Protein AF-A0A8H4JCI8-F1 (afdb_monomer_lite)

pLDDT: mean 81.94, std 11.66, range [44.56, 95.88]

Radius of gyration: 27.07 Å; chains: 1; bounding box: 72×49×78 Å

Structure (mmCIF, N/CA/C/O backbone):
data_AF-A0A8H4JCI8-F1
#
_entry.id   AF-A0A8H4JCI8-F1
#
loop_
_atom_site.group_PDB
_atom_site.id
_atom_site.type_symbol
_atom_site.label_atom_id
_atom_site.label_alt_id
_atom_site.label_comp_id
_atom_site.label_asym_id
_atom_site.label_entity_id
_atom_site.label_seq_id
_atom_site.pdbx_PDB_ins_code
_atom_site.Cartn_x
_atom_site.Cartn_y
_atom_site.Cartn_z
_atom_site.occupancy
_atom_site.B_iso_or_equiv
_atom_site.auth_seq_id
_atom_site.auth_comp_id
_atom_site.auth_asym_id
_atom_site.auth_atom_id
_atom_site.pdbx_PDB_model_num
ATOM 1 N N . MET A 1 1 ? -20.263 -4.439 -3.316 1.00 53.38 1 MET A N 1
ATOM 2 C CA . MET A 1 1 ? -20.753 -5.253 -2.184 1.00 53.38 1 MET A CA 1
ATOM 3 C C . MET A 1 1 ? -21.911 -4.580 -1.456 1.00 53.38 1 MET A C 1
ATOM 5 O O . MET A 1 1 ? -23.008 -5.099 -1.548 1.00 53.38 1 MET A O 1
ATOM 9 N N . GLU A 1 2 ? -21.735 -3.428 -0.790 1.00 64.06 2 GLU A N 1
ATOM 10 C CA . GLU A 1 2 ? -22.849 -2.786 -0.051 1.00 64.06 2 GLU A CA 1
ATOM 11 C C . GLU A 1 2 ? -23.988 -2.316 -0.974 1.00 64.06 2 GLU A C 1
ATOM 13 O O . GLU A 1 2 ? -25.150 -2.564 -0.684 1.00 64.06 2 GLU A O 1
ATOM 18 N N . LYS A 1 3 ? -23.663 -1.767 -2.154 1.00 67.06 3 LYS A N 1
ATOM 19 C CA . LYS A 1 3 ? -24.662 -1.447 -3.192 1.00 67.06 3 LYS A CA 1
ATOM 20 C C . LYS A 1 3 ? -25.411 -2.674 -3.722 1.00 67.06 3 LYS A C 1
ATOM 22 O O . LYS A 1 3 ? -26.571 -2.553 -4.085 1.00 67.06 3 LYS A O 1
ATOM 27 N N . ASP A 1 4 ? -24.766 -3.839 -3.746 1.00 62.66 4 ASP A N 1
ATOM 28 C CA . ASP A 1 4 ? -25.353 -5.070 -4.299 1.00 62.66 4 ASP A CA 1
ATOM 29 C C . ASP A 1 4 ? -26.365 -5.703 -3.331 1.00 62.66 4 ASP A C 1
ATOM 31 O O . ASP A 1 4 ? -27.235 -6.462 -3.746 1.00 62.66 4 ASP A O 1
ATOM 35 N N . ILE A 1 5 ? -26.254 -5.383 -2.036 1.00 68.38 5 ILE A N 1
ATOM 36 C CA . ILE A 1 5 ? -27.181 -5.813 -0.981 1.00 68.38 5 ILE A CA 1
ATOM 37 C C . ILE A 1 5 ? -28.058 -4.667 -0.466 1.00 68.38 5 ILE A C 1
ATOM 39 O O . ILE A 1 5 ? -28.861 -4.895 0.437 1.00 68.38 5 ILE A O 1
ATOM 43 N N . ALA A 1 6 ? -27.938 -3.461 -1.032 1.00 70.81 6 ALA A N 1
ATOM 44 C CA . ALA A 1 6 ? -28.656 -2.267 -0.585 1.00 70.81 6 ALA A CA 1
ATOM 45 C C . ALA A 1 6 ? -30.171 -2.496 -0.587 1.00 70.81 6 ALA A C 1
ATOM 47 O O . ALA A 1 6 ? -30.814 -2.296 0.433 1.00 70.81 6 ALA A O 1
ATOM 48 N N . ASP A 1 7 ? -30.717 -3.084 -1.655 1.00 75.81 7 ASP A N 1
ATOM 49 C CA . ASP A 1 7 ? -32.147 -3.413 -1.752 1.00 75.81 7 ASP A CA 1
ATOM 50 C C . ASP A 1 7 ? -32.636 -4.375 -0.656 1.00 75.81 7 ASP A C 1
ATOM 52 O O . ASP A 1 7 ? -33.824 -4.410 -0.325 1.00 75.81 7 ASP A O 1
ATOM 56 N N . VAL A 1 8 ? -31.747 -5.220 -0.124 1.00 71.31 8 VAL A N 1
ATOM 57 C CA . VAL A 1 8 ? -32.061 -6.115 0.995 1.00 71.31 8 VAL A CA 1
ATOM 58 C C . VAL A 1 8 ? -31.969 -5.346 2.305 1.00 71.31 8 VAL A C 1
ATOM 60 O O . VAL A 1 8 ? -32.887 -5.439 3.110 1.00 71.31 8 VAL A O 1
ATOM 63 N N . MET A 1 9 ? -30.909 -4.564 2.498 1.00 73.25 9 MET A N 1
ATOM 64 C CA . MET A 1 9 ? -30.676 -3.780 3.713 1.00 73.25 9 MET A CA 1
ATOM 65 C C . MET A 1 9 ? -31.739 -2.696 3.914 1.00 73.25 9 MET A C 1
ATOM 67 O O . MET A 1 9 ? -32.263 -2.537 5.015 1.00 73.25 9 MET A O 1
ATOM 71 N N . ASP A 1 10 ? -32.143 -2.011 2.848 1.00 76.12 10 ASP A N 1
ATOM 72 C CA . ASP A 1 10 ? -33.145 -0.945 2.876 1.00 76.12 10 ASP A CA 1
ATOM 73 C C . ASP A 1 10 ? -34.527 -1.463 3.297 1.00 76.12 10 ASP A C 1
ATOM 75 O O . ASP A 1 10 ? -35.270 -0.761 3.984 1.00 76.12 10 ASP A O 1
ATOM 79 N N . LYS A 1 11 ? -34.853 -2.732 3.001 1.00 75.06 11 LYS A N 1
ATOM 80 C CA . LYS A 1 11 ? -36.083 -3.382 3.501 1.00 75.06 11 LYS A CA 1
ATOM 81 C C . LYS A 1 11 ? -36.118 -3.507 5.023 1.00 75.06 11 LYS A C 1
ATOM 83 O O . LYS A 1 11 ? -37.203 -3.619 5.587 1.00 75.06 11 LYS A O 1
ATOM 88 N N . PHE A 1 12 ? -34.959 -3.476 5.676 1.00 66.38 12 PHE A N 1
ATOM 89 C CA . PHE A 1 12 ? -34.816 -3.509 7.131 1.00 66.38 12 PHE A CA 1
ATOM 90 C C . PHE A 1 12 ? -34.506 -2.128 7.727 1.00 66.38 12 PHE A C 1
ATOM 92 O O . PHE A 1 12 ? -34.111 -2.044 8.885 1.00 66.38 12 PHE A O 1
ATOM 99 N N . GLY A 1 13 ? -34.706 -1.042 6.968 1.00 66.88 13 GLY A N 1
ATOM 100 C CA . GLY A 1 13 ? -34.410 0.320 7.422 1.00 66.88 13 GLY A CA 1
ATOM 101 C C . GLY A 1 13 ? -32.944 0.729 7.245 1.00 66.88 13 GLY A C 1
ATOM 102 O O . GLY A 1 13 ? -32.491 1.663 7.903 1.00 66.88 13 GLY A O 1
ATOM 103 N N . GLY A 1 14 ? -32.213 0.034 6.370 1.00 70.44 14 GLY A N 1
ATOM 104 C CA . GLY A 1 14 ? -30.807 0.274 6.056 1.00 70.44 14 GLY A CA 1
ATOM 105 C C . GLY A 1 14 ? -29.850 -0.635 6.831 1.00 70.44 14 GLY A C 1
ATOM 106 O O . GLY A 1 14 ? -30.228 -1.323 7.783 1.00 70.44 14 GLY A O 1
ATOM 107 N N . THR A 1 15 ? -28.575 -0.616 6.432 1.00 69.69 15 THR A N 1
ATOM 108 C CA . THR A 1 15 ? -27.488 -1.409 7.036 1.00 69.69 15 THR A CA 1
ATOM 109 C C . THR A 1 15 ? -27.453 -1.356 8.577 1.00 69.69 15 THR A C 1
ATOM 111 O O . THR A 1 15 ? -27.345 -2.414 9.199 1.00 69.69 15 THR A O 1
ATOM 114 N N . PRO A 1 16 ? -27.570 -0.187 9.239 1.00 65.31 16 PRO A N 1
ATOM 115 C CA . PRO A 1 16 ? -27.425 -0.108 10.696 1.00 65.31 16 PRO A CA 1
ATOM 116 C C . PRO A 1 16 ? -28.582 -0.788 11.434 1.00 65.31 16 PRO A C 1
ATOM 118 O O . PRO A 1 16 ? -28.367 -1.531 12.393 1.00 65.31 16 PRO A O 1
ATOM 121 N N . ALA A 1 17 ? -29.811 -0.582 10.952 1.00 69.12 17 ALA A N 1
ATOM 122 C CA . ALA A 1 17 ? -31.015 -1.173 11.526 1.00 69.12 17 ALA A CA 1
ATOM 123 C C . ALA A 1 17 ? -31.040 -2.696 11.335 1.00 69.12 17 ALA A C 1
ATOM 125 O O . ALA A 1 17 ? -31.418 -3.426 12.257 1.00 69.12 17 ALA A O 1
ATOM 126 N N . PHE A 1 18 ? -30.558 -3.184 10.187 1.00 75.12 18 PHE A N 1
ATOM 127 C CA . PHE A 1 18 ? -30.354 -4.611 9.958 1.00 75.12 18 PHE A CA 1
ATOM 128 C C . PHE A 1 18 ? -29.337 -5.206 10.940 1.00 75.12 18 PHE A C 1
ATOM 130 O O . PHE A 1 18 ? -29.658 -6.169 11.633 1.00 75.12 18 PHE A O 1
ATOM 137 N N . SER A 1 19 ? -28.140 -4.619 11.054 1.00 68.81 19 SER A N 1
ATOM 138 C CA . SER A 1 19 ? -27.080 -5.123 11.938 1.00 68.81 19 SER A CA 1
ATOM 139 C C . SER A 1 19 ? -27.506 -5.142 13.408 1.00 68.81 19 SER A C 1
ATOM 141 O O . SER A 1 19 ? -27.268 -6.131 14.102 1.00 68.81 19 SER A O 1
ATOM 143 N N . ALA A 1 20 ? -28.192 -4.095 13.876 1.00 69.12 20 ALA A N 1
ATOM 144 C CA . ALA A 1 20 ? -28.723 -4.030 15.236 1.00 69.12 20 ALA A CA 1
ATOM 145 C C . ALA A 1 20 ? -29.817 -5.085 15.487 1.00 69.12 20 ALA A C 1
ATOM 147 O O . ALA A 1 20 ? -29.778 -5.784 16.500 1.00 69.12 20 ALA A O 1
ATOM 148 N N . SER A 1 21 ? -30.754 -5.251 14.547 1.00 73.69 21 SER A N 1
ATOM 149 C CA . SER A 1 21 ? -31.839 -6.240 14.656 1.00 73.69 21 SER A CA 1
ATOM 150 C C . SER A 1 21 ? -31.317 -7.678 14.595 1.00 73.69 21 SER A C 1
ATOM 152 O O . SER A 1 21 ? -31.790 -8.555 15.322 1.00 73.69 21 SER A O 1
ATOM 154 N N . TYR A 1 22 ? -30.312 -7.927 13.754 1.00 75.12 22 TYR A N 1
ATOM 155 C CA . TYR A 1 22 ? -29.663 -9.228 13.637 1.00 75.12 22 TYR A CA 1
ATOM 156 C C . TYR A 1 22 ? -28.870 -9.572 14.902 1.00 75.12 22 TYR A C 1
ATOM 158 O O . TYR A 1 22 ? -29.004 -10.676 15.430 1.00 75.12 22 TYR A O 1
ATOM 166 N N . LEU A 1 23 ? -28.121 -8.608 15.450 1.00 70.69 23 LEU A N 1
ATOM 167 C CA . LEU A 1 23 ? -27.426 -8.758 16.729 1.00 70.69 23 LEU A CA 1
ATOM 168 C C . LEU A 1 23 ? -28.406 -9.074 17.865 1.00 70.69 23 LEU A C 1
ATOM 170 O O . LEU A 1 23 ? -28.166 -10.003 18.634 1.00 70.69 23 LEU A O 1
ATOM 174 N N . GLN A 1 24 ? -29.519 -8.341 17.946 1.00 73.56 24 GLN A N 1
ATOM 175 C CA . GLN A 1 24 ? -30.547 -8.574 18.957 1.00 73.56 24 GLN A CA 1
ATOM 176 C C . GLN A 1 24 ? -31.153 -9.981 18.838 1.00 73.56 24 GLN A C 1
ATOM 178 O O . GLN A 1 24 ? -31.260 -10.685 19.839 1.00 73.56 24 GLN A O 1
ATOM 183 N N . SER A 1 25 ? -31.463 -10.427 17.618 1.00 76.06 25 SER A N 1
ATOM 184 C CA . SER A 1 25 ? -31.996 -11.776 17.370 1.00 76.06 25 SER A CA 1
ATOM 185 C C . SER A 1 25 ? -31.019 -12.869 17.825 1.00 76.06 25 SER A C 1
ATOM 187 O O . SER A 1 25 ? -31.410 -13.859 18.441 1.00 76.06 25 SER A O 1
ATOM 189 N N . LEU A 1 26 ? -29.722 -12.671 17.579 1.00 75.56 26 LEU A N 1
ATOM 190 C CA . LEU A 1 26 ? -28.676 -13.604 17.994 1.00 75.56 26 LEU A CA 1
ATOM 191 C C . LEU A 1 26 ? -28.425 -13.583 19.510 1.00 75.56 26 LEU A C 1
ATOM 193 O O . LEU A 1 26 ? -28.047 -14.604 20.086 1.00 75.56 26 LEU A O 1
ATOM 197 N N . TRP A 1 27 ? -28.636 -12.446 20.180 1.00 77.56 27 TRP A N 1
ATOM 198 C CA . TRP A 1 27 ? -28.600 -12.371 21.645 1.00 77.56 27 TRP A CA 1
ATOM 199 C C . TRP A 1 27 ? -29.734 -13.164 22.281 1.00 77.56 27 TRP A C 1
ATOM 201 O O . TRP A 1 27 ? -29.494 -13.896 23.243 1.00 77.56 27 TRP A O 1
ATOM 211 N N . GLU A 1 28 ? -30.937 -13.055 21.719 1.00 74.94 28 GLU A N 1
ATOM 212 C CA . GLU A 1 28 ? -32.109 -13.814 22.154 1.00 74.94 28 GLU A CA 1
ATOM 213 C C . GLU A 1 28 ? -31.881 -15.325 21.976 1.00 74.94 28 GLU A C 1
ATOM 215 O O . GLU A 1 28 ? -32.091 -16.090 22.920 1.00 74.94 28 GLU A O 1
ATOM 220 N N . GLU A 1 29 ? -31.332 -15.753 20.833 1.00 76.75 29 GLU A N 1
ATOM 221 C CA . GLU A 1 29 ? -30.968 -17.156 20.577 1.00 76.75 29 GLU A CA 1
ATOM 222 C C . GLU A 1 29 ? -29.907 -17.683 21.562 1.00 76.75 29 GLU A C 1
ATOM 224 O O . GLU A 1 29 ? -29.996 -18.810 22.051 1.00 76.75 29 GLU A O 1
ATOM 229 N N . LYS A 1 30 ? -28.907 -16.859 21.897 1.00 73.81 30 LYS A N 1
ATOM 230 C CA . LYS A 1 30 ? -27.806 -17.215 22.811 1.00 73.81 30 LYS A CA 1
ATOM 231 C C . LYS A 1 30 ? -28.150 -17.019 24.296 1.00 73.81 30 LYS A C 1
ATOM 233 O O . LYS A 1 30 ? -27.285 -17.253 25.140 1.00 73.81 30 LYS A O 1
ATOM 238 N N . CYS A 1 31 ? -29.376 -16.595 24.622 1.00 72.88 31 CYS A N 1
ATOM 239 C CA . CYS A 1 31 ? -29.826 -16.262 25.982 1.00 72.88 31 CYS A CA 1
ATOM 240 C C . CYS A 1 31 ? -28.956 -15.198 26.689 1.00 72.88 31 CYS A C 1
ATOM 242 O O . CYS A 1 31 ? -28.769 -15.242 27.909 1.00 72.88 31 CYS A O 1
ATOM 244 N N . ILE A 1 32 ? -28.419 -14.233 25.938 1.00 75.06 32 ILE A N 1
ATOM 245 C CA . ILE A 1 32 ? -27.629 -13.121 26.481 1.00 75.06 32 ILE A CA 1
ATOM 246 C C . ILE A 1 32 ? -28.584 -11.968 26.819 1.00 75.06 32 ILE A C 1
ATOM 248 O O . ILE A 1 32 ? -29.166 -11.354 25.930 1.00 75.06 32 ILE A O 1
ATOM 252 N N . SER A 1 33 ? -28.760 -11.662 28.110 1.00 70.75 33 SER A N 1
ATOM 253 C CA . SER A 1 33 ? -29.644 -10.567 28.547 1.00 70.75 33 SER A CA 1
ATOM 254 C C . SER A 1 33 ? -29.017 -9.191 28.295 1.00 70.75 33 SER A C 1
ATOM 256 O O . SER A 1 33 ? -27.836 -8.965 28.569 1.00 70.75 33 SER A O 1
ATOM 258 N N . ASN A 1 34 ? -29.837 -8.243 27.838 1.00 67.12 34 ASN A N 1
ATOM 259 C CA . ASN A 1 34 ? -29.444 -6.847 27.648 1.00 67.12 34 ASN A CA 1
ATOM 260 C C . ASN A 1 34 ? -29.279 -6.087 28.985 1.00 67.12 34 ASN A C 1
ATOM 262 O O . ASN A 1 34 ? -28.565 -5.087 29.052 1.00 67.12 34 ASN A O 1
ATOM 266 N N . ASP A 1 35 ? -29.860 -6.603 30.074 1.00 67.31 35 ASP A N 1
ATOM 267 C CA . ASP A 1 35 ? -29.858 -5.983 31.410 1.00 67.31 35 ASP A CA 1
ATOM 268 C C . ASP A 1 35 ? -28.467 -5.963 32.062 1.00 67.31 35 ASP A C 1
ATOM 270 O O . ASP A 1 35 ? -28.227 -5.255 33.039 1.00 67.31 35 ASP A O 1
ATOM 274 N N . LYS A 1 36 ? -27.529 -6.750 31.524 1.00 70.81 36 LYS A N 1
ATOM 275 C CA . LYS A 1 36 ? -26.146 -6.839 32.008 1.00 70.81 36 LYS A CA 1
ATOM 276 C C . LYS A 1 36 ? -25.195 -5.828 31.363 1.00 70.81 36 LYS A C 1
ATOM 278 O O . LYS A 1 36 ? -24.021 -5.781 31.739 1.00 70.81 36 LYS A O 1
ATOM 283 N N . LYS A 1 37 ? -25.662 -5.025 30.400 1.00 81.38 37 LYS A N 1
ATOM 284 C CA . LYS A 1 37 ? -24.869 -3.940 29.809 1.00 81.38 37 LYS A CA 1
ATOM 285 C C . LYS A 1 37 ? -24.489 -2.935 30.904 1.00 81.38 37 LYS A C 1
ATOM 287 O O . LYS A 1 37 ? -25.362 -2.352 31.544 1.00 81.38 37 LYS A O 1
ATOM 292 N N . LYS A 1 38 ? -23.188 -2.713 31.126 1.00 78.94 38 LYS A N 1
ATOM 293 C CA . LYS A 1 38 ? -22.732 -1.718 32.109 1.00 78.94 38 LYS A CA 1
ATOM 294 C C . LYS A 1 38 ? -22.850 -0.308 31.533 1.00 78.94 38 LYS A C 1
ATOM 296 O O . LYS A 1 38 ? -22.773 -0.098 30.322 1.00 78.94 38 LYS A O 1
ATOM 301 N N . GLN A 1 39 ? -23.016 0.674 32.415 1.00 72.19 39 GLN A N 1
ATOM 302 C CA . GLN A 1 39 ? -23.016 2.082 32.029 1.00 72.19 39 GLN A CA 1
ATOM 303 C C . GLN A 1 39 ? -21.671 2.452 31.385 1.00 72.19 39 GLN A C 1
ATOM 305 O O . GLN A 1 39 ? -20.620 2.213 31.974 1.00 72.19 39 GLN A O 1
ATOM 310 N N . GLY A 1 40 ? -21.719 3.034 30.184 1.00 72.12 40 GLY A N 1
ATOM 311 C CA . GLY A 1 40 ? -20.534 3.400 29.400 1.00 72.12 40 GLY A CA 1
ATOM 312 C C . GLY A 1 40 ? -20.087 2.351 28.376 1.00 72.12 40 GLY A C 1
ATOM 313 O O . GLY A 1 40 ? -19.261 2.672 27.526 1.00 72.12 40 GLY A O 1
ATOM 314 N N . ASP A 1 41 ? -20.652 1.141 28.395 1.00 81.50 41 ASP A N 1
ATOM 315 C CA . ASP A 1 41 ? -20.388 0.147 27.353 1.00 81.50 41 ASP A CA 1
ATOM 316 C C . ASP A 1 41 ? -21.212 0.432 26.096 1.00 81.50 41 ASP A C 1
ATOM 318 O O . ASP A 1 41 ? -22.352 0.897 26.174 1.00 81.50 41 ASP A O 1
ATOM 322 N N . ALA A 1 42 ? -20.675 0.078 24.927 1.00 79.00 42 ALA A N 1
ATOM 323 C CA . ALA A 1 42 ? -21.432 0.121 23.678 1.00 79.00 42 ALA A CA 1
ATOM 324 C C . ALA A 1 42 ? -22.559 -0.934 23.667 1.00 79.00 42 ALA A C 1
ATOM 326 O O . ALA A 1 42 ? -23.694 -0.646 23.282 1.00 79.00 42 ALA A O 1
ATOM 327 N N . PHE A 1 43 ? -22.291 -2.129 24.196 1.00 83.25 43 PHE A N 1
ATOM 328 C CA . PHE A 1 43 ? -23.207 -3.276 24.235 1.00 83.25 43 PHE A CA 1
ATOM 329 C C . PHE A 1 43 ? -22.865 -4.214 25.410 1.00 83.25 43 PHE A C 1
ATOM 331 O O . PHE A 1 43 ? -21.894 -3.983 26.131 1.00 83.25 43 PHE A O 1
ATOM 338 N N . ASN A 1 44 ? -23.656 -5.270 25.638 1.00 86.56 44 ASN A N 1
ATOM 339 C CA . ASN A 1 44 ? -23.305 -6.285 26.636 1.00 86.56 44 ASN A CA 1
ATOM 340 C C . ASN A 1 44 ? -22.062 -7.074 26.182 1.00 86.56 44 ASN A C 1
ATOM 342 O O . ASN A 1 44 ? -22.137 -7.886 25.261 1.00 86.56 44 ASN A O 1
ATOM 346 N N . LEU A 1 45 ? -20.930 -6.882 26.866 1.00 87.88 45 LEU A N 1
ATOM 347 C CA . LEU A 1 45 ? -19.667 -7.530 26.506 1.00 87.88 45 LEU A CA 1
ATOM 348 C C . LEU A 1 45 ? -19.660 -9.060 26.642 1.00 87.88 45 LEU A C 1
ATOM 350 O O . LEU A 1 45 ? -18.765 -9.697 26.093 1.00 87.88 45 LEU A O 1
ATOM 354 N N . GLU A 1 46 ? -20.640 -9.684 27.303 1.00 86.00 46 GLU A N 1
ATOM 355 C CA . GLU A 1 46 ? -20.803 -11.146 27.214 1.00 86.00 46 GLU A CA 1
ATOM 356 C C . GLU A 1 46 ? -20.978 -11.604 25.750 1.00 86.00 46 GLU A C 1
ATOM 358 O O . GLU A 1 46 ? -20.583 -12.713 25.404 1.00 86.00 46 GLU A O 1
ATOM 363 N N . ALA A 1 47 ? -21.476 -10.727 24.869 1.00 85.88 47 ALA A N 1
ATOM 364 C CA . ALA A 1 47 ? -21.622 -10.972 23.438 1.00 85.88 47 ALA A CA 1
ATOM 365 C C . ALA A 1 47 ? -20.431 -10.498 22.581 1.00 85.88 47 ALA A C 1
ATOM 367 O O . ALA A 1 47 ? -20.578 -10.385 21.366 1.00 85.88 47 ALA A O 1
ATOM 368 N N . TYR A 1 48 ? -19.266 -10.207 23.170 1.00 89.81 48 TYR A N 1
ATOM 369 C CA . TYR A 1 48 ? -18.119 -9.633 22.451 1.00 89.81 48 TYR A CA 1
ATOM 370 C C . TYR A 1 48 ? -17.735 -10.399 21.174 1.00 89.81 48 TYR A C 1
ATOM 372 O O . TYR A 1 48 ? -17.603 -9.780 20.123 1.00 89.81 48 TYR A O 1
ATOM 380 N N . ASP A 1 49 ? -17.600 -11.729 21.223 1.00 88.88 49 ASP A N 1
ATOM 381 C CA . ASP A 1 49 ? -17.156 -12.500 20.048 1.00 88.88 49 ASP A CA 1
ATOM 382 C C . ASP A 1 49 ? -18.182 -12.421 18.895 1.00 88.88 49 ASP A C 1
ATOM 384 O O . ASP A 1 49 ? -17.827 -12.391 17.713 1.00 88.88 49 ASP A O 1
ATOM 388 N N . LEU A 1 50 ? -19.470 -12.314 19.236 1.00 86.31 50 LEU A N 1
ATOM 389 C CA . LEU A 1 50 ? -20.544 -12.103 18.270 1.00 86.31 50 LEU A CA 1
ATOM 390 C C . LEU A 1 50 ? -20.516 -10.676 17.709 1.00 86.31 50 LEU A C 1
ATOM 392 O O . LEU A 1 50 ? -20.610 -10.487 16.499 1.00 86.31 50 LEU A O 1
ATOM 396 N N . ALA A 1 51 ? -20.344 -9.680 18.580 1.00 87.00 51 ALA A N 1
ATOM 397 C CA . ALA A 1 51 ? -20.239 -8.276 18.203 1.00 87.00 51 ALA A CA 1
ATOM 398 C C . ALA A 1 51 ? -19.041 -8.028 17.269 1.00 87.00 51 ALA A C 1
ATOM 400 O O . ALA A 1 51 ? -19.190 -7.332 16.266 1.00 87.00 51 ALA A O 1
ATOM 401 N N . LYS A 1 52 ? -17.895 -8.674 17.525 1.00 89.19 52 LYS A N 1
ATOM 402 C CA . LYS A 1 52 ? -16.722 -8.669 16.637 1.00 89.19 52 LYS A CA 1
ATOM 403 C C . LYS A 1 52 ? -17.053 -9.258 15.261 1.00 89.19 52 LYS A C 1
ATOM 405 O O . LYS A 1 52 ? -16.757 -8.641 14.243 1.00 89.19 52 LYS A O 1
ATOM 410 N N . THR A 1 53 ? -17.720 -10.415 15.225 1.00 86.19 53 THR A N 1
ATOM 411 C CA . THR A 1 53 ? -18.107 -11.098 13.972 1.00 86.19 53 THR A CA 1
ATOM 412 C C . THR A 1 53 ? -19.048 -10.252 13.107 1.00 86.19 53 THR A C 1
ATOM 414 O O . THR A 1 53 ? -19.002 -10.325 11.883 1.00 86.19 53 THR A O 1
ATOM 417 N N . LEU A 1 54 ? -19.893 -9.440 13.743 1.00 85.25 54 LEU A N 1
ATOM 418 C CA . LEU A 1 54 ? -20.854 -8.558 13.079 1.00 85.25 54 LEU A CA 1
ATOM 419 C C . LEU A 1 54 ? -20.345 -7.122 12.907 1.00 85.25 54 LEU A C 1
ATOM 421 O O . LEU A 1 54 ? -21.125 -6.240 12.561 1.00 85.25 54 LEU A O 1
ATOM 425 N N . PHE A 1 55 ? -19.057 -6.879 13.171 1.00 89.31 55 PHE A N 1
ATOM 426 C CA . PHE A 1 55 ? -18.401 -5.569 13.084 1.00 89.31 55 PHE A CA 1
ATOM 427 C C . PHE A 1 55 ? -18.993 -4.487 13.999 1.00 89.31 55 PHE A C 1
ATOM 429 O O . PHE A 1 55 ? -18.644 -3.318 13.888 1.00 89.31 55 PHE A O 1
ATOM 436 N N . ILE A 1 56 ? -19.822 -4.866 14.972 1.00 86.38 56 ILE A N 1
ATOM 437 C CA . ILE A 1 56 ? -20.432 -3.941 15.934 1.00 86.38 56 ILE A CA 1
ATOM 438 C C . ILE A 1 56 ? -19.352 -3.232 16.746 1.00 86.38 56 ILE A C 1
ATOM 440 O O . ILE A 1 56 ? -19.490 -2.049 17.045 1.00 86.38 56 ILE A O 1
ATOM 444 N N . ASN A 1 57 ? -18.243 -3.919 17.046 1.00 90.38 57 ASN A N 1
ATOM 445 C CA . ASN A 1 57 ? -17.134 -3.313 17.773 1.00 90.38 57 ASN A CA 1
ATOM 446 C C . ASN A 1 57 ? -16.588 -2.081 17.044 1.00 90.38 57 ASN A C 1
ATOM 448 O O . ASN A 1 57 ? -16.456 -1.006 17.628 1.00 90.38 57 ASN A O 1
ATOM 452 N N . THR A 1 58 ? -16.284 -2.242 15.757 1.00 93.19 58 THR A N 1
ATOM 453 C CA . THR A 1 58 ? -15.699 -1.187 14.933 1.00 93.19 58 THR A CA 1
ATOM 454 C C . THR A 1 58 ? -16.733 -0.124 14.586 1.00 93.19 58 THR A C 1
ATOM 456 O O . THR A 1 58 ? -16.400 1.058 14.629 1.00 93.19 58 THR A O 1
ATOM 459 N N . THR A 1 59 ? -17.989 -0.509 14.329 1.00 90.06 59 THR A N 1
ATOM 460 C CA . THR A 1 59 ? -19.116 0.420 14.150 1.00 90.06 59 THR A CA 1
ATOM 461 C C . THR A 1 59 ? -19.274 1.338 15.361 1.00 90.06 59 THR A C 1
ATOM 463 O O . THR A 1 59 ? -19.218 2.554 15.206 1.00 90.06 59 THR A O 1
ATOM 466 N N . SER A 1 60 ? -19.384 0.785 16.573 1.00 89.12 60 SER A N 1
ATOM 467 C CA . SER A 1 60 ? -19.607 1.579 17.787 1.00 89.12 60 SER A CA 1
ATOM 468 C C . SER A 1 60 ? -18.458 2.541 18.094 1.00 89.12 60 SER A C 1
ATOM 470 O O . SER A 1 60 ? -18.699 3.666 18.525 1.00 89.12 60 SER A O 1
ATOM 472 N N . VAL A 1 61 ? -17.204 2.129 17.880 1.00 92.00 61 VAL A N 1
ATOM 473 C CA . VAL A 1 61 ? -16.050 3.015 18.112 1.00 92.00 61 VAL A CA 1
ATOM 474 C C . VAL A 1 61 ? -15.955 4.102 17.044 1.00 92.00 61 VAL A C 1
ATOM 476 O O . VAL A 1 61 ? -15.605 5.235 17.365 1.00 92.00 61 VAL A O 1
ATOM 479 N N . LEU A 1 62 ? -16.289 3.790 15.790 1.00 90.88 62 LEU A N 1
ATOM 480 C CA . LEU A 1 62 ? -16.314 4.774 14.711 1.00 90.88 62 LEU A CA 1
ATOM 481 C C . LEU A 1 62 ? -17.425 5.815 14.920 1.00 90.88 62 LEU A C 1
ATOM 483 O O . LEU A 1 62 ? -17.182 7.003 14.721 1.00 90.88 62 LEU A O 1
ATOM 487 N N . GLU A 1 63 ? -18.605 5.393 15.376 1.00 88.38 63 GLU A N 1
ATOM 488 C CA . GLU A 1 63 ? -19.697 6.290 15.776 1.00 88.38 63 GLU A CA 1
ATOM 489 C C . GLU A 1 63 ? -19.281 7.198 16.939 1.00 88.38 63 GLU A C 1
ATOM 491 O O . GLU A 1 63 ? -19.412 8.418 16.839 1.00 88.38 63 GLU A O 1
ATOM 496 N N . ASP A 1 64 ? -18.716 6.630 18.012 1.00 87.50 64 ASP A N 1
ATOM 497 C CA . ASP A 1 64 ? -18.206 7.395 19.159 1.00 87.50 64 ASP A CA 1
ATOM 498 C C . ASP A 1 64 ? -17.138 8.406 18.717 1.00 87.50 64 ASP A C 1
ATOM 500 O O . ASP A 1 64 ? -17.198 9.588 19.063 1.00 87.50 64 ASP A O 1
ATOM 504 N N . TYR A 1 65 ? -16.187 7.979 17.883 1.00 89.00 65 TYR A N 1
ATOM 505 C CA . TYR A 1 65 ? -15.170 8.866 17.329 1.00 89.00 65 TYR A CA 1
ATOM 506 C C . TYR A 1 65 ? -15.800 10.006 16.529 1.00 89.00 65 TYR A C 1
ATOM 508 O O . TYR A 1 65 ? -15.459 11.163 16.750 1.00 89.00 65 TYR A O 1
ATOM 516 N N . HIS A 1 66 ? -16.742 9.705 15.640 1.00 85.62 66 HIS A N 1
ATOM 517 C CA . HIS A 1 66 ? -17.375 10.700 14.786 1.00 85.62 66 HIS A CA 1
ATOM 518 C C . HIS A 1 66 ? -18.217 11.720 15.564 1.00 85.62 66 HIS A C 1
ATOM 520 O O . HIS A 1 66 ? -18.149 12.922 15.299 1.00 85.62 66 HIS A O 1
ATOM 526 N N . LEU A 1 67 ? -18.949 11.275 16.589 1.00 85.00 67 LEU A N 1
ATOM 527 C CA . LEU A 1 67 ? -19.709 12.162 17.474 1.00 85.00 67 LEU A CA 1
ATOM 528 C C . LEU A 1 67 ? -18.807 13.175 18.192 1.00 85.00 67 LEU A C 1
ATOM 530 O O . LEU A 1 67 ? -19.229 14.313 18.431 1.00 85.00 67 LEU A O 1
ATOM 534 N N . ASN A 1 68 ? -17.571 12.781 18.497 1.00 81.81 68 ASN A N 1
ATOM 535 C CA . ASN A 1 68 ? -16.598 13.590 19.228 1.00 81.81 68 ASN A CA 1
ATOM 536 C C . ASN A 1 68 ? -15.560 14.285 18.328 1.00 81.81 68 ASN A C 1
ATOM 538 O O . ASN A 1 68 ? -14.852 15.181 18.793 1.00 81.81 68 ASN A O 1
ATOM 542 N N . ALA A 1 69 ? -15.460 13.903 17.055 1.00 78.62 69 ALA A N 1
ATOM 543 C CA . ALA A 1 69 ? -14.527 14.493 16.111 1.00 78.62 69 ALA A CA 1
ATOM 544 C C . ALA A 1 69 ? -14.929 15.941 15.793 1.00 78.62 69 ALA A C 1
ATOM 546 O O . ALA A 1 69 ? -16.099 16.266 15.573 1.00 78.62 69 ALA A O 1
ATOM 547 N N . GLY A 1 70 ? -13.933 16.827 15.798 1.00 71.44 70 GLY A N 1
ATOM 548 C CA . GLY A 1 70 ? -14.059 18.183 15.273 1.00 71.44 70 GLY A CA 1
ATOM 549 C C . GLY A 1 70 ? -13.627 18.260 13.804 1.00 71.44 70 GLY A C 1
ATOM 550 O O . GLY A 1 70 ? -13.129 17.273 13.264 1.00 71.44 70 GLY A O 1
ATOM 551 N N . PRO A 1 71 ? -13.725 19.451 13.179 1.00 67.38 71 PRO A N 1
ATOM 552 C CA . PRO A 1 71 ? -13.282 19.682 11.797 1.00 67.38 71 PRO A CA 1
ATOM 553 C C . PRO A 1 71 ? -11.789 19.414 11.582 1.00 67.38 71 PRO A C 1
ATOM 555 O O . PRO A 1 71 ? -11.335 19.226 10.459 1.00 67.38 71 PRO A O 1
ATOM 558 N N . ILE A 1 72 ? -11.014 19.456 12.667 1.00 67.56 72 ILE A N 1
ATOM 559 C CA . ILE A 1 72 ? -9.606 19.097 12.670 1.00 67.56 72 ILE A CA 1
ATOM 560 C C . ILE A 1 72 ? -9.437 17.949 13.667 1.00 67.56 72 ILE A C 1
ATOM 562 O O . ILE A 1 72 ? -9.836 18.102 14.829 1.00 67.56 72 ILE A O 1
ATOM 566 N N . PRO A 1 73 ? -8.881 16.801 13.241 1.00 68.94 73 PRO A N 1
ATOM 567 C CA . PRO A 1 73 ? -8.714 15.663 14.124 1.00 68.94 73 PRO A CA 1
ATOM 568 C C . PRO A 1 73 ? -7.759 16.009 15.262 1.00 68.94 73 PRO A C 1
ATOM 570 O O . PRO A 1 73 ? -6.609 16.390 15.047 1.00 68.94 73 PRO A O 1
ATOM 573 N N . PHE A 1 74 ? -8.236 15.850 16.495 1.00 67.19 74 PHE A N 1
ATOM 574 C CA . PHE A 1 74 ? -7.381 15.939 17.667 1.00 67.19 74 PHE A CA 1
ATOM 575 C C . PHE A 1 74 ? -6.660 14.614 17.894 1.00 67.19 74 PHE A C 1
ATOM 577 O O . PHE A 1 74 ? -7.234 13.533 17.795 1.00 67.19 74 PHE A O 1
ATOM 584 N N . SER A 1 75 ? -5.396 14.733 18.274 1.00 69.38 75 SER A N 1
ATOM 585 C CA . SER A 1 75 ? -4.572 13.659 18.814 1.00 69.38 75 SER A CA 1
ATOM 586 C C . SER A 1 75 ? -5.262 12.921 19.973 1.00 69.38 75 SER A C 1
ATOM 588 O O . SER A 1 75 ? -5.695 13.555 20.941 1.00 69.38 75 SER A O 1
ATOM 590 N N . TYR A 1 76 ? -5.337 11.588 19.897 1.00 77.25 76 TYR A N 1
ATOM 591 C CA . TYR A 1 76 ? -5.881 10.755 20.971 1.00 77.25 76 TYR A CA 1
ATOM 592 C C . TYR A 1 76 ? -5.043 10.880 22.251 1.00 77.25 76 TYR A C 1
ATOM 594 O O . TYR A 1 76 ? -3.817 10.830 22.217 1.00 77.25 76 TYR A O 1
ATOM 602 N N . LYS A 1 77 ? -5.703 11.057 23.401 1.00 75.81 77 LYS A N 1
ATOM 603 C CA . LYS A 1 77 ? -5.037 11.351 24.687 1.00 75.81 77 LYS A CA 1
ATOM 604 C C . LYS A 1 77 ? -5.039 10.183 25.679 1.00 75.81 77 LYS A C 1
ATOM 606 O O . LYS A 1 77 ? -4.751 10.399 26.856 1.00 75.81 77 LYS A O 1
ATOM 611 N N . GLY A 1 78 ? -5.379 8.971 25.238 1.00 81.00 78 GLY A N 1
ATOM 612 C CA . GLY A 1 78 ? -5.415 7.792 26.109 1.00 81.00 78 GLY A CA 1
ATOM 613 C C . GLY A 1 78 ? -6.656 7.703 27.001 1.00 81.00 78 GLY A C 1
ATOM 614 O O . GLY A 1 78 ? -6.604 7.075 28.054 1.00 81.00 78 GLY A O 1
ATOM 615 N N . ALA A 1 79 ? -7.774 8.336 26.621 1.00 78.94 79 ALA A N 1
ATOM 616 C CA . ALA A 1 79 ? -9.013 8.342 27.415 1.00 78.94 79 ALA A CA 1
ATOM 617 C C . ALA A 1 79 ? -9.611 6.937 27.648 1.00 78.94 79 ALA A C 1
ATOM 619 O O . ALA A 1 79 ? -10.504 6.767 28.471 1.00 78.94 79 ALA A O 1
ATOM 620 N N . SER A 1 80 ? -9.145 5.935 26.907 1.00 81.19 80 SER A N 1
ATOM 621 C CA . SER A 1 80 ? -9.584 4.535 26.963 1.00 81.19 80 SER A CA 1
ATOM 622 C C . SER A 1 80 ? -8.401 3.578 27.121 1.00 81.19 80 SER A C 1
ATOM 624 O O . SER A 1 80 ? -8.527 2.402 26.810 1.00 81.19 80 SER A O 1
ATOM 626 N N . GLY A 1 81 ? -7.259 4.081 27.602 1.00 86.81 81 GLY A N 1
ATOM 627 C CA . GLY A 1 81 ? -6.001 3.337 27.632 1.00 86.81 81 GLY A CA 1
ATOM 628 C C . GLY A 1 81 ? -5.208 3.460 26.331 1.00 86.81 81 GLY A C 1
ATOM 629 O O . GLY A 1 81 ? -5.521 4.287 25.480 1.00 86.81 81 GLY A O 1
ATOM 630 N N . TRP A 1 82 ? -4.152 2.661 26.221 1.00 90.00 82 TRP A N 1
ATOM 631 C CA . TRP A 1 82 ? -3.310 2.541 25.030 1.00 90.00 82 TRP A CA 1
ATOM 632 C C . TRP A 1 82 ? -3.275 1.074 24.619 1.00 90.00 82 TRP A C 1
ATOM 634 O O . TRP A 1 82 ? -3.285 0.196 25.485 1.00 90.00 82 TRP A O 1
ATOM 644 N N . TYR A 1 83 ? -3.239 0.821 23.316 1.00 91.75 83 TYR A N 1
ATOM 645 C CA . TYR A 1 83 ? -3.105 -0.523 22.777 1.00 91.75 83 TYR A CA 1
ATOM 646 C C . TYR A 1 83 ? -1.753 -1.118 23.177 1.00 91.75 83 TYR A C 1
ATOM 648 O O . TYR A 1 83 ? -0.718 -0.445 23.082 1.00 91.75 83 TYR A O 1
ATOM 656 N N . ASP A 1 84 ? -1.792 -2.371 23.627 1.00 91.19 84 ASP A N 1
ATOM 657 C CA . ASP A 1 84 ? -0.633 -3.149 24.056 1.00 91.19 84 ASP A CA 1
ATOM 658 C C . ASP A 1 84 ? -0.365 -4.239 23.016 1.00 91.19 84 ASP A C 1
ATOM 660 O O . ASP A 1 84 ? -1.109 -5.216 22.919 1.00 91.19 84 ASP A O 1
ATOM 664 N N . GLU A 1 85 ? 0.713 -4.088 22.242 1.00 90.19 85 GLU A N 1
ATOM 665 C CA . GLU A 1 85 ? 1.092 -5.042 21.197 1.00 90.19 85 GLU A CA 1
ATOM 666 C C . GLU A 1 85 ? 1.375 -6.451 21.733 1.00 90.19 85 GLU A C 1
ATOM 668 O O . GLU A 1 85 ? 1.218 -7.424 20.991 1.00 90.19 85 GLU A O 1
ATOM 673 N N . LYS A 1 86 ? 1.785 -6.576 23.003 1.00 88.44 86 LYS A N 1
ATOM 674 C CA . LYS A 1 86 ? 2.089 -7.873 23.624 1.00 88.44 86 LYS A CA 1
ATOM 675 C C . LYS A 1 86 ? 0.829 -8.618 24.003 1.00 88.44 86 LYS A C 1
ATOM 677 O O . LYS A 1 86 ? 0.770 -9.839 23.871 1.00 88.44 86 LYS A O 1
ATOM 682 N N . LEU A 1 87 ? -0.159 -7.883 24.510 1.00 88.12 87 LEU A N 1
ATOM 683 C CA . LEU A 1 87 ? -1.459 -8.450 24.828 1.00 88.12 87 LEU A CA 1
ATOM 684 C C . LEU A 1 87 ? -2.229 -8.752 23.541 1.00 88.12 87 LEU A C 1
ATOM 686 O O . LEU A 1 87 ? -2.778 -9.844 23.407 1.00 88.12 87 LEU A O 1
ATOM 690 N N . GLY A 1 88 ? -2.245 -7.812 22.593 1.00 85.31 88 GLY A N 1
ATOM 691 C CA . GLY A 1 88 ? -2.921 -7.937 21.306 1.00 85.31 88 GLY A CA 1
ATOM 692 C C . GLY A 1 88 ? -4.349 -8.477 21.432 1.00 85.31 88 GLY A C 1
ATOM 693 O O . GLY A 1 88 ? -5.131 -8.037 22.274 1.00 85.31 88 GLY A O 1
ATOM 694 N N . GLY A 1 89 ? -4.685 -9.486 20.621 1.00 82.75 89 GLY A N 1
ATOM 695 C CA . GLY A 1 89 ? -5.963 -10.210 20.710 1.00 82.75 89 GLY A CA 1
ATOM 696 C C . GLY A 1 89 ? -6.051 -11.238 21.854 1.00 82.75 89 GLY A C 1
ATOM 697 O O . GLY A 1 89 ? -7.045 -11.955 21.959 1.00 82.75 89 GLY A O 1
ATOM 698 N N . GLY A 1 90 ? -5.022 -11.342 22.700 1.00 86.56 90 GLY A N 1
ATOM 699 C CA . GLY A 1 90 ? -4.859 -12.346 23.758 1.00 86.56 90 GLY A CA 1
ATOM 700 C C . GLY A 1 90 ? -5.599 -12.057 25.068 1.00 86.56 90 GLY A C 1
ATOM 701 O O . GLY A 1 90 ? -5.346 -12.731 26.065 1.00 86.56 90 GLY A O 1
ATOM 702 N N . GLY A 1 91 ? -6.504 -11.073 25.090 1.00 87.12 91 GLY A N 1
ATOM 703 C CA . GLY A 1 91 ? -7.339 -10.776 26.256 1.00 87.12 91 GLY A CA 1
ATOM 704 C C . GLY A 1 91 ? -8.125 -12.005 26.730 1.00 87.12 91 GLY A C 1
ATOM 705 O O . GLY A 1 91 ? -8.775 -12.693 25.937 1.00 87.12 91 GLY A O 1
ATOM 706 N N . THR A 1 92 ? -8.083 -12.280 28.035 1.00 88.62 92 THR A N 1
ATOM 707 C CA . THR A 1 92 ? -8.725 -13.467 28.628 1.00 88.62 92 THR A CA 1
ATOM 708 C C . THR A 1 92 ? -10.206 -13.245 28.898 1.00 88.62 92 THR A C 1
ATOM 710 O O . THR A 1 92 ? -11.004 -14.182 28.851 1.00 88.62 92 THR A O 1
ATOM 713 N N . THR A 1 93 ? -10.591 -11.993 29.137 1.00 91.50 93 THR A N 1
ATOM 714 C CA . THR A 1 93 ? -11.981 -11.589 29.345 1.00 91.50 93 THR A CA 1
ATOM 715 C C . THR A 1 93 ? -12.497 -10.771 28.167 1.00 91.50 93 THR A C 1
ATOM 717 O O . THR A 1 93 ? -11.748 -10.038 27.523 1.00 91.50 93 THR A O 1
ATOM 720 N N . SER A 1 94 ? -13.809 -10.813 27.915 1.00 91.19 94 SER A N 1
ATOM 721 C CA . SER A 1 94 ? -14.440 -9.961 26.894 1.00 91.19 94 SER A CA 1
ATOM 722 C C . SER A 1 94 ? -14.193 -8.467 27.116 1.00 91.19 94 SER A C 1
ATOM 724 O O . SER A 1 94 ? -14.171 -7.697 26.163 1.00 91.19 94 SER A O 1
ATOM 726 N N . ARG A 1 95 ? -13.995 -8.058 28.377 1.00 91.00 95 ARG A N 1
ATOM 727 C CA . ARG A 1 95 ? -13.628 -6.690 28.754 1.00 91.00 95 ARG A CA 1
ATOM 728 C C . ARG A 1 95 ? -12.256 -6.314 28.218 1.00 91.00 95 ARG A C 1
ATOM 730 O O . ARG A 1 95 ? -12.145 -5.320 27.520 1.00 91.00 95 ARG A O 1
ATOM 737 N N . GLU A 1 96 ? -11.247 -7.124 28.520 1.00 92.06 96 GLU A N 1
ATOM 738 C CA . GLU A 1 96 ? -9.874 -6.881 28.072 1.00 92.06 96 GLU A CA 1
ATOM 739 C C . GLU A 1 96 ? -9.789 -6.836 26.547 1.00 92.06 96 GLU A C 1
ATOM 741 O O . GLU A 1 96 ? -9.151 -5.941 25.999 1.00 92.06 96 GLU A O 1
ATOM 746 N N . LYS A 1 97 ? -10.478 -7.758 25.861 1.00 93.50 97 LYS A N 1
ATOM 747 C CA . LYS A 1 97 ? -10.530 -7.771 24.394 1.00 93.50 97 LYS A CA 1
ATOM 748 C C . LYS A 1 97 ? -11.179 -6.499 23.830 1.00 93.50 97 LYS A C 1
ATOM 750 O O . LYS A 1 97 ? -10.636 -5.885 22.919 1.00 93.50 97 LYS A O 1
ATOM 755 N N . TRP A 1 98 ? -12.313 -6.078 24.396 1.00 93.25 98 TRP A N 1
ATOM 756 C CA . TRP A 1 98 ? -12.989 -4.835 24.015 1.00 93.25 98 TRP A CA 1
ATOM 757 C C . TRP A 1 98 ? -12.122 -3.596 24.246 1.00 93.25 98 TRP A C 1
ATOM 759 O O . TRP A 1 98 ? -12.035 -2.736 23.372 1.00 93.25 98 TRP A O 1
ATOM 769 N N . ASP A 1 99 ? -11.471 -3.508 25.404 1.00 92.31 99 ASP A N 1
ATOM 770 C CA . ASP A 1 99 ? -10.634 -2.363 25.751 1.00 92.31 99 ASP A CA 1
ATOM 771 C C . ASP A 1 99 ? -9.410 -2.275 24.815 1.00 92.31 99 ASP A C 1
ATOM 773 O O . ASP A 1 99 ? -9.066 -1.178 24.375 1.00 92.31 99 ASP A O 1
ATOM 777 N N . GLN A 1 100 ? -8.814 -3.414 24.426 1.00 93.50 100 GLN A N 1
ATOM 778 C CA . GLN A 1 100 ? -7.745 -3.468 23.416 1.00 93.50 100 GLN A CA 1
ATOM 779 C C . GLN A 1 100 ? -8.221 -3.030 22.024 1.00 93.50 100 GLN A C 1
ATOM 781 O O . GLN A 1 100 ? -7.591 -2.160 21.420 1.00 93.50 100 GLN A O 1
ATOM 786 N N . ASP A 1 101 ? -9.343 -3.570 21.527 1.00 94.44 101 ASP A N 1
ATOM 787 C CA . ASP A 1 101 ? -9.921 -3.165 20.235 1.00 94.44 101 ASP A CA 1
ATOM 788 C C . ASP A 1 101 ? -10.204 -1.657 20.209 1.00 94.44 101 ASP A C 1
ATOM 790 O O . ASP A 1 101 ? -9.840 -0.948 19.267 1.00 94.44 101 ASP A O 1
ATOM 794 N N . ARG A 1 102 ? -10.842 -1.149 21.270 1.00 93.19 102 ARG A N 1
ATOM 795 C CA . ARG A 1 102 ? -11.214 0.261 21.379 1.00 93.19 102 ARG A CA 1
ATOM 796 C C . ARG A 1 102 ? -9.989 1.167 21.428 1.00 93.19 102 ARG A C 1
ATOM 798 O O . ARG A 1 102 ? -9.986 2.192 20.748 1.00 93.19 102 ARG A O 1
ATOM 805 N N . ALA A 1 103 ? -8.960 0.806 22.194 1.00 92.62 103 ALA A N 1
ATOM 806 C CA . ALA A 1 103 ? -7.717 1.569 22.243 1.00 92.62 103 ALA A CA 1
ATOM 807 C C . ALA A 1 103 ? -7.030 1.606 20.867 1.00 92.62 103 ALA A C 1
ATOM 809 O O . ALA A 1 103 ? -6.710 2.688 20.378 1.00 92.62 103 ALA A O 1
ATOM 810 N N . ALA A 1 104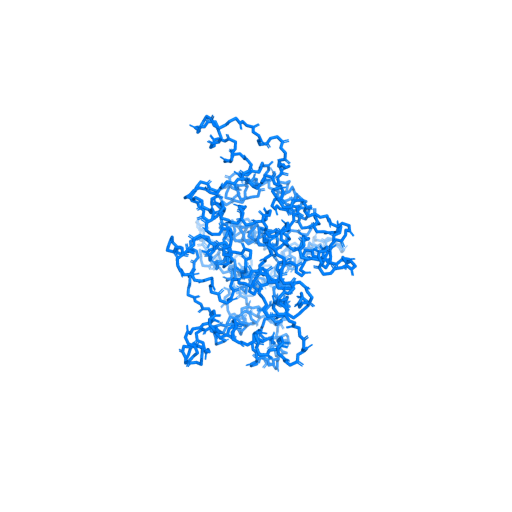 ? -6.898 0.459 20.192 1.00 93.69 104 ALA A N 1
ATOM 811 C CA . ALA A 1 104 ? -6.289 0.374 18.863 1.00 93.69 104 ALA A CA 1
ATOM 812 C C . ALA A 1 104 ? -6.986 1.262 17.820 1.00 93.69 104 ALA A C 1
ATOM 814 O O . ALA A 1 104 ? -6.326 1.963 17.048 1.00 93.69 104 ALA A O 1
ATOM 815 N N . LEU A 1 105 ? -8.322 1.245 17.796 1.00 94.56 105 LEU A N 1
ATOM 816 C CA . LEU A 1 105 ? -9.108 2.055 16.867 1.00 94.56 105 LEU A CA 1
ATOM 817 C C . LEU A 1 105 ? -9.013 3.551 17.187 1.00 94.56 105 LEU A C 1
ATOM 819 O O . LEU A 1 105 ? -8.766 4.357 16.292 1.00 94.56 105 LEU A O 1
ATOM 823 N N . LEU A 1 106 ? -9.173 3.941 18.454 1.00 91.38 106 LEU A N 1
ATOM 824 C CA . LEU A 1 106 ? -9.111 5.353 18.847 1.00 91.38 106 LEU A CA 1
ATOM 825 C C . LEU A 1 106 ? -7.724 5.969 18.639 1.00 91.38 106 LEU A C 1
ATOM 827 O O . LEU A 1 106 ? -7.621 7.181 18.458 1.00 91.38 106 LEU A O 1
ATOM 831 N N . GLU A 1 107 ? -6.670 5.157 18.628 1.00 89.88 107 GLU A N 1
ATOM 832 C CA . GLU A 1 107 ? -5.326 5.602 18.276 1.00 89.88 107 GLU A CA 1
ATOM 833 C C . GLU A 1 107 ? -5.125 5.822 16.772 1.00 89.88 107 GLU A C 1
ATOM 835 O O . GLU A 1 107 ? -4.488 6.802 16.382 1.00 89.88 107 GLU A O 1
ATOM 840 N N . VAL A 1 108 ? -5.665 4.944 15.917 1.00 92.38 108 VAL A N 1
ATOM 841 C CA . VAL A 1 108 ? -5.446 5.029 14.462 1.00 92.38 108 VAL A CA 1
ATOM 842 C C . VAL A 1 108 ? -6.350 6.065 13.791 1.00 92.38 108 VAL A C 1
ATOM 844 O O . VAL A 1 108 ? -5.915 6.763 12.873 1.00 92.38 108 VAL A O 1
ATOM 847 N N . LEU A 1 109 ? -7.596 6.200 14.260 1.00 92.31 109 LEU A N 1
ATOM 848 C CA . LEU A 1 109 ? -8.626 7.030 13.627 1.00 92.31 109 LEU A CA 1
ATOM 849 C C . LEU A 1 109 ? -8.215 8.506 13.464 1.00 92.31 109 LEU A C 1
ATOM 851 O O . LEU A 1 109 ? -8.372 9.023 12.357 1.00 92.31 109 LEU A O 1
ATOM 855 N N . PRO A 1 110 ? -7.626 9.192 14.469 1.00 88.88 110 PRO A N 1
ATOM 856 C CA . PRO A 1 110 ? -7.117 10.550 14.285 1.00 88.88 110 PRO A CA 1
ATOM 857 C C . PRO A 1 110 ? -6.049 10.668 13.200 1.00 88.88 110 PRO A C 1
ATOM 859 O O . PRO A 1 110 ? -6.042 11.651 12.466 1.00 88.88 110 PRO A O 1
ATOM 862 N N . GLY A 1 111 ? -5.156 9.680 13.090 1.00 89.50 111 GLY A N 1
ATOM 863 C CA . GLY A 1 111 ? -4.112 9.660 12.067 1.00 89.50 111 GLY A CA 1
ATOM 864 C C . GLY A 1 111 ? -4.695 9.499 10.664 1.00 89.50 111 GLY A C 1
ATOM 865 O O . GLY A 1 111 ? -4.345 10.261 9.767 1.00 89.50 111 GLY A O 1
ATOM 866 N N . LEU A 1 112 ? -5.639 8.567 10.490 1.00 91.88 112 LEU A N 1
ATOM 867 C CA . LEU A 1 112 ? -6.346 8.371 9.219 1.00 91.88 112 LEU A CA 1
ATOM 868 C C . LEU A 1 112 ? -7.162 9.608 8.830 1.00 91.88 112 LEU A C 1
ATOM 870 O O . LEU A 1 112 ? -7.080 10.070 7.696 1.00 91.88 112 LEU A O 1
ATOM 874 N N . HIS A 1 113 ? -7.889 10.193 9.783 1.00 89.12 113 HIS A N 1
ATOM 875 C CA . HIS A 1 113 ? -8.620 11.434 9.556 1.00 89.12 113 HIS A CA 1
ATOM 876 C C . HIS A 1 113 ? -7.652 12.562 9.172 1.00 89.12 113 HIS A C 1
ATOM 878 O O . HIS A 1 113 ? -7.892 13.245 8.183 1.00 89.12 113 HIS A O 1
ATOM 884 N N . MET A 1 114 ? -6.510 12.715 9.854 1.00 87.25 114 MET A N 1
ATOM 885 C CA . MET A 1 114 ? -5.521 13.745 9.511 1.00 87.25 114 MET A CA 1
ATOM 886 C C . MET A 1 114 ? -5.020 13.593 8.070 1.00 87.25 114 MET A C 1
ATOM 888 O O . MET A 1 114 ? -4.973 14.585 7.341 1.00 87.25 114 MET A O 1
ATOM 892 N N . LEU A 1 115 ? -4.728 12.365 7.629 1.00 89.25 115 LEU A N 1
ATOM 893 C CA . LEU A 1 115 ? -4.311 12.072 6.252 1.00 89.25 115 LEU A CA 1
ATOM 894 C C . LEU A 1 115 ? -5.374 12.401 5.195 1.00 89.25 115 LEU A C 1
ATOM 896 O O . LEU A 1 115 ? -5.022 12.641 4.043 1.00 89.25 115 LEU A O 1
ATOM 900 N N . SER A 1 116 ? -6.652 12.442 5.569 1.00 88.12 116 SER A N 1
ATOM 901 C CA . SER A 1 116 ? -7.734 12.853 4.666 1.00 88.12 116 SER A CA 1
ATOM 902 C C . SER A 1 116 ? -7.900 14.380 4.560 1.00 88.12 116 SER A C 1
ATOM 904 O O . SER A 1 116 ? -8.551 14.888 3.647 1.00 88.12 116 SER A O 1
ATOM 906 N N . THR A 1 117 ? -7.296 15.147 5.476 1.00 84.56 117 THR A N 1
ATOM 907 C CA . THR A 1 117 ? -7.374 16.617 5.480 1.00 84.56 117 THR A CA 1
ATOM 908 C C . THR A 1 117 ? -6.260 17.244 4.649 1.00 84.56 117 THR A C 1
ATOM 910 O O . THR A 1 117 ? -5.136 16.761 4.670 1.00 84.56 117 THR A O 1
ATOM 913 N N . LYS A 1 118 ? -6.504 18.393 3.999 1.00 82.06 118 LYS A N 1
ATOM 914 C CA . LYS A 1 118 ? -5.469 19.100 3.208 1.00 82.06 118 LYS A CA 1
ATOM 915 C C . LYS A 1 118 ? -4.131 19.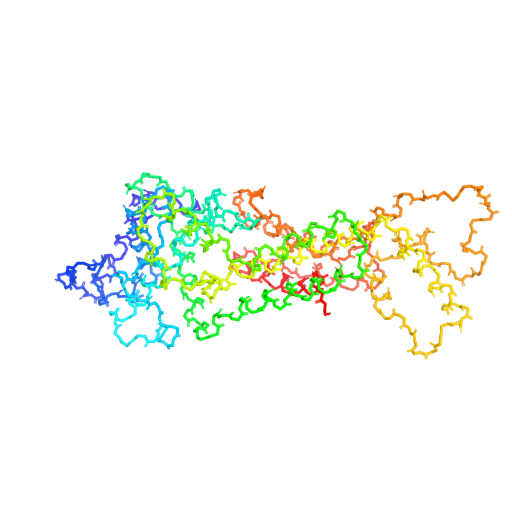322 3.943 1.00 82.06 118 LYS A C 1
ATOM 917 O O . LYS A 1 118 ? -3.103 19.167 3.292 1.00 82.06 118 LYS A O 1
ATOM 922 N N . PRO A 1 119 ? -4.099 19.691 5.243 1.00 77.50 119 PRO A N 1
ATOM 923 C CA . PRO A 1 119 ? -2.838 19.856 5.969 1.00 77.50 119 PRO A CA 1
ATOM 924 C C . PRO A 1 119 ? -2.052 18.551 6.142 1.00 77.50 119 PRO A C 1
ATOM 926 O O . PRO A 1 119 ? -0.833 18.556 6.003 1.00 77.50 119 PRO A O 1
ATOM 929 N N . GLY A 1 120 ? -2.740 17.441 6.428 1.00 76.69 120 GLY A N 1
ATOM 930 C CA . GLY A 1 120 ? -2.111 16.135 6.638 1.00 76.69 120 GLY A CA 1
ATOM 931 C C . GLY A 1 120 ? -1.978 15.282 5.376 1.00 76.69 120 GLY A C 1
ATOM 932 O O . GLY A 1 120 ? -1.278 14.270 5.402 1.00 76.69 120 GLY A O 1
ATOM 933 N N . GLN A 1 121 ? -2.625 15.674 4.277 1.00 78.06 121 GLN A N 1
ATOM 934 C CA . GLN A 1 121 ? -2.737 14.867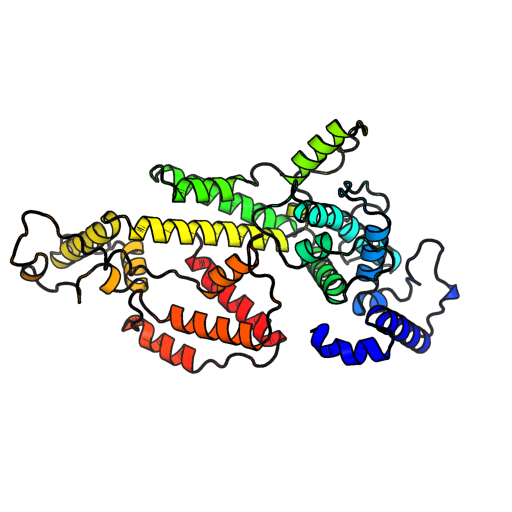 3.069 1.00 78.06 121 GLN A CA 1
ATOM 935 C C . GLN A 1 121 ? -1.364 14.534 2.478 1.00 78.06 121 GLN A C 1
ATOM 937 O O . GLN A 1 121 ? -0.494 15.388 2.278 1.00 78.06 121 GLN A O 1
ATOM 942 N N . GLY A 1 122 ? -1.151 13.240 2.241 1.00 79.94 122 GLY A N 1
ATOM 943 C CA . GLY A 1 122 ? 0.024 12.707 1.562 1.00 79.94 122 GLY A CA 1
ATOM 944 C C . GLY A 1 122 ? -0.147 12.665 0.045 1.00 79.94 122 GLY A C 1
ATOM 945 O O . GLY A 1 122 ? -1.033 13.289 -0.520 1.00 79.94 122 GLY A O 1
ATOM 946 N N . GLU A 1 123 ? 0.701 11.884 -0.622 1.00 86.25 123 GLU A N 1
ATOM 947 C CA . GLU A 1 123 ? 0.502 11.525 -2.037 1.00 86.25 123 GLU A CA 1
ATOM 948 C C . GLU A 1 123 ? -0.352 10.252 -2.188 1.00 86.25 123 GLU A C 1
ATOM 950 O O . GLU A 1 123 ? -0.807 9.934 -3.288 1.00 86.25 123 GLU A O 1
ATOM 955 N N . VAL A 1 124 ? -0.563 9.536 -1.077 1.00 91.25 124 VAL A N 1
ATOM 956 C CA . VAL A 1 124 ? -1.241 8.241 -0.987 1.00 91.25 124 VAL A CA 1
ATOM 957 C C . VAL A 1 124 ? -2.444 8.354 -0.062 1.00 91.25 124 VAL A C 1
ATOM 959 O O . VAL A 1 124 ? -2.325 8.842 1.061 1.00 91.25 124 VAL A O 1
ATOM 962 N N . GLU A 1 125 ? -3.581 7.862 -0.534 1.00 89.88 125 GLU A N 1
ATOM 963 C CA . GLU A 1 125 ? -4.863 7.857 0.153 1.00 89.88 125 GLU A CA 1
ATOM 964 C C . GLU A 1 125 ? -5.624 6.588 -0.249 1.00 89.88 125 GLU A C 1
ATOM 966 O O . GLU A 1 125 ? -6.061 6.450 -1.395 1.00 89.88 125 GLU A O 1
ATOM 971 N N . ASP A 1 126 ? -5.734 5.632 0.673 1.00 90.12 126 ASP A N 1
ATOM 972 C CA . ASP A 1 126 ? -6.546 4.434 0.461 1.00 90.12 126 ASP A CA 1
ATOM 973 C C . ASP A 1 126 ? -8.033 4.704 0.735 1.00 90.12 126 ASP A C 1
ATOM 975 O O . ASP A 1 126 ? -8.422 5.773 1.211 1.00 90.12 126 ASP A O 1
ATOM 979 N N . GLU A 1 127 ? -8.883 3.728 0.410 1.00 88.38 127 GLU A N 1
ATOM 980 C CA . GLU A 1 127 ? -10.331 3.895 0.549 1.00 88.38 127 GLU A CA 1
ATOM 981 C C . GLU A 1 127 ? -10.753 4.109 2.008 1.00 88.38 127 GLU A C 1
ATOM 983 O O . GLU A 1 127 ? -11.711 4.835 2.240 1.00 88.38 127 GLU A O 1
ATOM 988 N N . LEU A 1 128 ? -10.037 3.563 2.999 1.00 91.50 128 LEU A N 1
ATOM 989 C CA . LEU A 1 128 ? -10.371 3.781 4.408 1.00 91.50 128 LEU A CA 1
ATOM 990 C C . LEU A 1 128 ? -10.083 5.229 4.830 1.00 91.50 128 LEU A C 1
ATOM 992 O O . LEU A 1 128 ? -10.942 5.855 5.451 1.00 91.50 128 LEU A O 1
ATOM 996 N N . ILE A 1 129 ? -8.922 5.781 4.455 1.00 91.75 129 ILE A N 1
ATOM 997 C CA . ILE A 1 129 ? -8.587 7.197 4.691 1.00 91.75 129 ILE A CA 1
ATOM 998 C C . ILE A 1 129 ? -9.635 8.102 4.032 1.00 91.75 129 ILE A C 1
ATOM 1000 O O . ILE A 1 129 ? -10.179 8.995 4.686 1.00 91.75 129 ILE A O 1
ATOM 1004 N N . ARG A 1 130 ? -9.983 7.821 2.769 1.00 87.94 130 ARG A N 1
ATOM 1005 C CA . ARG A 1 130 ? -11.013 8.570 2.030 1.00 87.94 130 ARG A CA 1
ATOM 1006 C C . ARG A 1 130 ? -12.371 8.497 2.704 1.00 87.94 130 ARG A C 1
ATOM 1008 O O . ARG A 1 130 ? -13.036 9.517 2.839 1.00 87.94 130 ARG A O 1
ATOM 1015 N N . GLY A 1 131 ? -12.790 7.301 3.117 1.00 88.25 131 GLY A N 1
ATOM 1016 C CA . GLY A 1 131 ? -14.068 7.092 3.792 1.00 88.25 131 GLY A CA 1
ATOM 1017 C C . GLY A 1 131 ? -14.170 7.889 5.077 1.00 88.25 131 GLY A C 1
ATOM 1018 O O . GLY A 1 131 ? -15.196 8.511 5.313 1.00 88.25 131 GLY A O 1
ATOM 1019 N N . ILE A 1 132 ? -13.096 7.917 5.870 1.00 89.25 132 ILE A N 1
ATOM 1020 C CA . ILE A 1 132 ? -13.045 8.689 7.114 1.00 89.25 132 ILE A CA 1
ATOM 1021 C C . ILE A 1 132 ? -13.144 10.192 6.829 1.00 89.25 132 ILE A C 1
ATOM 1023 O O . ILE A 1 132 ? -13.908 10.875 7.503 1.00 89.25 132 ILE A O 1
ATOM 1027 N N . GLY A 1 133 ? -12.431 10.705 5.822 1.00 85.62 133 GLY A N 1
ATOM 1028 C CA . GLY A 1 133 ? -12.493 12.128 5.463 1.00 85.62 133 GLY A CA 1
ATOM 1029 C C . GLY A 1 133 ? -13.790 12.568 4.790 1.00 85.62 133 GLY A C 1
ATOM 1030 O O . GLY A 1 133 ? -14.196 13.720 4.919 1.00 85.62 133 GLY A O 1
ATOM 1031 N N . ALA A 1 134 ? -14.443 11.661 4.064 1.00 83.25 134 ALA A N 1
ATOM 1032 C CA . ALA A 1 134 ? -15.738 11.894 3.434 1.00 83.25 134 ALA A CA 1
ATOM 1033 C C . ALA A 1 134 ? -16.916 11.589 4.369 1.00 83.25 134 ALA A C 1
ATOM 1035 O O . ALA A 1 134 ? -18.064 11.794 3.967 1.00 83.25 134 ALA A O 1
ATOM 1036 N N . TYR A 1 135 ? -16.652 11.069 5.573 1.00 78.94 135 TYR A N 1
ATOM 1037 C CA . TYR A 1 135 ? -17.709 10.666 6.482 1.00 78.94 135 TYR A CA 1
ATOM 1038 C C . TYR A 1 135 ? -18.543 11.905 6.856 1.00 78.94 135 TYR A C 1
ATOM 1040 O O . TYR A 1 135 ? -17.961 12.898 7.305 1.00 78.94 135 TYR A O 1
ATOM 1048 N N . PRO A 1 136 ? -19.868 11.904 6.597 1.00 68.25 136 PRO A N 1
ATOM 1049 C CA . PRO A 1 136 ? -20.681 13.116 6.613 1.00 68.25 136 PRO A CA 1
ATOM 1050 C C . PRO A 1 136 ? -20.583 13.848 7.943 1.00 68.25 136 PRO A C 1
ATOM 1052 O O . PRO A 1 136 ? -20.638 13.212 8.980 1.00 68.25 136 PRO A O 1
ATOM 1055 N N . GLU A 1 137 ? -20.549 15.183 7.939 1.00 67.12 137 GLU A N 1
ATOM 1056 C CA . GLU A 1 137 ? -20.640 15.964 9.188 1.00 67.12 137 GLU A CA 1
ATOM 1057 C C . GLU A 1 137 ? -21.969 15.742 9.938 1.00 67.12 137 GLU A C 1
ATOM 1059 O O . GLU A 1 137 ? -22.096 16.088 11.116 1.00 67.12 137 GLU A O 1
ATOM 1064 N N . ASP A 1 138 ? -22.971 15.184 9.251 1.00 73.56 138 ASP A N 1
ATOM 1065 C CA . ASP A 1 138 ? -24.245 14.792 9.833 1.00 73.56 138 ASP A CA 1
ATOM 1066 C C . ASP A 1 138 ? -24.072 13.610 10.794 1.00 73.56 138 ASP A C 1
ATOM 1068 O O . ASP A 1 138 ? -24.149 12.439 10.425 1.00 73.56 138 ASP A O 1
ATOM 1072 N N . LYS A 1 139 ? -23.929 13.963 12.071 1.00 72.19 139 LYS A N 1
ATOM 1073 C CA . LYS A 1 139 ? -23.791 13.055 13.214 1.00 72.19 139 LYS A CA 1
ATOM 1074 C C . LYS A 1 139 ? -24.955 12.080 13.415 1.00 72.19 139 LYS A C 1
ATOM 1076 O O . LYS A 1 139 ? -24.852 11.208 14.274 1.00 72.19 139 LYS A O 1
ATOM 1081 N N . SER A 1 140 ? -26.069 12.248 12.699 1.00 67.12 140 SER A N 1
ATOM 1082 C CA . SER A 1 140 ? -27.195 11.308 12.741 1.00 67.12 140 SER A CA 1
ATOM 1083 C C . SER A 1 140 ? -27.020 10.113 11.800 1.00 67.12 140 SER A C 1
ATOM 1085 O O . SER A 1 140 ? -27.759 9.135 11.917 1.00 67.12 140 SER A O 1
ATOM 1087 N N . GLN A 1 141 ? -26.047 10.170 10.887 1.00 73.25 141 GLN A N 1
ATOM 1088 C CA . GLN A 1 141 ? -25.763 9.077 9.969 1.00 73.25 141 GLN A CA 1
ATOM 1089 C C . GLN A 1 141 ? -24.842 8.050 10.620 1.00 73.25 141 GLN A C 1
ATOM 1091 O O . GLN A 1 141 ? -23.899 8.382 11.336 1.00 73.25 141 GLN A O 1
ATOM 1096 N N . HIS A 1 142 ? -25.147 6.786 10.358 1.00 77.00 142 HIS A N 1
ATOM 1097 C CA . HIS A 1 142 ? -24.329 5.654 10.765 1.00 77.00 142 HIS A CA 1
ATOM 1098 C C . HIS A 1 142 ? -23.217 5.397 9.745 1.00 77.00 142 HIS A C 1
ATOM 1100 O O . HIS A 1 142 ? -23.391 5.692 8.554 1.00 77.00 142 HIS A O 1
ATOM 1106 N N . PRO A 1 143 ? -22.095 4.793 10.170 1.00 81.00 143 PRO A N 1
ATOM 1107 C CA . PRO A 1 143 ? -21.006 4.514 9.260 1.00 81.00 143 PRO A CA 1
ATOM 1108 C C . PRO A 1 143 ? -21.418 3.438 8.248 1.00 81.00 143 PRO A C 1
ATOM 1110 O O . PRO A 1 143 ? -22.078 2.463 8.620 1.00 81.00 143 PRO A O 1
ATOM 1113 N N . PRO A 1 144 ? -21.011 3.576 6.973 1.00 81.75 144 PRO A N 1
ATOM 1114 C CA . PRO A 1 144 ? -21.183 2.527 5.978 1.00 81.75 144 PRO A CA 1
ATOM 1115 C C . PRO A 1 144 ? -20.573 1.200 6.437 1.00 81.75 144 PRO A C 1
ATOM 1117 O O . PRO A 1 144 ? -19.499 1.180 7.052 1.00 81.75 144 PRO A O 1
ATOM 1120 N N . PHE A 1 145 ? -21.203 0.082 6.069 1.00 82.38 145 PHE A N 1
ATOM 1121 C CA . PHE A 1 145 ? -20.763 -1.255 6.484 1.00 82.38 145 PHE A CA 1
ATOM 1122 C C . PHE A 1 145 ? -19.300 -1.524 6.136 1.00 82.38 145 PHE A C 1
ATOM 1124 O O . PHE A 1 145 ? -18.539 -2.081 6.931 1.00 82.38 145 PHE A O 1
ATOM 1131 N N . TRP A 1 146 ? -18.899 -1.116 4.929 1.00 86.06 146 TRP A N 1
ATOM 1132 C CA . TRP A 1 146 ? -17.559 -1.380 4.420 1.00 86.06 146 TRP A CA 1
ATOM 1133 C C . TRP A 1 146 ? -16.471 -0.709 5.272 1.00 86.06 146 TRP A C 1
ATOM 1135 O O . TRP A 1 146 ? -15.371 -1.251 5.362 1.00 86.06 146 TRP A O 1
ATOM 1145 N N . MET A 1 147 ? -16.764 0.421 5.933 1.00 89.56 147 MET A N 1
ATOM 1146 C CA . MET A 1 147 ? -15.811 1.092 6.825 1.00 89.56 147 MET A CA 1
ATOM 1147 C C . MET A 1 147 ? -15.602 0.289 8.106 1.00 89.56 147 MET A C 1
ATOM 1149 O O . MET A 1 147 ? -14.464 0.071 8.518 1.00 89.56 147 MET A O 1
ATOM 1153 N N . SER A 1 148 ? -16.688 -0.195 8.717 1.00 90.81 148 SER A N 1
ATOM 1154 C CA . SER A 1 148 ? -16.614 -1.058 9.903 1.00 90.81 148 SER A CA 1
ATOM 1155 C C . SER A 1 148 ? -15.881 -2.366 9.596 1.00 90.81 148 SER A C 1
ATOM 1157 O O . SER A 1 148 ? -15.041 -2.801 10.385 1.00 90.81 148 SER A O 1
ATOM 1159 N N . TRP A 1 149 ? -16.119 -2.943 8.416 1.00 90.75 149 TRP A N 1
ATOM 1160 C CA . TRP A 1 149 ? -15.385 -4.108 7.925 1.00 90.75 149 TRP A CA 1
ATOM 1161 C C . TRP A 1 149 ? -13.891 -3.820 7.697 1.00 90.75 149 TRP A C 1
ATOM 1163 O O . TRP A 1 149 ? -13.041 -4.582 8.153 1.00 90.75 149 TRP A O 1
ATOM 1173 N N . ALA A 1 150 ? -13.541 -2.700 7.057 1.00 93.25 150 ALA A N 1
ATOM 1174 C CA . ALA A 1 150 ? -12.147 -2.318 6.823 1.00 93.25 150 ALA A CA 1
ATOM 1175 C C . ALA A 1 150 ? -11.378 -2.066 8.133 1.00 93.25 150 ALA A C 1
ATOM 1177 O O . ALA A 1 150 ? -10.233 -2.496 8.274 1.00 93.25 150 ALA A O 1
ATOM 1178 N N . LEU A 1 151 ? -12.015 -1.429 9.122 1.00 95.38 151 LEU A N 1
ATOM 1179 C CA . LEU A 1 151 ? -11.448 -1.270 10.464 1.00 95.38 151 LEU A CA 1
ATOM 1180 C C . LEU A 1 151 ? -11.292 -2.611 11.191 1.00 95.38 151 LEU A C 1
ATOM 1182 O O . LEU A 1 151 ? -10.342 -2.777 11.954 1.00 95.38 151 LEU A O 1
ATOM 1186 N N . GLN A 1 152 ? -12.176 -3.581 10.934 1.00 95.12 152 GLN A N 1
ATOM 1187 C CA . GLN A 1 152 ? -12.026 -4.925 11.490 1.00 95.12 152 GLN A CA 1
ATOM 1188 C C . GLN A 1 152 ? -10.814 -5.638 10.886 1.00 95.12 152 GLN A C 1
ATOM 1190 O O . GLN A 1 152 ? -10.033 -6.230 11.625 1.00 95.12 152 GLN A O 1
ATOM 1195 N N . ILE A 1 153 ? -10.596 -5.510 9.573 1.00 94.38 153 ILE A N 1
ATOM 1196 C CA . ILE A 1 153 ? -9.384 -6.025 8.919 1.00 94.38 153 ILE A CA 1
ATOM 1197 C C . ILE A 1 153 ? -8.130 -5.380 9.514 1.00 94.38 153 ILE A C 1
ATOM 1199 O O . ILE A 1 153 ? -7.161 -6.080 9.798 1.00 94.38 153 ILE A O 1
ATOM 1203 N N . TYR A 1 154 ? -8.142 -4.060 9.729 1.00 9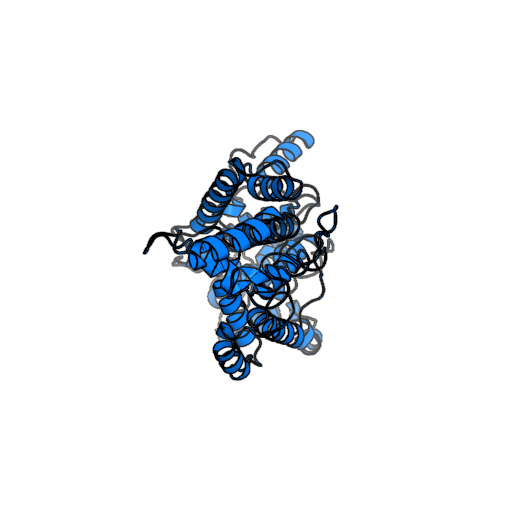5.88 154 TYR A N 1
ATOM 1204 C CA . TYR A 1 154 ? -7.038 -3.371 10.399 1.00 95.88 154 TYR A CA 1
ATOM 1205 C C . TYR A 1 154 ? -6.755 -3.971 11.785 1.00 95.88 154 TYR A C 1
ATOM 1207 O O . TYR A 1 154 ? -5.603 -4.289 12.077 1.00 95.88 154 TYR A O 1
ATOM 1215 N N . LEU A 1 155 ? -7.790 -4.177 12.609 1.00 95.75 155 LEU A N 1
ATOM 1216 C CA . LEU A 1 155 ? -7.648 -4.800 13.928 1.00 95.75 155 LEU A CA 1
ATOM 1217 C C . LEU A 1 155 ? -7.068 -6.211 13.840 1.00 95.75 155 LEU A C 1
ATOM 1219 O O . LEU A 1 155 ? -6.140 -6.533 14.576 1.00 95.75 155 LEU A O 1
ATOM 1223 N N . ASP A 1 156 ? -7.581 -7.039 12.934 1.00 94.81 156 ASP A N 1
ATOM 1224 C CA . ASP A 1 156 ? -7.126 -8.421 12.790 1.00 94.81 156 ASP A CA 1
ATOM 1225 C C . ASP A 1 156 ? -5.666 -8.489 12.310 1.00 94.81 156 ASP A C 1
ATOM 1227 O O . ASP A 1 156 ? -4.907 -9.342 12.768 1.00 94.81 156 ASP A O 1
ATOM 1231 N N . ILE A 1 157 ? -5.230 -7.556 11.453 1.00 94.38 157 ILE A N 1
ATOM 1232 C CA . ILE A 1 157 ? -3.823 -7.424 11.042 1.00 94.38 157 ILE A CA 1
ATOM 1233 C C . ILE A 1 157 ? -2.952 -6.970 12.213 1.00 94.38 157 ILE A C 1
ATOM 1235 O O . ILE A 1 157 ? -1.907 -7.569 12.467 1.00 94.38 157 ILE A O 1
ATOM 1239 N N . LEU A 1 158 ? -3.369 -5.923 12.927 1.00 94.38 158 LEU A N 1
ATOM 1240 C CA . LEU A 1 158 ? -2.642 -5.380 14.072 1.00 94.38 158 LEU A CA 1
ATOM 1241 C C . LEU A 1 158 ? -2.449 -6.449 15.159 1.00 94.38 158 LEU A C 1
ATOM 1243 O O . LEU A 1 158 ? -1.344 -6.632 15.669 1.00 94.38 158 LEU A O 1
ATOM 1247 N N . GLN A 1 159 ? -3.507 -7.193 15.476 1.00 93.44 159 GLN A N 1
ATOM 1248 C CA . GLN A 1 159 ? -3.483 -8.272 16.465 1.00 93.44 159 GLN A CA 1
ATOM 1249 C C . GLN A 1 159 ? -2.720 -9.498 15.964 1.00 93.44 159 GLN A C 1
ATOM 1251 O O . GLN A 1 159 ? -1.996 -10.120 16.737 1.00 93.44 159 GLN A O 1
ATOM 1256 N N . GLY A 1 160 ? -2.863 -9.845 14.682 1.00 92.69 160 GLY A N 1
ATOM 1257 C CA . GLY A 1 160 ? -2.187 -10.990 14.076 1.00 92.69 160 GLY A CA 1
ATOM 1258 C C . GLY A 1 160 ? -0.674 -10.804 13.952 1.00 92.69 160 GLY A C 1
ATOM 1259 O O . GLY A 1 160 ? 0.073 -11.771 14.089 1.00 92.69 160 GLY A O 1
ATOM 1260 N N . LEU A 1 161 ? -0.211 -9.573 13.718 1.00 92.38 161 LEU A N 1
ATOM 1261 C CA . LEU A 1 161 ? 1.217 -9.248 13.685 1.00 92.38 161 LEU A CA 1
ATOM 1262 C C . LEU A 1 161 ? 1.804 -9.038 15.087 1.00 92.38 161 LEU A C 1
ATOM 1264 O O . LEU A 1 161 ? 2.980 -9.355 15.292 1.00 92.38 161 LEU A O 1
ATOM 1268 N N . GLY A 1 162 ? 1.005 -8.538 16.038 1.00 91.44 162 GLY A N 1
ATOM 1269 C CA . GLY A 1 162 ? 1.417 -8.314 17.425 1.00 91.44 162 GLY A CA 1
ATOM 1270 C C . GLY A 1 162 ? 2.679 -7.457 17.508 1.00 91.44 162 GLY A C 1
ATOM 1271 O O . GLY A 1 162 ? 2.760 -6.397 16.888 1.00 91.44 162 GLY A O 1
ATOM 1272 N N . GLU A 1 163 ? 3.705 -7.953 18.203 1.00 90.50 163 GLU A N 1
ATOM 1273 C CA . GLU A 1 163 ? 5.007 -7.280 18.338 1.00 90.50 163 GLU A CA 1
ATOM 1274 C C . GLU A 1 163 ? 5.716 -7.009 16.994 1.00 90.50 163 GLU A C 1
ATOM 1276 O O . GLU A 1 163 ? 6.578 -6.141 16.931 1.00 90.50 163 GLU A O 1
ATOM 1281 N N . ASN A 1 164 ? 5.352 -7.702 15.907 1.00 91.75 164 ASN A N 1
ATOM 1282 C CA . ASN A 1 164 ? 5.958 -7.511 14.582 1.00 91.75 164 ASN A CA 1
ATOM 1283 C C . ASN A 1 164 ? 5.239 -6.462 13.719 1.00 91.75 164 ASN A C 1
ATOM 1285 O O . ASN A 1 164 ? 5.521 -6.362 12.521 1.00 91.75 164 ASN A O 1
ATOM 1289 N N . VAL A 1 165 ? 4.273 -5.717 14.267 1.00 91.75 165 VAL A N 1
ATOM 1290 C CA . VAL A 1 165 ? 3.522 -4.716 13.494 1.00 91.75 165 VAL A CA 1
ATOM 1291 C C . VAL A 1 165 ? 4.421 -3.594 12.950 1.00 91.75 165 VAL A C 1
ATOM 1293 O O . VAL A 1 165 ? 4.174 -3.082 11.855 1.00 91.75 165 VAL A O 1
ATOM 1296 N N . ASP A 1 166 ? 5.519 -3.284 13.646 1.00 92.69 166 ASP A N 1
ATOM 1297 C CA . ASP A 1 166 ? 6.456 -2.217 13.277 1.00 92.69 166 ASP A CA 1
ATOM 1298 C C . ASP A 1 166 ? 7.263 -2.500 11.999 1.00 92.69 166 ASP A C 1
ATOM 1300 O O . ASP A 1 166 ? 7.830 -1.583 11.394 1.00 92.69 166 ASP A O 1
ATOM 1304 N N . ARG A 1 167 ? 7.281 -3.757 11.543 1.00 94.38 167 ARG A N 1
ATOM 1305 C CA . ARG A 1 167 ? 8.154 -4.216 10.462 1.00 94.38 167 ARG A CA 1
ATOM 1306 C C . ARG A 1 167 ? 7.887 -3.473 9.156 1.00 94.38 167 ARG A C 1
ATOM 1308 O O . ARG A 1 167 ? 8.817 -3.186 8.410 1.00 94.38 167 ARG A O 1
ATOM 1315 N N . GLY A 1 168 ? 6.628 -3.100 8.909 1.00 93.69 168 GLY A N 1
ATOM 1316 C CA . GLY A 1 168 ? 6.245 -2.317 7.732 1.00 93.69 168 GLY A CA 1
ATOM 1317 C C . GLY A 1 168 ? 6.875 -0.920 7.703 1.00 93.69 168 GLY A C 1
ATOM 1318 O O . GLY A 1 168 ? 7.249 -0.436 6.634 1.00 93.69 168 GLY A O 1
ATOM 1319 N N . TYR A 1 169 ? 7.037 -0.280 8.863 1.00 95.19 169 TYR A N 1
ATOM 1320 C CA . TYR A 1 169 ? 7.713 1.013 8.956 1.00 95.19 169 TYR A CA 1
ATOM 1321 C C . TYR A 1 169 ? 9.219 0.875 8.704 1.00 95.19 169 TYR A C 1
ATOM 1323 O O . TYR A 1 169 ? 9.796 1.655 7.940 1.00 95.19 169 TYR A O 1
ATOM 1331 N N . GLU A 1 170 ? 9.850 -0.155 9.270 1.00 94.81 170 GLU A N 1
ATOM 1332 C CA . GLU A 1 170 ? 11.265 -0.436 9.014 1.00 94.81 170 GLU A CA 1
ATOM 1333 C C . GLU A 1 170 ? 11.530 -0.767 7.536 1.00 94.81 170 GLU A C 1
ATOM 1335 O O . GLU A 1 170 ? 12.496 -0.258 6.959 1.00 94.81 170 GLU A O 1
ATOM 1340 N N . ASP A 1 171 ? 10.630 -1.500 6.875 1.00 93.75 171 ASP A N 1
ATOM 1341 C CA . ASP A 1 171 ? 10.711 -1.776 5.437 1.00 93.75 171 ASP A CA 1
ATOM 1342 C C . ASP A 1 171 ? 10.683 -0.480 4.600 1.00 93.75 171 ASP A C 1
ATOM 1344 O O . ASP A 1 171 ? 11.479 -0.330 3.664 1.00 93.75 171 ASP A O 1
ATOM 1348 N N . ILE A 1 172 ? 9.837 0.501 4.950 1.00 94.69 172 ILE A N 1
ATOM 1349 C CA . ILE A 1 172 ? 9.834 1.818 4.285 1.00 94.69 172 ILE A CA 1
ATOM 1350 C C . ILE A 1 172 ? 11.152 2.552 4.504 1.00 94.69 172 ILE A C 1
ATOM 1352 O O . ILE A 1 172 ? 11.715 3.099 3.552 1.00 94.69 172 ILE A O 1
ATOM 1356 N N . LYS A 1 173 ? 11.662 2.600 5.737 1.00 94.25 173 LYS A N 1
ATOM 1357 C CA . LYS A 1 173 ? 12.921 3.304 6.034 1.00 94.25 173 LYS A CA 1
ATOM 1358 C C . LYS A 1 173 ? 14.080 2.693 5.267 1.00 94.25 173 LYS A C 1
ATOM 1360 O O . LYS A 1 173 ? 14.870 3.408 4.654 1.00 94.25 173 LYS A O 1
ATOM 1365 N N . GLN A 1 174 ? 14.169 1.368 5.246 1.00 94.06 174 GLN A N 1
ATOM 1366 C CA . GLN A 1 174 ? 15.213 0.676 4.504 1.00 94.06 174 GLN A CA 1
ATOM 1367 C C . GLN A 1 174 ? 15.087 0.921 2.999 1.00 94.06 174 GLN A C 1
ATOM 1369 O O . GLN A 1 174 ? 16.079 1.264 2.352 1.00 94.06 174 GLN A O 1
ATOM 1374 N N . ALA A 1 175 ? 13.883 0.796 2.435 1.00 93.00 175 ALA A N 1
ATOM 1375 C CA . ALA A 1 175 ? 13.654 1.019 1.012 1.00 93.00 175 ALA A CA 1
ATOM 1376 C C . ALA A 1 175 ? 13.928 2.473 0.598 1.00 93.00 175 ALA A C 1
ATOM 1378 O O . ALA A 1 175 ? 14.657 2.710 -0.365 1.00 93.00 175 ALA A O 1
ATOM 1379 N N . SER A 1 176 ? 13.414 3.449 1.347 1.00 94.06 176 SER A N 1
ATOM 1380 C CA . SER A 1 176 ? 13.644 4.873 1.083 1.00 94.06 176 SER A CA 1
ATOM 1381 C C . SER A 1 176 ? 15.132 5.224 1.136 1.00 94.06 176 SER A C 1
ATOM 1383 O O . SER A 1 176 ? 15.624 5.902 0.235 1.00 94.06 176 SER A O 1
ATOM 1385 N N . LEU A 1 177 ? 15.885 4.711 2.117 1.00 94.00 177 LEU A N 1
ATOM 1386 C CA . LEU A 1 177 ? 17.335 4.905 2.200 1.00 94.00 177 LEU A CA 1
ATOM 1387 C C . LEU A 1 177 ? 18.082 4.252 1.034 1.00 94.00 177 LEU A C 1
ATOM 1389 O O . LEU A 1 177 ? 19.010 4.858 0.494 1.00 94.00 177 LEU A O 1
ATOM 1393 N N . LYS A 1 178 ? 17.698 3.035 0.626 1.00 93.25 178 LYS A N 1
ATOM 1394 C CA . LYS A 1 178 ? 18.287 2.362 -0.545 1.00 93.25 178 LYS A CA 1
ATOM 1395 C C . LYS A 1 178 ? 18.085 3.191 -1.815 1.00 93.25 178 LYS A C 1
ATOM 1397 O O . LYS A 1 178 ? 19.058 3.456 -2.519 1.00 93.25 178 LYS A O 1
ATOM 1402 N N . ILE A 1 179 ? 16.864 3.673 -2.056 1.00 93.19 179 ILE A N 1
ATOM 1403 C CA . ILE A 1 179 ? 16.543 4.510 -3.222 1.00 93.19 179 ILE A CA 1
ATOM 1404 C C . ILE A 1 179 ? 17.328 5.828 -3.178 1.00 93.19 179 ILE A C 1
ATOM 1406 O O . ILE A 1 179 ? 17.945 6.213 -4.170 1.00 93.19 179 ILE A O 1
ATOM 1410 N N . GLN A 1 180 ? 17.379 6.499 -2.023 1.00 93.75 180 GLN A N 1
ATOM 1411 C CA . GLN A 1 180 ? 18.155 7.733 -1.856 1.00 93.75 180 GLN A CA 1
ATOM 1412 C C . GLN A 1 180 ? 19.639 7.529 -2.191 1.00 93.75 180 GLN A C 1
ATOM 1414 O O . GLN A 1 180 ? 20.218 8.344 -2.908 1.00 93.75 180 GLN A O 1
ATOM 1419 N N . LYS A 1 181 ? 20.245 6.430 -1.717 1.00 92.75 181 LYS A N 1
ATOM 1420 C CA . LYS A 1 181 ? 21.645 6.087 -2.011 1.00 92.75 181 LYS A CA 1
ATOM 1421 C C . LYS A 1 181 ? 21.868 5.805 -3.496 1.00 92.75 181 LYS A C 1
ATOM 1423 O O . LYS A 1 181 ? 22.835 6.318 -4.057 1.00 92.75 181 LYS A O 1
ATOM 1428 N N . ALA A 1 182 ? 20.979 5.043 -4.134 1.00 88.62 182 ALA A N 1
ATOM 1429 C CA . ALA A 1 182 ? 21.073 4.729 -5.561 1.00 88.62 182 ALA A CA 1
ATOM 1430 C C . ALA A 1 182 ? 21.039 5.998 -6.434 1.00 88.62 182 ALA A C 1
ATOM 1432 O O . ALA A 1 182 ? 21.768 6.108 -7.417 1.00 88.62 182 ALA A O 1
ATOM 1433 N N . LEU A 1 183 ? 20.264 7.008 -6.029 1.00 90.88 183 LEU A N 1
ATOM 1434 C CA . LEU A 1 183 ? 20.128 8.272 -6.758 1.00 90.88 183 LEU A CA 1
ATOM 1435 C C . LEU A 1 183 ? 21.254 9.291 -6.502 1.00 90.88 183 LEU A C 1
ATOM 1437 O O . LEU A 1 183 ? 21.210 10.397 -7.054 1.00 90.88 183 LEU A O 1
ATOM 1441 N N . LEU A 1 184 ? 22.271 8.965 -5.694 1.00 89.25 184 LEU A N 1
ATOM 1442 C CA . LEU A 1 184 ? 23.429 9.847 -5.482 1.00 89.25 184 LEU A CA 1
ATOM 1443 C C . LEU A 1 184 ? 24.294 9.991 -6.739 1.00 89.25 184 LEU A C 1
ATOM 1445 O O . LEU A 1 184 ? 24.834 11.069 -6.966 1.00 89.25 184 LEU A O 1
ATOM 1449 N N . GLN A 1 185 ? 24.398 8.926 -7.539 1.00 84.31 185 GLN A N 1
ATOM 1450 C CA . GLN A 1 185 ? 25.220 8.879 -8.759 1.00 84.31 185 GLN A CA 1
ATOM 1451 C C . GLN A 1 185 ? 24.436 9.233 -10.030 1.00 84.31 185 GLN A C 1
ATOM 1453 O O . GLN A 1 185 ? 24.986 9.215 -11.126 1.00 84.31 185 GLN A O 1
ATOM 1458 N N . VAL A 1 186 ? 23.143 9.533 -9.895 1.00 83.75 186 VAL A N 1
ATOM 1459 C CA . VAL A 1 186 ? 22.282 9.913 -11.015 1.00 83.75 186 VAL A CA 1
ATOM 1460 C C . VAL A 1 186 ? 22.280 11.432 -11.140 1.00 83.75 186 VAL A C 1
ATOM 1462 O O . VAL A 1 186 ? 22.081 12.141 -10.148 1.00 83.75 186 VAL A O 1
ATOM 1465 N N . ASP A 1 187 ? 22.460 11.931 -12.363 1.00 85.31 187 ASP A N 1
ATOM 1466 C CA . ASP A 1 187 ? 22.410 13.360 -12.662 1.00 85.31 187 ASP A CA 1
ATOM 1467 C C . ASP A 1 187 ? 21.096 14.007 -12.207 1.00 85.31 187 ASP A C 1
ATOM 1469 O O . ASP A 1 187 ? 20.039 13.376 -12.089 1.00 85.31 187 ASP A O 1
ATOM 1473 N N . ARG A 1 188 ? 21.145 15.318 -11.950 1.00 86.69 188 ARG A N 1
ATOM 1474 C CA . ARG A 1 188 ? 19.971 16.088 -11.523 1.00 86.69 188 ARG A CA 1
ATOM 1475 C C . ARG A 1 188 ? 18.959 16.214 -12.662 1.00 86.69 188 ARG A C 1
ATOM 1477 O O . ARG A 1 188 ? 18.997 17.161 -13.437 1.00 86.69 188 ARG A O 1
ATOM 1484 N N . THR A 1 189 ? 18.016 15.281 -12.706 1.00 86.25 189 THR A N 1
ATOM 1485 C CA . THR A 1 189 ? 16.852 15.311 -13.597 1.00 86.25 189 THR A CA 1
ATOM 1486 C C . THR A 1 189 ? 15.568 15.641 -12.833 1.00 86.25 189 THR A C 1
ATOM 1488 O O . THR A 1 189 ? 15.498 15.547 -11.600 1.00 86.25 189 THR A O 1
ATOM 1491 N N . HIS A 1 190 ? 14.516 16.015 -13.567 1.00 86.88 190 HIS A N 1
ATOM 1492 C CA . HIS A 1 190 ? 13.179 16.174 -12.991 1.00 86.88 190 HIS A CA 1
ATOM 1493 C C . HIS A 1 190 ? 12.673 14.859 -12.377 1.00 86.88 190 HIS A C 1
ATOM 1495 O O . HIS A 1 190 ? 12.228 14.862 -11.232 1.00 86.88 190 HIS A O 1
ATOM 1501 N N . GLY A 1 191 ? 12.852 13.729 -13.076 1.00 89.06 191 GLY A N 1
ATOM 1502 C CA . GLY A 1 191 ? 12.504 12.397 -12.569 1.00 89.06 191 GLY A CA 1
ATOM 1503 C C . GLY A 1 191 ? 13.223 12.060 -11.261 1.00 89.06 191 GLY A C 1
ATOM 1504 O O . GLY A 1 191 ? 12.578 11.692 -10.285 1.00 89.06 191 GLY A O 1
ATOM 1505 N N . ARG A 1 192 ? 14.540 12.302 -11.174 1.00 91.44 192 ARG A N 1
ATOM 1506 C CA . ARG A 1 192 ? 15.300 12.134 -9.921 1.00 91.44 192 ARG A CA 1
ATOM 1507 C C . ARG A 1 192 ? 14.736 12.994 -8.789 1.00 91.44 192 ARG A C 1
ATOM 1509 O O . ARG A 1 192 ? 14.657 12.540 -7.653 1.00 91.44 192 ARG A O 1
ATOM 1516 N N . THR A 1 193 ? 14.376 14.240 -9.089 1.00 93.19 193 THR A N 1
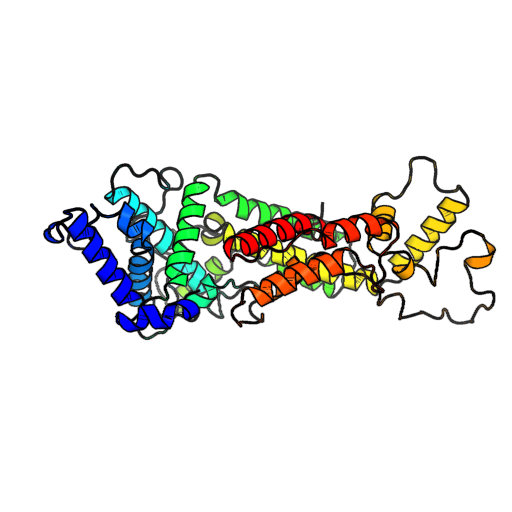ATOM 1517 C CA . THR A 1 193 ? 13.845 15.183 -8.093 1.00 93.19 193 THR A CA 1
ATOM 1518 C C . THR A 1 193 ? 12.484 14.724 -7.577 1.00 93.19 193 THR A C 1
ATOM 1520 O O . THR A 1 193 ? 12.276 14.723 -6.368 1.00 93.19 193 THR A O 1
ATOM 1523 N N . SER A 1 194 ? 11.607 14.261 -8.473 1.00 92.44 194 SER A N 1
ATOM 1524 C CA . SER A 1 194 ? 10.310 13.677 -8.122 1.00 92.44 194 SER A CA 1
ATOM 1525 C C . SER A 1 194 ? 10.480 12.454 -7.217 1.00 92.44 194 SER A C 1
ATOM 1527 O O . SER A 1 194 ? 9.957 12.454 -6.104 1.00 92.44 194 SER A O 1
ATOM 1529 N N . VAL A 1 195 ? 11.317 11.482 -7.604 1.00 94.25 195 VAL A N 1
ATOM 1530 C CA . VAL A 1 195 ? 11.567 10.289 -6.776 1.00 94.25 195 VAL A CA 1
ATOM 1531 C C . VAL A 1 195 ? 12.115 10.670 -5.401 1.00 94.25 195 VAL A C 1
ATOM 1533 O O . VAL A 1 195 ? 11.613 10.181 -4.391 1.00 94.25 195 VAL A O 1
ATOM 1536 N N . LEU A 1 196 ? 13.108 11.567 -5.336 1.00 95.00 196 LEU A N 1
ATOM 1537 C CA . LEU A 1 196 ? 13.671 12.021 -4.063 1.00 95.00 196 LEU A CA 1
ATOM 1538 C C . LEU A 1 196 ? 12.627 12.712 -3.185 1.00 95.00 196 LEU A C 1
ATOM 1540 O O . LEU A 1 196 ? 12.595 12.445 -1.987 1.00 95.00 196 LEU A O 1
ATOM 1544 N N . SER A 1 197 ? 11.765 13.558 -3.754 1.00 93.06 197 SER A N 1
ATOM 1545 C CA . SER A 1 197 ? 10.703 14.222 -2.989 1.00 93.06 197 SER A CA 1
ATOM 1546 C C . SER A 1 197 ? 9.724 13.220 -2.372 1.00 93.06 197 SER A C 1
ATOM 1548 O O . SER A 1 197 ? 9.400 13.339 -1.192 1.00 93.06 197 SER A O 1
ATOM 1550 N N . THR A 1 198 ? 9.364 12.169 -3.111 1.00 93.25 198 THR A N 1
ATOM 1551 C CA . THR A 1 198 ? 8.483 11.100 -2.633 1.00 93.25 198 THR A CA 1
ATOM 1552 C C . THR A 1 198 ? 9.139 10.269 -1.525 1.00 93.25 198 THR A C 1
ATOM 1554 O O . THR A 1 198 ? 8.553 10.088 -0.457 1.00 93.25 198 THR A O 1
ATOM 1557 N N . VAL A 1 199 ? 10.376 9.789 -1.718 1.00 93.56 199 VAL A N 1
ATOM 1558 C CA . VAL A 1 199 ? 11.028 8.896 -0.733 1.00 93.56 199 VAL A CA 1
ATOM 1559 C C . VAL A 1 199 ? 11.539 9.618 0.515 1.00 93.56 199 VAL A C 1
ATOM 1561 O O . VAL A 1 199 ? 11.771 8.969 1.528 1.00 93.56 199 VAL A O 1
ATOM 1564 N N . THR A 1 200 ? 11.726 10.941 0.462 1.00 93.19 200 THR A N 1
ATOM 1565 C CA . THR A 1 200 ? 12.180 11.742 1.617 1.00 93.19 200 THR A CA 1
ATOM 1566 C C . THR A 1 200 ? 11.035 12.368 2.407 1.00 93.19 200 THR A C 1
ATOM 1568 O O . THR A 1 200 ? 11.271 12.853 3.514 1.00 93.19 200 THR A O 1
ATOM 1571 N N . ARG A 1 201 ? 9.794 12.338 1.892 1.00 88.56 201 ARG A N 1
ATOM 1572 C CA . ARG A 1 201 ? 8.623 12.947 2.547 1.00 88.56 201 ARG A CA 1
ATOM 1573 C C . ARG A 1 201 ? 8.412 12.445 3.975 1.00 88.56 201 ARG A C 1
ATOM 1575 O O . ARG A 1 201 ? 8.064 13.235 4.842 1.00 88.56 201 ARG A O 1
ATOM 1582 N N . TRP A 1 202 ? 8.670 11.162 4.209 1.00 89.44 202 TRP A N 1
ATOM 1583 C CA . TRP A 1 202 ? 8.509 10.503 5.506 1.00 89.44 202 TRP A CA 1
ATOM 1584 C C . TRP A 1 202 ? 9.809 10.425 6.322 1.00 89.44 202 TRP A C 1
ATOM 1586 O O . TRP A 1 202 ? 9.875 9.691 7.299 1.00 89.44 202 TRP A O 1
ATOM 1596 N N . ASN A 1 203 ? 10.851 11.192 5.963 1.00 90.19 203 ASN A N 1
ATOM 1597 C CA . ASN A 1 203 ? 12.038 11.347 6.821 1.00 90.19 203 ASN A CA 1
ATOM 1598 C C . ASN A 1 203 ? 11.718 12.096 8.129 1.00 90.19 203 ASN A C 1
ATOM 1600 O O . ASN A 1 203 ? 12.502 12.048 9.073 1.00 90.19 203 ASN A O 1
ATOM 1604 N N . LYS A 1 204 ? 10.599 12.822 8.152 1.00 88.44 204 LYS A N 1
ATOM 1605 C CA . LYS A 1 204 ? 9.970 13.423 9.331 1.00 88.44 204 LYS A CA 1
ATOM 1606 C C . LYS A 1 204 ? 8.506 13.019 9.322 1.00 88.44 204 LYS A C 1
ATOM 1608 O O . LYS A 1 204 ? 7.962 12.830 8.234 1.00 88.44 204 LYS A O 1
ATOM 1613 N N . ASP A 1 205 ? 7.874 12.908 10.482 1.00 88.19 205 ASP A N 1
ATOM 1614 C CA . ASP A 1 205 ? 6.453 12.572 10.530 1.00 88.19 205 ASP A CA 1
ATOM 1615 C C . ASP A 1 205 ? 5.595 13.809 10.196 1.00 88.19 205 ASP A C 1
ATOM 1617 O O . ASP A 1 205 ? 5.501 14.735 11.012 1.00 88.19 205 ASP A O 1
ATOM 1621 N N . PRO A 1 206 ? 4.942 13.855 9.015 1.00 84.69 206 PRO A N 1
ATOM 1622 C CA . PRO A 1 206 ? 4.125 14.998 8.629 1.00 84.69 206 PRO A CA 1
ATOM 1623 C C . PRO A 1 206 ? 2.904 15.172 9.541 1.00 84.69 206 PRO A C 1
ATOM 1625 O O . PRO A 1 206 ? 2.467 16.303 9.751 1.00 84.69 206 PRO A O 1
ATOM 1628 N N . ILE A 1 207 ? 2.366 14.090 10.112 1.00 84.88 207 ILE A N 1
ATOM 1629 C CA . ILE A 1 207 ? 1.218 14.132 11.025 1.00 84.88 207 ILE A CA 1
ATOM 1630 C C . ILE A 1 207 ? 1.655 14.739 12.353 1.00 84.88 207 ILE A C 1
ATOM 1632 O O . ILE A 1 207 ? 0.992 15.640 12.867 1.00 84.88 207 ILE A O 1
ATOM 1636 N N . PHE A 1 208 ? 2.791 14.289 12.888 1.00 84.81 208 PHE A N 1
ATOM 1637 C CA . PHE A 1 208 ? 3.368 14.850 14.107 1.00 84.81 208 PHE A CA 1
ATOM 1638 C C . PHE A 1 208 ? 3.673 16.345 13.952 1.00 84.81 208 PHE A C 1
ATOM 1640 O O . PHE A 1 208 ? 3.256 17.143 14.792 1.00 84.81 208 PHE A O 1
ATOM 1647 N N . MET A 1 209 ? 4.330 16.736 12.853 1.00 83.81 209 MET A N 1
ATOM 1648 C CA . MET A 1 209 ? 4.635 18.141 12.560 1.00 83.81 209 MET A CA 1
ATOM 1649 C C . MET A 1 209 ? 3.361 18.989 12.451 1.00 83.81 209 MET A C 1
ATOM 1651 O O . MET A 1 209 ? 3.252 20.024 13.102 1.00 83.81 209 MET A O 1
ATOM 1655 N N . THR A 1 210 ? 2.359 18.514 11.706 1.00 81.12 210 THR A N 1
ATOM 1656 C CA . THR A 1 210 ? 1.078 19.224 11.539 1.00 81.12 210 THR A CA 1
ATOM 1657 C C . THR A 1 210 ? 0.338 19.381 12.870 1.00 81.12 210 THR A C 1
ATOM 1659 O O . THR A 1 210 ? -0.194 20.450 13.168 1.00 81.12 210 THR A O 1
ATOM 1662 N N . ASN A 1 211 ? 0.332 18.340 13.710 1.00 78.50 211 ASN A N 1
ATOM 1663 C CA . ASN A 1 211 ? -0.260 18.399 15.047 1.00 78.50 211 ASN A CA 1
ATOM 1664 C C . ASN A 1 211 ? 0.456 19.411 15.950 1.00 78.50 211 ASN A C 1
ATOM 1666 O O . ASN A 1 211 ? -0.197 20.120 16.718 1.00 78.50 211 ASN A O 1
ATOM 1670 N N . GLN A 1 212 ? 1.786 19.484 15.864 1.00 78.50 212 GLN A N 1
ATOM 1671 C CA . GLN A 1 212 ? 2.579 20.448 16.619 1.00 78.50 212 GLN A CA 1
ATOM 1672 C C . GLN A 1 212 ? 2.259 21.887 16.191 1.00 78.50 212 GLN A C 1
ATOM 1674 O O . GLN A 1 212 ? 1.999 22.730 17.053 1.00 78.50 212 GLN A O 1
ATOM 1679 N N . ASP A 1 213 ? 2.198 22.149 14.885 1.00 79.88 213 ASP A N 1
ATOM 1680 C CA . ASP A 1 213 ? 1.861 23.467 14.338 1.00 79.88 213 ASP A CA 1
ATOM 1681 C C . ASP A 1 213 ? 0.445 23.902 14.750 1.00 79.88 213 ASP A C 1
ATOM 1683 O O . ASP A 1 213 ? 0.233 25.029 15.208 1.00 79.88 213 ASP A O 1
ATOM 1687 N N . LEU A 1 214 ? -0.532 22.993 14.677 1.00 76.06 214 LEU A N 1
ATOM 1688 C CA . LEU A 1 214 ? -1.910 23.265 15.084 1.00 76.06 214 LEU A CA 1
ATOM 1689 C C . LEU A 1 214 ? -2.037 23.547 16.591 1.00 76.06 214 LEU A C 1
ATOM 1691 O O . LEU A 1 214 ? -2.786 24.441 17.002 1.00 76.06 214 LEU A O 1
ATOM 1695 N N . ALA A 1 215 ? -1.309 22.803 17.427 1.00 74.56 215 ALA A N 1
ATOM 1696 C CA . ALA A 1 215 ? -1.284 23.036 18.869 1.00 74.56 215 ALA A CA 1
ATOM 1697 C C . ALA A 1 215 ? -0.735 24.435 19.195 1.00 74.56 215 ALA A C 1
ATOM 1699 O O . ALA A 1 215 ? -1.314 25.146 20.019 1.00 74.56 215 ALA A O 1
ATOM 1700 N N . MET A 1 216 ? 0.321 24.869 18.494 1.00 76.12 216 MET A N 1
ATOM 1701 C CA . MET A 1 216 ? 0.862 26.226 18.628 1.00 76.12 216 MET A CA 1
ATOM 1702 C C . MET A 1 216 ? -0.152 27.297 18.205 1.00 76.12 216 MET A C 1
ATOM 1704 O O . MET A 1 216 ? -0.314 28.292 18.909 1.00 76.12 216 MET A O 1
ATOM 1708 N N . MET A 1 217 ? -0.871 27.096 17.096 1.00 76.75 217 MET A N 1
ATOM 1709 C CA . MET A 1 217 ? -1.861 28.067 16.605 1.00 76.75 217 MET A CA 1
ATOM 1710 C C . MET A 1 217 ? -3.086 28.209 17.518 1.00 76.75 217 MET A C 1
ATOM 1712 O O . MET A 1 217 ? -3.673 29.286 17.601 1.00 76.75 217 MET A O 1
ATOM 1716 N N . THR A 1 218 ? -3.489 27.138 18.203 1.00 70.44 218 THR A N 1
ATOM 1717 C CA . THR A 1 218 ? -4.726 27.110 19.004 1.00 70.44 218 THR A CA 1
ATOM 1718 C C . THR A 1 218 ? -4.520 27.461 20.481 1.00 70.44 218 THR A C 1
ATOM 1720 O O . THR A 1 218 ? -5.485 27.422 21.244 1.00 70.44 218 THR A O 1
ATOM 1723 N N . ASN A 1 219 ? -3.294 27.805 20.908 1.00 64.44 219 ASN A N 1
ATOM 1724 C CA . ASN A 1 219 ? -2.923 28.029 22.317 1.00 64.44 219 ASN A CA 1
ATOM 1725 C C . ASN A 1 219 ? -3.369 26.893 23.259 1.00 64.44 219 ASN A C 1
ATOM 1727 O O . ASN A 1 219 ? -3.505 27.085 24.471 1.00 64.44 219 ASN A O 1
ATOM 1731 N N . THR A 1 220 ? -3.595 25.693 22.722 1.00 61.16 220 THR A N 1
ATOM 1732 C CA . THR A 1 220 ? -3.805 24.516 23.553 1.00 61.16 220 THR A CA 1
ATOM 1733 C C . THR A 1 220 ? -2.439 24.090 24.058 1.00 61.16 220 THR A C 1
ATOM 1735 O O . THR A 1 220 ? -1.511 23.880 23.280 1.00 61.16 220 THR A O 1
ATOM 1738 N N . SER A 1 221 ? -2.280 24.021 25.384 1.00 51.97 221 SER A N 1
ATOM 1739 C CA . SER A 1 221 ? -1.030 23.571 25.988 1.00 51.97 221 SER A CA 1
ATOM 1740 C C . SER A 1 221 ? -0.618 22.255 25.335 1.00 51.97 221 SER A C 1
ATOM 1742 O O . SER A 1 221 ? -1.424 21.320 25.247 1.00 51.97 221 SER A O 1
ATOM 1744 N N . ALA A 1 222 ? 0.621 22.225 24.830 1.00 49.16 222 ALA A N 1
ATOM 1745 C CA . ALA A 1 222 ? 1.256 21.099 24.161 1.00 49.16 222 ALA A CA 1
ATOM 1746 C C . ALA A 1 222 ? 1.342 19.892 25.112 1.00 49.16 222 ALA A C 1
ATOM 1748 O O . ALA A 1 222 ? 2.384 19.519 25.635 1.00 49.16 222 ALA A O 1
ATOM 1749 N N . SER A 1 223 ? 0.197 19.258 25.340 1.00 45.81 223 SER A N 1
ATOM 1750 C CA . SER A 1 223 ? 0.064 17.915 25.894 1.00 45.81 223 SER A CA 1
ATOM 1751 C C . SER A 1 223 ? 0.452 16.858 24.850 1.00 45.81 223 SER A C 1
ATOM 1753 O O . SER A 1 223 ? 0.334 15.667 25.119 1.00 45.81 223 SER A O 1
ATOM 1755 N N . SER A 1 224 ? 0.966 17.294 23.688 1.00 47.94 224 SER A N 1
ATOM 1756 C CA . SER A 1 224 ? 1.503 16.487 22.589 1.00 47.94 224 SER A CA 1
ATOM 1757 C C . SER A 1 224 ? 2.727 15.653 22.976 1.00 47.94 224 SER A C 1
ATOM 1759 O O . SER A 1 224 ? 3.086 14.749 22.235 1.00 47.94 224 SER A O 1
ATOM 1761 N N . ASN A 1 225 ? 3.329 15.873 24.150 1.00 48.03 225 ASN A N 1
ATOM 1762 C CA . ASN A 1 225 ? 4.501 15.128 24.634 1.00 48.03 225 ASN A CA 1
ATOM 1763 C C . ASN A 1 225 ? 4.261 13.627 24.914 1.00 48.03 225 ASN A C 1
ATOM 1765 O O . ASN A 1 225 ? 5.145 12.976 25.465 1.00 48.03 225 ASN A O 1
ATOM 1769 N N . LYS A 1 226 ? 3.087 13.066 24.594 1.00 58.97 226 LYS A N 1
ATOM 1770 C CA . LYS A 1 226 ? 2.788 11.636 24.799 1.00 58.97 226 LYS A CA 1
ATOM 1771 C C . LYS A 1 226 ? 2.620 10.819 23.522 1.00 58.97 226 LYS A C 1
ATOM 1773 O O . LYS A 1 226 ? 2.662 9.600 23.620 1.00 58.97 226 LYS A O 1
ATOM 1778 N N . ILE A 1 227 ? 2.420 11.450 22.367 1.00 66.50 227 ILE A N 1
ATOM 1779 C CA . ILE A 1 227 ? 2.261 10.724 21.102 1.00 66.50 227 ILE A CA 1
ATOM 1780 C C . ILE A 1 227 ? 3.646 10.582 20.477 1.00 66.50 227 ILE A C 1
ATOM 1782 O O . ILE A 1 227 ? 4.256 11.607 20.160 1.00 66.50 227 ILE A O 1
ATOM 1786 N N . PRO A 1 228 ? 4.178 9.355 20.347 1.00 79.88 228 PRO A N 1
ATOM 1787 C CA . PRO A 1 228 ? 5.458 9.151 19.696 1.00 79.88 228 PRO A CA 1
ATOM 1788 C C . PRO A 1 228 ? 5.386 9.560 18.220 1.00 79.88 228 PRO A C 1
ATOM 1790 O O . PRO A 1 228 ? 4.369 9.378 17.549 1.00 79.88 228 PRO A O 1
ATOM 1793 N N . GLU A 1 229 ? 6.489 10.111 17.715 1.00 87.19 229 GLU A N 1
ATOM 1794 C CA . GLU A 1 229 ? 6.653 10.365 16.284 1.00 87.19 229 GLU A CA 1
ATOM 1795 C C . GLU A 1 229 ? 6.478 9.045 15.509 1.00 87.19 229 GLU A C 1
ATOM 1797 O O . GLU A 1 229 ? 6.911 7.986 15.964 1.00 87.19 229 GLU A O 1
ATOM 1802 N N . PHE A 1 230 ? 5.826 9.102 14.350 1.00 90.19 230 PHE A N 1
ATOM 1803 C CA . PHE A 1 230 ? 5.525 7.966 13.479 1.00 90.19 230 PHE A CA 1
ATOM 1804 C C . PHE A 1 230 ? 4.594 6.900 14.078 1.00 90.19 230 PHE A C 1
ATOM 1806 O O . PHE A 1 230 ? 4.529 5.796 13.536 1.00 90.19 230 PHE A O 1
ATOM 1813 N N . GLN A 1 231 ? 3.824 7.200 15.135 1.00 88.69 231 GLN A N 1
ATOM 1814 C CA . GLN A 1 231 ? 2.895 6.230 15.747 1.00 88.69 231 GLN A CA 1
ATOM 1815 C C . GLN A 1 231 ? 1.960 5.572 14.721 1.00 88.69 231 GLN A C 1
ATOM 1817 O O . GLN A 1 231 ? 1.757 4.359 14.766 1.00 88.69 231 GLN A O 1
ATOM 1822 N N . LEU A 1 232 ? 1.436 6.354 13.765 1.00 91.00 232 LEU A N 1
ATOM 1823 C CA . LEU A 1 232 ? 0.584 5.816 12.705 1.00 91.00 232 LEU A CA 1
ATOM 1824 C C . LEU A 1 232 ? 1.327 4.764 11.874 1.00 91.00 232 LEU A C 1
ATOM 1826 O O . LEU A 1 232 ? 0.775 3.700 11.635 1.00 91.00 232 LEU A O 1
ATOM 1830 N N . LEU A 1 233 ? 2.569 5.026 11.453 1.00 93.19 233 LEU A N 1
ATOM 1831 C CA . LEU A 1 233 ? 3.330 4.075 10.636 1.00 93.19 233 LEU A CA 1
ATOM 1832 C C . LEU A 1 233 ? 3.755 2.838 11.433 1.00 93.19 233 LEU A C 1
ATOM 1834 O O . LEU A 1 233 ? 3.722 1.733 10.898 1.00 93.19 233 LEU A O 1
ATOM 1838 N N . HIS A 1 234 ? 4.096 3.006 12.713 1.00 93.00 234 HIS A N 1
ATOM 1839 C CA . HIS A 1 234 ? 4.452 1.892 13.592 1.00 93.00 234 HIS A CA 1
ATOM 1840 C C . HIS A 1 234 ? 3.316 0.878 13.760 1.00 93.00 234 HIS A C 1
ATOM 1842 O O . HIS A 1 234 ? 3.588 -0.310 13.890 1.00 93.00 234 HIS A O 1
ATOM 1848 N N . ARG A 1 235 ? 2.054 1.328 13.743 1.00 91.88 235 ARG A N 1
ATOM 1849 C CA . ARG A 1 235 ? 0.879 0.473 13.983 1.00 91.88 235 ARG A CA 1
ATOM 1850 C C . ARG A 1 235 ? -0.000 0.260 12.743 1.00 91.88 235 ARG A C 1
ATOM 1852 O O . ARG A 1 235 ? -0.997 -0.447 12.827 1.00 91.88 235 ARG A O 1
ATOM 1859 N N . ASN A 1 236 ? 0.360 0.818 11.582 1.00 93.94 236 ASN A N 1
ATOM 1860 C CA . ASN A 1 236 ? -0.416 0.706 10.341 1.00 93.94 236 ASN A CA 1
ATOM 1861 C C . ASN A 1 236 ? 0.408 0.126 9.172 1.00 93.94 236 ASN A C 1
ATOM 1863 O O . ASN A 1 236 ? 0.794 0.846 8.243 1.00 93.94 236 ASN A O 1
ATOM 1867 N N . PRO A 1 237 ? 0.644 -1.198 9.166 1.00 94.00 237 PRO A N 1
ATOM 1868 C CA . PRO A 1 237 ? 1.396 -1.870 8.109 1.00 94.00 237 PRO A CA 1
ATOM 1869 C C . PRO A 1 237 ? 0.704 -1.800 6.738 1.00 94.00 237 PRO A C 1
ATOM 1871 O O . PRO A 1 237 ? 1.389 -1.849 5.717 1.00 94.00 237 PRO A O 1
ATOM 1874 N N . LEU A 1 238 ? -0.626 -1.639 6.690 1.00 93.25 238 LEU A N 1
ATOM 1875 C CA . LEU A 1 238 ? -1.368 -1.444 5.438 1.00 93.25 238 LEU A CA 1
ATOM 1876 C C . LEU A 1 238 ? -0.964 -0.134 4.758 1.00 93.25 238 LEU A C 1
ATOM 1878 O O . LEU A 1 238 ? -0.565 -0.132 3.591 1.00 93.25 238 LEU A O 1
ATOM 1882 N N . HIS A 1 239 ? -1.004 0.973 5.504 1.00 94.06 239 HIS A N 1
ATOM 1883 C CA . HIS A 1 239 ? -0.570 2.265 4.986 1.00 94.06 239 HIS A CA 1
ATOM 1884 C C . HIS A 1 239 ? 0.919 2.237 4.626 1.00 94.06 239 HIS A C 1
ATOM 1886 O O . HIS A 1 239 ? 1.312 2.750 3.577 1.00 94.06 239 HIS A O 1
ATOM 1892 N N . CYS A 1 240 ? 1.736 1.551 5.432 1.00 95.38 240 CYS A N 1
ATOM 1893 C CA . CYS A 1 240 ? 3.148 1.361 5.130 1.00 95.38 240 CYS A CA 1
ATOM 1894 C C . CYS A 1 240 ? 3.376 0.641 3.788 1.00 95.38 240 CYS A C 1
ATOM 1896 O O . CYS A 1 240 ? 4.177 1.085 2.961 1.00 95.38 240 CYS A O 1
ATOM 1898 N N . GLY A 1 241 ? 2.627 -0.433 3.526 1.00 94.19 241 GLY A N 1
ATOM 1899 C CA . GLY A 1 241 ? 2.654 -1.143 2.249 1.00 94.19 241 GLY A CA 1
ATOM 1900 C C . GLY A 1 241 ? 2.263 -0.249 1.069 1.00 94.19 241 GLY A C 1
ATOM 1901 O O . GLY A 1 241 ? 2.955 -0.245 0.049 1.00 94.19 241 GLY A O 1
ATOM 1902 N N . ASN A 1 242 ? 1.215 0.566 1.224 1.00 94.31 242 ASN A N 1
ATOM 1903 C CA . ASN A 1 242 ? 0.765 1.508 0.194 1.00 94.31 242 ASN A CA 1
ATOM 1904 C C . ASN A 1 242 ? 1.819 2.586 -0.112 1.00 94.31 242 ASN A C 1
ATOM 1906 O O . ASN A 1 242 ? 2.090 2.872 -1.281 1.00 94.31 242 ASN A O 1
ATOM 1910 N N . LEU A 1 243 ? 2.460 3.148 0.916 1.00 94.69 243 LEU A N 1
ATOM 1911 C CA . LEU A 1 243 ? 3.556 4.108 0.759 1.00 94.69 243 LEU A CA 1
ATOM 1912 C C . LEU A 1 243 ? 4.765 3.485 0.058 1.00 94.69 243 LEU A C 1
ATOM 1914 O O . LEU A 1 243 ? 5.298 4.065 -0.888 1.00 94.69 243 LEU A O 1
ATOM 1918 N N . LEU A 1 244 ? 5.179 2.290 0.482 1.00 94.56 244 LEU A N 1
ATOM 1919 C CA . LEU A 1 244 ? 6.296 1.578 -0.134 1.00 94.56 244 LEU A CA 1
ATOM 1920 C C . LEU A 1 244 ? 6.012 1.254 -1.607 1.00 94.56 244 LEU A C 1
ATOM 1922 O O . LEU A 1 244 ? 6.873 1.439 -2.471 1.00 94.56 244 LEU A O 1
ATOM 1926 N N . HIS A 1 245 ? 4.795 0.801 -1.904 1.00 94.44 245 HIS A N 1
ATOM 1927 C CA . HIS A 1 245 ? 4.351 0.546 -3.268 1.00 94.44 245 HIS A CA 1
ATOM 1928 C C . HIS A 1 245 ? 4.371 1.825 -4.116 1.00 94.44 245 HIS A C 1
ATOM 1930 O O . HIS A 1 245 ? 4.879 1.812 -5.238 1.00 94.44 245 HIS A O 1
ATOM 1936 N N . HIS A 1 246 ? 3.912 2.946 -3.556 1.00 94.56 246 HIS A N 1
ATOM 1937 C CA . HIS A 1 246 ? 3.964 4.249 -4.208 1.00 94.56 246 HIS A CA 1
ATOM 1938 C C . HIS A 1 246 ? 5.397 4.697 -4.525 1.00 94.56 246 HIS A C 1
ATOM 1940 O O . HIS A 1 246 ? 5.674 5.072 -5.664 1.00 94.56 246 HIS A O 1
ATOM 1946 N N . MET A 1 247 ? 6.325 4.586 -3.569 1.00 94.12 247 MET A N 1
ATOM 1947 C CA . MET A 1 247 ? 7.743 4.905 -3.783 1.00 94.12 247 MET A CA 1
ATOM 1948 C C . MET A 1 247 ? 8.347 4.093 -4.938 1.00 94.12 247 MET A C 1
ATOM 1950 O O . MET A 1 247 ? 9.050 4.647 -5.784 1.00 94.12 247 MET A O 1
ATOM 1954 N N . ARG A 1 248 ? 8.044 2.790 -4.999 1.00 93.75 248 ARG A N 1
ATOM 1955 C CA . ARG A 1 248 ? 8.511 1.883 -6.061 1.00 93.75 248 ARG A CA 1
ATOM 1956 C C . ARG A 1 248 ? 7.928 2.239 -7.428 1.00 93.75 248 ARG A C 1
ATOM 1958 O O . ARG A 1 248 ? 8.670 2.315 -8.400 1.00 93.75 248 ARG A O 1
ATOM 1965 N N . CYS A 1 249 ? 6.632 2.533 -7.502 1.00 93.69 249 CYS A N 1
ATOM 1966 C CA . CYS A 1 249 ? 5.987 2.914 -8.762 1.00 93.69 249 CYS A CA 1
ATOM 1967 C C . CYS A 1 249 ? 6.514 4.248 -9.307 1.00 93.69 249 CYS A C 1
ATOM 1969 O O . CYS A 1 249 ? 6.769 4.360 -10.505 1.00 93.69 249 CYS A O 1
ATOM 1971 N N . ILE A 1 250 ? 6.735 5.245 -8.441 1.00 93.62 250 ILE A N 1
ATOM 1972 C CA . ILE A 1 250 ? 7.333 6.528 -8.843 1.00 93.62 250 ILE A CA 1
ATOM 1973 C C . ILE A 1 250 ? 8.781 6.331 -9.311 1.00 93.62 250 ILE A C 1
ATOM 1975 O O . ILE A 1 250 ? 9.160 6.863 -10.356 1.00 93.62 250 ILE A O 1
ATOM 1979 N N . LEU A 1 251 ? 9.578 5.527 -8.594 1.00 93.19 251 LEU A N 1
ATOM 1980 C CA . LEU A 1 251 ? 10.936 5.173 -9.015 1.00 93.19 251 LEU A CA 1
ATOM 1981 C C . LEU A 1 251 ? 10.945 4.507 -10.392 1.00 93.19 251 LEU A C 1
ATOM 1983 O O . LEU A 1 251 ? 11.686 4.954 -11.267 1.00 93.19 251 LEU A O 1
ATOM 1987 N N . HIS A 1 252 ? 10.130 3.471 -10.584 1.00 91.94 252 HIS A N 1
ATOM 1988 C CA . HIS A 1 252 ? 10.035 2.731 -11.841 1.00 91.94 252 HIS A CA 1
ATOM 1989 C C . HIS A 1 252 ? 9.595 3.640 -12.986 1.00 91.94 252 HIS A C 1
ATOM 1991 O O . HIS A 1 252 ? 10.281 3.743 -14.001 1.00 91.94 252 HIS A O 1
ATOM 1997 N N . GLY A 1 253 ? 8.505 4.384 -12.788 1.00 90.25 253 GLY A N 1
ATOM 1998 C CA . GLY A 1 253 ? 7.957 5.276 -13.801 1.00 90.25 253 GLY A CA 1
ATOM 1999 C C . GLY A 1 253 ? 8.961 6.333 -14.266 1.00 90.25 253 GLY A C 1
ATOM 2000 O O . GLY A 1 253 ? 9.166 6.507 -15.469 1.00 90.25 253 GLY A O 1
ATOM 2001 N N . CYS A 1 254 ? 9.642 6.991 -13.323 1.00 89.88 254 CYS A N 1
ATOM 2002 C CA . CYS A 1 254 ? 10.688 7.973 -13.618 1.00 89.88 254 CYS A CA 1
ATOM 2003 C C . CYS A 1 254 ? 11.936 7.338 -14.249 1.00 89.88 254 CYS A C 1
ATOM 2005 O O . CYS A 1 254 ? 12.554 7.946 -15.129 1.00 89.88 254 CYS A O 1
ATOM 2007 N N . SER A 1 255 ? 12.311 6.129 -13.822 1.00 85.88 255 SER A N 1
ATOM 2008 C CA . SER A 1 255 ? 13.460 5.394 -14.365 1.00 85.88 255 SER A CA 1
ATOM 2009 C C . SER A 1 255 ? 13.239 5.017 -15.824 1.00 85.88 255 SER A C 1
ATOM 2011 O O . SER A 1 255 ? 14.089 5.330 -16.654 1.00 85.88 255 SER A O 1
ATOM 2013 N N . VAL A 1 256 ? 12.076 4.447 -16.158 1.00 84.75 256 VAL A N 1
ATOM 2014 C CA . VAL A 1 256 ? 11.715 4.090 -17.540 1.00 84.75 256 VAL A CA 1
ATOM 2015 C C . VAL A 1 256 ? 11.707 5.328 -18.435 1.00 84.75 256 VAL A C 1
ATOM 2017 O O . VAL A 1 256 ? 12.285 5.299 -19.516 1.00 84.75 256 VAL A O 1
ATOM 2020 N N . GLN A 1 257 ? 11.134 6.448 -17.981 1.00 82.44 257 GLN A N 1
ATOM 2021 C CA . GLN A 1 257 ? 11.161 7.700 -18.752 1.00 82.44 257 GLN A CA 1
ATOM 2022 C C . GLN A 1 257 ? 12.589 8.198 -18.980 1.00 82.44 257 GLN A C 1
ATOM 2024 O O . GLN A 1 257 ? 12.950 8.564 -20.096 1.00 82.44 257 GLN A O 1
ATOM 2029 N N . THR A 1 258 ? 13.416 8.198 -17.936 1.00 80.38 258 THR A N 1
ATOM 2030 C CA . THR A 1 258 ? 14.808 8.656 -18.034 1.00 80.38 258 THR A CA 1
ATOM 2031 C C . THR A 1 258 ? 15.616 7.767 -18.981 1.00 80.38 258 THR A C 1
ATOM 2033 O O . THR A 1 258 ? 16.353 8.280 -19.821 1.00 80.38 258 THR A O 1
ATOM 2036 N N . ALA A 1 259 ? 15.439 6.447 -18.893 1.00 80.25 259 ALA A N 1
ATOM 2037 C CA . ALA A 1 259 ? 16.065 5.476 -19.780 1.00 80.25 259 ALA A CA 1
ATOM 2038 C C . ALA A 1 259 ? 15.599 5.641 -21.234 1.00 80.25 259 ALA A C 1
ATOM 2040 O O . ALA A 1 259 ? 16.423 5.602 -22.143 1.00 80.25 259 ALA A O 1
ATOM 2041 N N . ALA A 1 260 ? 14.305 5.887 -21.450 1.00 76.75 260 ALA A N 1
ATOM 2042 C CA . ALA A 1 260 ? 13.710 6.075 -22.769 1.00 76.75 260 ALA A CA 1
ATOM 2043 C C . ALA A 1 260 ? 14.260 7.312 -23.491 1.00 76.75 260 ALA A C 1
ATOM 2045 O O . ALA A 1 260 ? 14.513 7.259 -24.691 1.00 76.75 260 ALA A O 1
ATOM 2046 N N . TYR A 1 261 ? 14.454 8.423 -22.774 1.00 71.44 261 TYR A N 1
ATOM 2047 C CA . TYR A 1 261 ? 14.994 9.658 -23.355 1.00 71.44 261 TYR A CA 1
ATOM 2048 C C . TYR A 1 261 ? 16.520 9.672 -23.467 1.00 71.44 261 TYR A C 1
ATOM 2050 O O . TYR A 1 261 ? 17.063 10.455 -24.244 1.00 71.44 261 TYR A O 1
ATOM 2058 N N . SER A 1 262 ? 17.217 8.842 -22.692 1.00 68.25 262 SER A N 1
ATOM 2059 C CA . SER A 1 262 ? 18.668 8.738 -22.760 1.00 68.25 262 SER A CA 1
ATOM 2060 C C . SER A 1 262 ? 19.071 7.796 -23.890 1.00 68.25 262 SER A C 1
ATOM 2062 O O . SER A 1 262 ? 19.030 6.573 -23.744 1.00 68.25 262 SER A O 1
ATOM 2064 N N . ASP A 1 263 ? 19.576 8.353 -24.995 1.00 67.31 263 ASP A N 1
ATOM 2065 C CA . ASP A 1 263 ? 20.239 7.559 -26.042 1.00 67.31 263 ASP A CA 1
ATOM 2066 C C . ASP A 1 263 ? 21.411 6.726 -25.488 1.00 67.31 263 ASP A C 1
ATOM 2068 O O . ASP A 1 263 ? 21.852 5.767 -26.126 1.00 67.31 263 ASP A O 1
ATOM 2072 N N . GLY A 1 264 ? 21.891 7.044 -24.279 1.00 76.62 264 GLY A N 1
ATOM 2073 C CA . GLY A 1 264 ? 22.938 6.313 -23.580 1.00 76.62 264 GLY A CA 1
ATOM 2074 C C . GLY A 1 264 ? 22.619 4.832 -23.394 1.00 76.62 264 GLY A C 1
ATOM 2075 O O . GLY A 1 264 ? 23.484 4.005 -23.676 1.00 76.62 264 GLY A O 1
ATOM 2076 N N . LEU A 1 265 ? 21.398 4.461 -22.987 1.00 80.81 265 LEU A N 1
ATOM 2077 C CA . LEU A 1 265 ? 21.078 3.047 -22.739 1.00 80.81 265 LEU A CA 1
ATOM 2078 C C . LEU A 1 265 ? 21.019 2.241 -24.043 1.00 80.81 265 LEU A C 1
ATOM 2080 O O . LEU A 1 265 ? 21.558 1.136 -24.123 1.00 80.81 265 LEU A O 1
ATOM 2084 N N . MET A 1 266 ? 20.437 2.824 -25.093 1.00 80.12 266 MET A N 1
ATOM 2085 C CA . MET A 1 266 ? 20.424 2.231 -26.430 1.00 80.12 266 MET A CA 1
ATOM 2086 C C . MET A 1 266 ? 21.841 2.050 -26.978 1.00 80.12 266 MET A C 1
ATOM 2088 O O . MET A 1 266 ? 22.206 0.938 -27.362 1.00 80.12 266 MET A O 1
ATOM 2092 N N . CYS A 1 267 ? 22.653 3.111 -26.976 1.00 80.88 267 CYS A N 1
ATOM 2093 C CA . CYS A 1 267 ? 24.024 3.061 -27.486 1.00 80.88 267 CYS A CA 1
ATOM 2094 C C . CYS A 1 267 ? 24.880 2.062 -26.700 1.00 80.88 267 CYS A C 1
ATOM 2096 O O . CYS A 1 267 ? 25.640 1.302 -27.295 1.00 80.88 267 CYS A O 1
ATOM 2098 N N . THR A 1 268 ? 24.719 2.019 -25.374 1.00 87.25 268 THR A N 1
ATOM 2099 C CA . THR A 1 268 ? 25.428 1.070 -24.505 1.00 87.25 268 THR A CA 1
ATOM 2100 C C . THR A 1 268 ? 25.052 -0.370 -24.840 1.00 87.25 268 THR A C 1
ATOM 2102 O O . THR A 1 268 ? 25.936 -1.209 -24.983 1.00 87.25 268 THR A O 1
ATOM 2105 N N . THR A 1 269 ? 23.762 -0.652 -25.048 1.00 87.75 269 THR A N 1
ATOM 2106 C CA . THR A 1 269 ? 23.280 -1.997 -25.414 1.00 87.75 269 THR A CA 1
ATOM 2107 C C . THR A 1 269 ? 23.814 -2.440 -26.776 1.00 87.75 269 THR A C 1
ATOM 2109 O O . THR A 1 269 ? 24.307 -3.559 -26.926 1.00 87.75 269 THR A O 1
ATOM 2112 N N . GLN A 1 270 ? 23.770 -1.552 -27.773 1.00 85.88 270 GLN A N 1
ATOM 2113 C CA . GLN A 1 270 ? 24.299 -1.824 -29.111 1.00 85.88 270 GLN A CA 1
ATOM 2114 C C . GLN A 1 270 ? 25.814 -2.069 -29.081 1.00 85.88 270 GLN A C 1
ATOM 2116 O O . GLN A 1 270 ? 26.289 -3.042 -29.665 1.00 85.88 270 GLN A O 1
ATOM 2121 N N . LEU A 1 271 ? 26.567 -1.227 -28.365 1.00 87.94 271 LEU A N 1
ATOM 2122 C CA . LEU A 1 271 ? 28.011 -1.382 -28.202 1.00 87.94 271 LEU A CA 1
ATOM 2123 C C . LEU A 1 271 ? 28.356 -2.688 -27.481 1.00 87.94 271 LEU A C 1
ATOM 2125 O O . LEU A 1 271 ? 29.237 -3.418 -27.929 1.00 87.94 271 LEU A O 1
ATOM 2129 N N . TYR A 1 272 ? 27.643 -3.005 -26.399 1.00 91.06 272 TYR A N 1
ATOM 2130 C CA . TYR A 1 272 ? 27.817 -4.251 -25.659 1.00 91.06 272 TYR A CA 1
ATOM 2131 C C . TYR A 1 272 ? 27.623 -5.476 -26.561 1.00 91.06 272 TYR A C 1
ATOM 2133 O O . TYR A 1 272 ? 28.474 -6.368 -26.595 1.00 91.06 272 TYR A O 1
ATOM 2141 N N . HIS A 1 273 ? 26.548 -5.495 -27.354 1.00 88.31 273 HIS A N 1
ATOM 2142 C CA . HIS A 1 273 ? 26.297 -6.583 -28.296 1.00 88.31 273 HIS A CA 1
ATOM 2143 C C . HIS A 1 273 ? 27.396 -6.697 -29.363 1.00 88.31 273 HIS A C 1
ATOM 2145 O O . HIS A 1 273 ? 27.832 -7.810 -29.657 1.00 88.31 273 HIS A O 1
ATOM 2151 N N . ALA A 1 274 ? 27.895 -5.575 -29.893 1.00 86.94 274 ALA A N 1
ATOM 2152 C CA . ALA A 1 274 ? 28.992 -5.577 -30.862 1.00 86.94 274 ALA A CA 1
ATOM 2153 C C . ALA A 1 274 ? 30.280 -6.159 -30.255 1.00 86.94 274 ALA A C 1
ATOM 2155 O O . ALA A 1 274 ? 30.883 -7.065 -30.825 1.00 86.94 274 ALA A O 1
ATOM 2156 N N . LEU A 1 275 ? 30.664 -5.713 -29.055 1.00 88.56 275 LEU A N 1
ATOM 2157 C CA . LEU A 1 275 ? 31.842 -6.231 -28.350 1.00 88.56 275 LEU A CA 1
ATOM 2158 C C . LEU A 1 275 ? 31.727 -7.731 -28.055 1.00 88.56 275 LEU A C 1
ATOM 2160 O O . LEU A 1 275 ? 32.724 -8.452 -28.116 1.00 88.56 275 LEU A O 1
ATOM 2164 N N . ARG A 1 276 ? 30.520 -8.215 -27.743 1.00 87.62 276 ARG A N 1
ATOM 2165 C CA . ARG A 1 276 ? 30.268 -9.641 -27.511 1.00 87.62 276 ARG A CA 1
ATOM 2166 C C . ARG A 1 276 ? 30.443 -10.459 -28.791 1.00 87.62 276 ARG A C 1
ATOM 2168 O O . ARG A 1 276 ? 31.045 -11.528 -28.731 1.00 87.62 276 ARG A O 1
ATOM 2175 N N . GLN A 1 277 ? 29.957 -9.962 -29.929 1.00 84.25 277 GLN A N 1
ATOM 2176 C CA . GLN A 1 277 ? 30.112 -10.634 -31.226 1.00 84.25 277 GLN A CA 1
ATOM 2177 C C . GLN A 1 277 ? 31.568 -10.717 -31.682 1.00 84.25 277 GLN A C 1
ATOM 2179 O O . GLN A 1 277 ? 31.995 -11.763 -32.159 1.00 84.25 277 GLN A O 1
ATOM 2184 N N . GLU A 1 278 ? 32.343 -9.659 -31.453 1.00 84.38 278 GLU A N 1
ATOM 2185 C CA . GLU A 1 278 ? 33.775 -9.616 -31.776 1.00 84.38 278 GLU A CA 1
ATOM 2186 C C . GLU A 1 278 ? 34.649 -10.413 -30.783 1.00 84.38 278 GLU A C 1
ATOM 2188 O O . GLU A 1 278 ? 35.871 -10.459 -30.904 1.00 84.38 278 GLU A O 1
ATOM 2193 N N . GLY A 1 279 ? 34.048 -11.042 -29.765 1.00 85.44 279 GLY A N 1
ATOM 2194 C CA . GLY A 1 279 ? 34.784 -11.795 -28.746 1.00 85.44 279 GLY A CA 1
ATOM 2195 C C . GLY A 1 279 ? 35.632 -10.917 -27.818 1.00 85.44 279 GLY A C 1
ATOM 2196 O O . GLY A 1 279 ? 36.537 -11.422 -27.154 1.00 85.44 279 GLY A O 1
ATOM 2197 N N . HIS A 1 280 ? 35.343 -9.614 -27.753 1.00 87.31 280 HIS A N 1
ATOM 2198 C CA . HIS A 1 280 ? 36.023 -8.658 -26.877 1.00 87.31 280 HIS A CA 1
ATOM 2199 C C . HIS A 1 280 ? 35.468 -8.637 -25.451 1.00 87.31 280 HIS A C 1
ATOM 2201 O O . HIS A 1 280 ? 36.115 -8.090 -24.560 1.00 87.31 280 HIS A O 1
ATOM 2207 N N . VAL A 1 281 ? 34.304 -9.248 -25.215 1.00 87.69 281 VAL A N 1
ATOM 2208 C CA . VAL A 1 281 ? 33.793 -9.514 -23.864 1.00 87.69 281 VAL A CA 1
ATOM 2209 C C . VAL A 1 281 ? 34.371 -10.850 -23.380 1.00 87.69 281 VAL A C 1
ATOM 2211 O O . VAL A 1 281 ? 34.066 -11.888 -23.978 1.00 87.69 281 VAL A O 1
ATOM 2214 N N . PRO A 1 282 ? 35.204 -10.870 -22.320 1.00 86.94 282 PRO A N 1
ATOM 2215 C CA . PRO A 1 282 ? 35.776 -12.107 -21.804 1.00 86.94 282 PRO A CA 1
ATOM 2216 C C . PRO A 1 282 ? 34.701 -13.115 -21.386 1.00 86.94 282 PRO A C 1
ATOM 2218 O O . PRO A 1 282 ? 33.628 -12.757 -20.896 1.00 86.94 282 PRO A O 1
ATOM 2221 N N . LYS A 1 283 ? 35.002 -14.409 -21.539 1.00 80.69 283 LYS A N 1
ATOM 2222 C CA . LYS A 1 283 ? 34.105 -15.479 -21.079 1.00 80.69 283 LYS A CA 1
ATOM 2223 C C . LYS A 1 283 ? 33.857 -15.338 -19.573 1.00 80.69 283 LYS A C 1
ATOM 2225 O O . LYS A 1 283 ? 34.809 -15.247 -18.805 1.00 80.69 283 LYS A O 1
ATOM 2230 N N . GLY A 1 284 ? 32.587 -15.345 -19.171 1.00 82.19 284 GLY A N 1
ATOM 2231 C CA . GLY A 1 284 ? 32.175 -15.169 -17.773 1.00 82.19 284 GLY A CA 1
ATOM 2232 C C . GLY A 1 284 ? 32.088 -13.712 -17.303 1.00 82.19 284 GLY A C 1
ATOM 2233 O O . GLY A 1 284 ? 31.833 -13.489 -16.129 1.00 82.19 284 GLY A O 1
ATOM 2234 N N . GLN A 1 285 ? 32.282 -12.729 -18.190 1.00 86.56 285 GLN A N 1
ATOM 2235 C CA . GLN A 1 285 ? 32.071 -11.301 -17.903 1.00 86.56 285 GLN A CA 1
ATOM 2236 C C . GLN A 1 285 ? 30.891 -10.740 -18.705 1.00 86.56 285 GLN A C 1
ATOM 2238 O O . GLN A 1 285 ? 30.945 -9.633 -19.242 1.00 86.56 285 GLN A O 1
ATOM 2243 N N . ALA A 1 286 ? 29.829 -11.537 -18.838 1.00 86.81 286 ALA A N 1
ATOM 2244 C CA . ALA A 1 286 ? 28.585 -11.042 -19.404 1.00 86.81 286 ALA A CA 1
ATOM 2245 C C . ALA A 1 286 ? 28.004 -9.960 -18.485 1.00 86.81 286 ALA A C 1
ATOM 2247 O O . ALA A 1 286 ? 28.125 -10.048 -17.264 1.00 86.81 286 ALA A O 1
ATOM 2248 N N . TRP A 1 287 ? 27.391 -8.932 -19.069 1.00 91.06 287 TRP A N 1
ATOM 2249 C CA . TRP A 1 287 ? 26.690 -7.929 -18.283 1.00 91.06 287 TRP A CA 1
ATOM 2250 C C . TRP A 1 287 ? 25.277 -8.445 -18.038 1.00 91.06 287 TRP A C 1
ATOM 2252 O O . TRP A 1 287 ? 24.355 -8.132 -18.785 1.00 91.06 287 TRP A O 1
ATOM 2262 N N . GLU A 1 288 ? 25.144 -9.296 -17.023 1.00 88.44 288 GLU A N 1
ATOM 2263 C CA . GLU A 1 288 ? 23.926 -10.068 -16.749 1.00 88.44 288 GLU A CA 1
ATOM 2264 C C . GLU A 1 288 ? 22.695 -9.166 -16.597 1.00 88.44 288 GLU A C 1
ATOM 2266 O O . GLU A 1 288 ? 21.711 -9.382 -17.300 1.00 88.44 288 GLU A O 1
ATOM 2271 N N . ASP A 1 289 ? 22.795 -8.086 -15.814 1.00 84.88 289 ASP A N 1
ATOM 2272 C CA . ASP A 1 289 ? 21.700 -7.119 -15.633 1.00 84.88 289 ASP A CA 1
ATOM 2273 C C . ASP A 1 289 ? 21.236 -6.493 -16.959 1.00 84.88 289 ASP A C 1
ATOM 2275 O O . ASP A 1 289 ? 20.043 -6.285 -17.184 1.00 84.88 289 ASP A O 1
ATOM 2279 N N . LEU A 1 290 ? 22.179 -6.184 -17.860 1.00 87.31 290 LEU A N 1
ATOM 2280 C CA . LEU A 1 290 ? 21.867 -5.601 -19.163 1.00 87.31 290 LEU A CA 1
ATOM 2281 C C . LEU A 1 290 ? 21.233 -6.634 -20.100 1.00 87.31 290 LEU A C 1
ATOM 2283 O O . LEU A 1 290 ? 20.321 -6.288 -20.846 1.00 87.31 290 LEU A O 1
ATOM 2287 N N . GLU A 1 291 ? 21.700 -7.885 -20.077 1.00 87.56 291 GLU A N 1
ATOM 2288 C CA . GLU A 1 291 ? 21.108 -8.978 -20.859 1.00 87.56 291 GLU A CA 1
ATOM 2289 C C . GLU A 1 291 ? 19.694 -9.314 -20.381 1.00 87.56 291 GLU A C 1
ATOM 2291 O O . GLU A 1 291 ? 18.799 -9.499 -21.207 1.00 87.56 291 GLU A O 1
ATOM 2296 N N . GLU A 1 292 ? 19.476 -9.339 -19.067 1.00 83.81 292 GLU A N 1
ATOM 2297 C CA . GLU A 1 292 ? 18.158 -9.528 -18.471 1.00 83.81 292 GLU A CA 1
ATOM 2298 C C . GLU A 1 292 ? 17.222 -8.367 -18.844 1.00 83.81 292 GLU A C 1
ATOM 2300 O O . GLU A 1 292 ? 16.149 -8.593 -19.414 1.00 83.81 292 GLU A O 1
ATOM 2305 N N . TYR A 1 293 ? 17.654 -7.120 -18.625 1.00 81.94 293 TYR A N 1
ATOM 2306 C CA . TYR A 1 293 ? 16.877 -5.936 -18.997 1.00 81.94 293 TYR A CA 1
ATOM 2307 C C . TYR A 1 293 ? 16.551 -5.911 -20.494 1.00 81.94 293 TYR A C 1
ATOM 2309 O O . TYR A 1 293 ? 15.416 -5.630 -20.892 1.00 81.94 293 TYR A O 1
ATOM 2317 N N . TRP A 1 294 ? 17.522 -6.252 -21.344 1.00 84.69 294 TRP A N 1
ATOM 2318 C CA . TRP A 1 294 ? 17.303 -6.342 -22.780 1.00 84.69 294 TRP A CA 1
ATOM 2319 C C . TRP A 1 294 ? 16.286 -7.437 -23.121 1.00 84.69 294 TRP A C 1
ATOM 2321 O O . TRP A 1 294 ? 15.342 -7.178 -23.872 1.00 84.69 294 TRP A O 1
ATOM 2331 N N . GLY A 1 295 ? 16.402 -8.625 -22.528 1.00 80.38 295 GLY A N 1
ATOM 2332 C CA . GLY A 1 295 ? 15.443 -9.713 -22.711 1.00 80.38 295 GLY A CA 1
ATOM 2333 C C . GLY A 1 295 ? 13.994 -9.289 -22.449 1.00 80.38 295 GLY A C 1
ATOM 2334 O O . GLY A 1 295 ? 13.111 -9.617 -23.246 1.00 80.38 295 GLY A O 1
ATOM 2335 N N . TYR A 1 296 ? 13.758 -8.502 -21.394 1.00 77.31 296 TYR A N 1
ATOM 2336 C CA . TYR A 1 296 ? 12.425 -7.993 -21.051 1.00 77.31 296 TYR A CA 1
ATOM 2337 C C . TYR A 1 296 ? 11.905 -6.909 -22.000 1.00 77.31 296 TYR A C 1
ATOM 2339 O O . TYR A 1 296 ? 10.721 -6.898 -22.337 1.00 77.31 296 TYR A O 1
ATOM 2347 N N . GLN A 1 297 ? 12.770 -5.990 -22.427 1.00 81.38 297 GLN A N 1
ATOM 2348 C CA . GLN A 1 297 ? 12.388 -4.869 -23.294 1.00 81.38 297 GLN A CA 1
ATOM 2349 C C . GLN A 1 297 ? 12.224 -5.282 -24.766 1.00 81.38 297 GLN A C 1
ATOM 2351 O O . GLN A 1 297 ? 11.480 -4.651 -25.521 1.00 81.38 297 GLN A O 1
ATOM 2356 N N . GLY A 1 298 ? 12.905 -6.356 -25.172 1.00 79.81 298 GLY A N 1
ATOM 2357 C CA . GLY A 1 298 ? 12.915 -6.877 -26.532 1.00 79.81 298 GLY A CA 1
ATOM 2358 C C . GLY A 1 298 ? 13.875 -6.133 -27.466 1.00 79.81 298 GLY A C 1
ATOM 2359 O O . GLY A 1 298 ? 14.252 -4.978 -27.262 1.00 79.81 298 GLY A O 1
ATOM 2360 N N . ASN A 1 299 ? 14.264 -6.801 -28.557 1.00 79.88 299 ASN A N 1
ATOM 2361 C CA . ASN A 1 299 ? 15.218 -6.264 -29.539 1.00 79.88 299 ASN A CA 1
ATOM 2362 C C . ASN A 1 299 ? 14.774 -4.924 -30.123 1.00 79.88 299 ASN A C 1
ATOM 2364 O O . ASN A 1 299 ? 15.589 -4.036 -30.354 1.00 79.88 299 ASN A O 1
ATOM 2368 N N . ALA A 1 300 ? 13.470 -4.761 -30.324 1.00 74.94 300 ALA A N 1
ATOM 2369 C CA . ALA A 1 300 ? 12.891 -3.589 -30.951 1.00 74.94 300 ALA A CA 1
ATOM 2370 C C . ALA A 1 300 ? 13.033 -2.289 -30.135 1.00 74.94 300 ALA A C 1
ATOM 2372 O O . ALA A 1 300 ? 12.815 -1.209 -30.697 1.00 74.94 300 ALA A O 1
ATOM 2373 N N . CYS A 1 301 ? 13.376 -2.393 -28.846 1.00 77.38 301 CYS A N 1
ATOM 2374 C CA . CYS A 1 301 ? 13.701 -1.260 -27.985 1.00 77.38 301 CYS A CA 1
ATOM 2375 C C . CYS A 1 301 ? 15.093 -0.688 -28.304 1.00 77.38 301 CYS A C 1
ATOM 2377 O O . CYS A 1 301 ? 15.275 0.528 -28.316 1.00 77.38 301 CYS A O 1
ATOM 2379 N N . PHE A 1 302 ? 16.064 -1.549 -28.624 1.00 79.69 302 PHE A N 1
ATOM 2380 C CA . PHE A 1 302 ? 17.465 -1.145 -28.796 1.00 79.69 302 PHE A CA 1
ATOM 2381 C C . PHE A 1 302 ? 17.950 -1.189 -30.244 1.00 79.69 302 PHE A C 1
ATOM 2383 O O . PHE A 1 302 ? 18.937 -0.537 -30.564 1.00 79.69 302 PHE A O 1
ATOM 2390 N N . PHE A 1 303 ? 17.277 -1.915 -31.138 1.00 77.00 303 PHE A N 1
ATOM 2391 C CA . PHE A 1 303 ? 17.711 -2.128 -32.519 1.00 77.00 303 PHE A CA 1
ATOM 2392 C C . PHE A 1 303 ? 16.627 -1.725 -33.522 1.00 77.00 303 PHE A C 1
ATOM 2394 O O . PHE A 1 303 ? 15.420 -1.837 -33.285 1.00 77.00 303 PHE A O 1
ATOM 2401 N N . VAL A 1 304 ? 17.062 -1.250 -34.692 1.00 72.44 304 VAL A N 1
ATOM 2402 C CA . VAL A 1 304 ? 16.177 -1.067 -35.849 1.00 72.44 304 VAL A CA 1
ATOM 2403 C C . VAL A 1 304 ? 16.043 -2.419 -36.551 1.00 72.44 304 VAL A C 1
ATOM 2405 O O . VAL A 1 304 ? 16.833 -2.745 -37.429 1.00 72.44 304 VAL A O 1
ATOM 2408 N N . GLY A 1 305 ? 15.046 -3.204 -36.142 1.00 70.44 305 GLY A N 1
ATOM 2409 C CA . GLY A 1 305 ? 14.863 -4.582 -36.609 1.00 70.44 305 GLY A CA 1
ATOM 2410 C C . GLY A 1 305 ? 15.545 -5.589 -35.684 1.00 70.44 305 GLY A C 1
ATOM 2411 O O . GLY A 1 305 ? 15.629 -5.356 -34.478 1.00 70.44 305 GLY A O 1
ATOM 2412 N N . ASP A 1 306 ? 16.002 -6.708 -36.244 1.00 73.88 306 ASP A N 1
ATOM 2413 C CA . ASP A 1 306 ? 16.748 -7.713 -35.485 1.00 73.88 306 ASP A CA 1
ATOM 2414 C C . ASP A 1 306 ? 18.186 -7.249 -35.192 1.00 73.88 306 ASP A C 1
ATOM 2416 O O . ASP A 1 306 ? 18.764 -6.505 -35.992 1.00 73.88 306 ASP A O 1
ATOM 2420 N N . PRO A 1 307 ? 18.794 -7.699 -34.077 1.00 79.81 307 PRO A N 1
ATOM 2421 C CA . PRO A 1 307 ? 20.183 -7.395 -33.764 1.00 79.81 307 PRO A CA 1
ATOM 2422 C C . PRO A 1 307 ? 21.100 -7.838 -34.915 1.00 79.81 307 PRO A C 1
ATOM 2424 O O . PRO A 1 307 ? 20.968 -8.975 -35.390 1.00 79.81 307 PRO A O 1
ATOM 2427 N N . PRO A 1 308 ? 22.023 -6.974 -35.379 1.00 78.81 308 PRO A N 1
ATOM 2428 C CA . PRO A 1 308 ? 22.938 -7.315 -36.462 1.00 78.81 308 PRO A CA 1
ATOM 2429 C C . PRO A 1 308 ? 23.721 -8.582 -36.133 1.00 78.81 308 PRO A C 1
ATOM 2431 O O . PRO A 1 308 ? 24.185 -8.729 -35.012 1.00 78.81 308 PRO A O 1
ATOM 2434 N N . LYS A 1 309 ? 23.875 -9.497 -37.092 1.00 77.00 309 LYS A N 1
ATOM 2435 C CA . LYS A 1 309 ? 24.676 -10.725 -36.918 1.00 77.00 309 LYS A CA 1
ATOM 2436 C C . LYS A 1 309 ? 26.090 -10.611 -37.494 1.00 77.00 309 LYS A C 1
ATOM 2438 O O . LYS A 1 309 ? 26.933 -11.423 -37.145 1.00 77.00 309 LYS A O 1
ATOM 2443 N N . ASP A 1 310 ? 26.319 -9.591 -38.326 1.00 65.81 310 ASP A N 1
ATOM 2444 C CA . ASP A 1 310 ? 27.560 -9.348 -39.063 1.00 65.81 310 ASP A CA 1
ATOM 2445 C C . ASP A 1 310 ? 27.937 -7.851 -39.031 1.00 65.81 310 ASP A C 1
ATOM 2447 O O . ASP A 1 310 ? 27.065 -6.974 -38.979 1.00 65.81 310 ASP A O 1
ATOM 2451 N N . LEU A 1 311 ? 29.240 -7.552 -39.135 1.00 55.97 311 LEU A N 1
ATOM 2452 C CA . LEU A 1 311 ? 29.846 -6.207 -39.067 1.00 55.97 311 LEU A CA 1
ATOM 2453 C C . LEU A 1 311 ? 29.242 -5.165 -40.032 1.00 55.97 311 LEU A C 1
ATOM 2455 O O . LEU A 1 311 ? 29.239 -3.970 -39.740 1.00 55.97 311 LEU A O 1
ATOM 2459 N N . THR A 1 312 ? 28.712 -5.593 -41.177 1.00 54.19 312 THR A N 1
ATOM 2460 C CA . THR A 1 312 ? 28.198 -4.703 -42.233 1.00 54.19 312 THR A CA 1
ATOM 2461 C C . THR A 1 312 ? 26.837 -4.075 -41.923 1.00 54.19 312 THR A C 1
ATOM 2463 O O . THR A 1 312 ? 26.436 -3.146 -42.619 1.00 54.19 312 THR A O 1
ATOM 2466 N N . ASN A 1 313 ? 26.139 -4.534 -40.878 1.00 52.50 313 ASN A N 1
ATOM 2467 C CA . ASN A 1 313 ? 24.769 -4.112 -40.554 1.00 52.50 313 ASN A CA 1
ATOM 2468 C C . ASN A 1 313 ? 24.657 -3.137 -39.368 1.00 52.50 313 ASN A C 1
ATOM 2470 O O . ASN A 1 313 ? 23.550 -2.756 -38.993 1.00 52.50 313 ASN A O 1
ATOM 2474 N N . TRP A 1 314 ? 25.776 -2.714 -38.778 1.00 53.47 314 TRP A N 1
ATOM 2475 C CA . TRP A 1 314 ? 25.776 -1.871 -37.575 1.00 53.47 314 TRP A CA 1
ATOM 2476 C C . TRP A 1 314 ? 25.611 -0.373 -37.845 1.00 53.47 314 TRP A C 1
ATOM 2478 O O . TRP A 1 314 ? 25.194 0.374 -36.962 1.00 53.47 314 TRP A O 1
ATOM 2488 N N . ALA A 1 315 ? 25.895 0.076 -39.068 1.00 48.56 315 ALA A N 1
ATOM 2489 C CA . ALA A 1 315 ? 25.689 1.453 -39.493 1.00 48.56 315 ALA A CA 1
ATOM 2490 C C . ALA A 1 315 ? 24.958 1.471 -40.841 1.00 48.56 315 ALA A C 1
ATOM 2492 O O . ALA A 1 315 ? 25.302 0.686 -41.725 1.00 48.56 315 ALA A O 1
ATOM 2493 N N . PRO A 1 316 ? 23.977 2.367 -41.053 1.00 47.31 316 PRO A N 1
ATOM 2494 C CA . PRO A 1 316 ? 23.392 2.530 -42.373 1.00 47.31 316 PRO A CA 1
ATOM 2495 C C . PRO A 1 316 ? 24.503 2.858 -43.380 1.00 47.31 316 PRO A C 1
ATOM 2497 O O . PRO A 1 316 ? 25.294 3.779 -43.169 1.00 47.31 316 PRO A O 1
ATOM 2500 N N . ASN A 1 317 ? 24.521 2.150 -44.515 1.00 45.81 317 ASN A N 1
ATOM 2501 C CA . ASN A 1 317 ? 25.453 2.388 -45.632 1.00 45.81 317 ASN A CA 1
ATOM 2502 C C . ASN A 1 317 ? 25.413 3.837 -46.166 1.00 45.81 317 ASN A C 1
ATOM 2504 O O . ASN A 1 317 ? 26.271 4.249 -46.944 1.00 45.81 317 ASN A O 1
ATOM 2508 N N . ARG A 1 318 ? 24.422 4.632 -45.740 1.00 47.53 318 ARG A N 1
ATOM 2509 C CA . ARG A 1 318 ? 24.357 6.082 -45.915 1.00 47.53 318 ARG A CA 1
ATOM 2510 C C . ARG A 1 318 ? 24.537 6.769 -44.564 1.00 47.53 318 ARG A C 1
ATOM 2512 O O . ARG A 1 318 ? 23.611 6.818 -43.758 1.00 47.53 318 ARG A O 1
ATOM 2519 N N . ARG A 1 319 ? 25.715 7.353 -44.348 1.00 47.47 319 ARG A N 1
ATOM 2520 C CA . ARG A 1 319 ? 25.957 8.278 -43.238 1.00 47.47 319 ARG A CA 1
ATOM 2521 C C . ARG A 1 319 ? 25.315 9.621 -43.589 1.00 47.47 319 ARG A C 1
ATOM 2523 O O . ARG A 1 319 ? 25.823 10.347 -44.438 1.00 47.47 319 ARG A O 1
ATOM 2530 N N . SER A 1 320 ? 24.179 9.933 -42.974 1.00 51.72 320 SER A N 1
ATOM 2531 C CA . SER A 1 320 ? 23.724 11.322 -42.886 1.00 51.72 320 SER A CA 1
ATOM 2532 C C . SER A 1 320 ? 24.751 12.104 -42.058 1.00 51.72 320 SER A C 1
ATOM 2534 O O . SER A 1 320 ? 25.250 11.587 -41.062 1.00 51.72 320 SER A O 1
ATOM 2536 N N . ILE A 1 321 ? 25.062 13.340 -42.460 1.00 51.59 321 ILE A N 1
ATOM 2537 C CA . ILE A 1 321 ? 25.946 14.263 -41.713 1.00 51.59 321 ILE A CA 1
ATOM 2538 C C . ILE A 1 321 ? 25.400 14.515 -40.294 1.00 51.59 321 ILE A C 1
ATOM 2540 O O . ILE A 1 321 ? 26.150 14.836 -39.378 1.00 51.59 321 ILE A O 1
ATOM 2544 N N . TRP A 1 322 ? 24.098 14.300 -40.110 1.00 44.56 322 TRP A N 1
ATOM 2545 C CA . TRP A 1 322 ? 23.400 14.400 -38.839 1.00 44.56 322 TRP A CA 1
ATOM 2546 C C . TRP A 1 322 ? 22.914 13.012 -38.409 1.00 44.56 322 TRP A C 1
ATOM 2548 O O . TRP A 1 322 ? 22.186 12.380 -39.191 1.00 44.56 322 TRP A O 1
ATOM 2558 N N . PRO A 1 323 ? 23.270 12.524 -37.204 1.00 48.62 323 PRO A N 1
ATOM 2559 C CA . PRO A 1 323 ? 22.650 11.338 -36.627 1.00 48.62 323 PRO A CA 1
ATOM 2560 C C . PRO A 1 323 ? 21.135 11.510 -36.696 1.00 48.62 323 PRO A C 1
ATOM 2562 O O . PRO A 1 323 ? 20.577 12.461 -36.152 1.00 48.62 323 PRO A O 1
ATOM 2565 N N . THR A 1 324 ? 20.458 10.649 -37.451 1.00 45.91 324 THR A N 1
ATOM 2566 C CA . THR A 1 324 ? 18.998 10.683 -37.485 1.00 45.91 324 THR A CA 1
ATOM 2567 C C . THR A 1 324 ? 18.525 9.924 -36.260 1.00 45.91 324 THR A C 1
ATOM 2569 O O . THR A 1 324 ? 18.406 8.702 -36.297 1.00 45.91 324 THR A O 1
ATOM 2572 N N . GLU A 1 325 ? 18.307 10.642 -35.159 1.00 46.69 325 GLU A N 1
ATOM 2573 C CA . GLU A 1 325 ? 17.637 10.092 -33.984 1.00 46.69 325 GLU A CA 1
ATOM 2574 C C . GLU A 1 325 ? 16.276 9.550 -34.419 1.00 46.69 325 GLU A C 1
ATOM 2576 O O . GLU A 1 325 ? 15.344 10.298 -34.745 1.00 46.69 325 GLU A O 1
ATOM 2581 N N . ASN A 1 326 ? 16.135 8.225 -34.437 1.00 52.09 326 ASN A N 1
ATOM 2582 C CA . ASN A 1 326 ? 14.824 7.633 -34.588 1.00 52.09 326 ASN A CA 1
ATOM 2583 C C . ASN A 1 326 ? 14.099 7.759 -33.249 1.00 52.09 326 ASN A C 1
ATOM 2585 O O . ASN A 1 326 ? 14.068 6.821 -32.455 1.00 52.09 326 ASN A O 1
ATOM 2589 N N . LYS A 1 327 ? 13.461 8.913 -33.028 1.00 52.66 327 LYS A N 1
ATOM 2590 C CA . LYS A 1 327 ? 12.627 9.197 -31.847 1.00 52.66 327 LYS A CA 1
ATOM 2591 C C . LYS A 1 327 ? 11.543 8.140 -31.596 1.00 52.66 327 LYS A C 1
ATOM 2593 O O . LYS A 1 327 ? 10.938 8.136 -30.529 1.00 52.66 327 LYS A O 1
ATOM 2598 N N . LYS A 1 328 ? 11.261 7.256 -32.564 1.00 52.81 328 LYS A N 1
ATOM 2599 C CA . LYS A 1 328 ? 10.349 6.122 -32.387 1.00 52.81 328 LYS A CA 1
ATOM 2600 C C . LYS A 1 328 ? 10.959 4.976 -31.579 1.00 52.81 328 LYS A C 1
ATOM 2602 O O . LYS A 1 328 ? 10.179 4.244 -30.999 1.00 52.81 328 LYS A O 1
ATOM 2607 N N . ASN A 1 329 ? 12.283 4.800 -31.520 1.00 52.12 329 ASN A N 1
ATOM 2608 C CA . ASN A 1 329 ? 12.911 3.723 -30.735 1.00 52.12 329 ASN A CA 1
ATOM 2609 C C . ASN A 1 329 ? 12.896 4.032 -29.230 1.00 52.12 329 ASN A C 1
ATOM 2611 O O . ASN A 1 329 ? 12.444 3.196 -28.457 1.00 52.12 329 ASN A O 1
ATOM 2615 N N . ALA A 1 330 ? 13.233 5.271 -28.853 1.00 53.62 330 ALA A N 1
ATOM 2616 C CA . ALA A 1 330 ? 13.076 5.815 -27.499 1.00 53.62 330 ALA A CA 1
ATOM 2617 C C . ALA A 1 330 ? 11.653 5.638 -26.926 1.00 53.62 330 ALA A C 1
ATOM 2619 O O . ALA A 1 330 ? 11.465 5.445 -25.732 1.00 53.62 330 ALA A O 1
ATOM 2620 N N . ARG A 1 331 ? 10.624 5.661 -27.785 1.00 58.47 331 ARG A N 1
ATOM 2621 C CA . ARG A 1 331 ? 9.207 5.532 -27.397 1.00 58.47 331 ARG A CA 1
ATOM 2622 C C . ARG A 1 331 ? 8.730 4.097 -27.143 1.00 58.47 331 ARG A C 1
ATOM 2624 O O . ARG A 1 331 ? 7.564 3.933 -26.806 1.00 58.47 331 ARG A O 1
ATOM 2631 N N . ASN A 1 332 ? 9.584 3.087 -27.310 1.00 69.06 332 ASN A N 1
ATOM 2632 C CA . ASN A 1 332 ? 9.193 1.677 -27.191 1.00 69.06 332 ASN A CA 1
ATOM 2633 C C . ASN A 1 332 ? 9.746 1.010 -25.926 1.00 69.06 332 ASN A C 1
ATOM 2635 O O . ASN A 1 332 ? 9.879 -0.208 -25.922 1.00 69.06 332 ASN A O 1
ATOM 2639 N N . MET A 1 333 ? 10.126 1.755 -24.884 1.00 79.44 333 MET A N 1
ATOM 2640 C CA . MET A 1 333 ? 10.407 1.106 -23.602 1.00 79.44 333 MET A CA 1
ATOM 2641 C C . MET A 1 333 ? 9.097 0.681 -22.949 1.00 79.44 333 MET A C 1
ATOM 2643 O O . MET A 1 333 ? 8.168 1.474 -22.790 1.00 79.44 333 MET A O 1
ATOM 2647 N N . LYS A 1 334 ? 9.041 -0.591 -22.576 1.00 84.50 334 LYS A N 1
ATOM 2648 C CA . LYS A 1 334 ? 7.944 -1.196 -21.843 1.00 84.50 334 LYS A CA 1
ATOM 2649 C C . LYS A 1 334 ? 7.993 -0.751 -20.385 1.00 84.50 334 LYS A C 1
ATOM 2651 O O . LYS A 1 334 ? 9.031 -0.852 -19.726 1.00 84.50 334 LYS A O 1
ATOM 2656 N N . TYR A 1 335 ? 6.838 -0.338 -19.877 1.00 85.12 335 TYR A N 1
ATOM 2657 C CA . TYR A 1 335 ? 6.596 -0.252 -18.445 1.00 85.12 335 TYR A CA 1
ATOM 2658 C C . TYR A 1 335 ? 6.256 -1.641 -17.920 1.00 85.12 335 TYR A C 1
ATOM 2660 O O . TYR A 1 335 ? 5.334 -2.289 -18.410 1.00 85.12 335 TYR A O 1
ATOM 2668 N N . ASP A 1 336 ? 7.004 -2.095 -16.925 1.00 85.00 336 ASP A N 1
ATOM 2669 C CA . ASP A 1 336 ? 6.682 -3.333 -16.223 1.00 85.00 336 ASP A CA 1
ATOM 2670 C C . ASP A 1 336 ? 5.572 -3.131 -15.181 1.00 85.00 336 ASP A C 1
ATOM 2672 O O . ASP A 1 336 ? 5.277 -1.999 -14.786 1.00 85.00 336 ASP A O 1
ATOM 2676 N N . ALA A 1 337 ? 5.014 -4.246 -14.712 1.00 88.94 337 ALA A N 1
ATOM 2677 C CA . ALA A 1 337 ? 4.086 -4.323 -13.595 1.00 88.94 337 ALA A CA 1
ATOM 2678 C C . ALA A 1 337 ? 2.806 -3.489 -13.777 1.00 88.94 337 ALA A C 1
ATOM 2680 O O . ALA A 1 337 ? 2.429 -2.707 -12.903 1.00 88.94 337 ALA A O 1
ATOM 2681 N N . LEU A 1 338 ? 2.114 -3.657 -14.912 1.00 90.75 338 LEU A N 1
ATOM 2682 C CA . LEU A 1 338 ? 0.909 -2.885 -15.243 1.00 90.75 338 LEU A CA 1
ATOM 2683 C C . LEU A 1 338 ? -0.149 -2.921 -14.128 1.00 90.75 338 LEU A C 1
ATOM 2685 O O . LEU A 1 338 ? -0.746 -1.891 -13.811 1.00 90.75 338 LEU A O 1
ATOM 2689 N N . THR A 1 339 ? -0.381 -4.091 -13.531 1.00 92.44 339 THR A N 1
ATOM 2690 C CA . THR A 1 339 ? -1.372 -4.262 -12.460 1.00 92.44 339 THR A CA 1
ATOM 2691 C C . THR A 1 339 ? -1.008 -3.403 -11.252 1.00 92.44 339 THR A C 1
ATOM 2693 O O . THR A 1 339 ? -1.831 -2.607 -10.797 1.00 92.44 339 THR A O 1
ATOM 2696 N N . SER A 1 340 ? 0.243 -3.480 -10.795 1.00 93.56 340 SER A N 1
ATOM 2697 C CA . SER A 1 340 ? 0.784 -2.624 -9.735 1.00 93.56 340 SER A CA 1
ATOM 2698 C C . SER A 1 340 ? 0.705 -1.135 -10.084 1.00 93.56 340 SER A C 1
ATOM 2700 O O . SER A 1 340 ? 0.202 -0.350 -9.285 1.00 93.56 340 SER A O 1
ATOM 2702 N N . MET A 1 341 ? 1.103 -0.734 -11.295 1.00 92.25 341 MET A N 1
ATOM 2703 C CA . MET A 1 341 ? 1.038 0.668 -11.738 1.00 92.25 341 MET A CA 1
ATOM 2704 C C . MET A 1 341 ? -0.405 1.199 -11.802 1.00 92.25 341 MET A C 1
ATOM 2706 O O . MET A 1 341 ? -0.668 2.357 -11.478 1.00 92.25 341 MET A O 1
ATOM 2710 N N . THR A 1 342 ? -1.367 0.355 -12.176 1.00 91.88 342 THR A N 1
ATOM 2711 C CA . THR A 1 342 ? -2.788 0.730 -12.207 1.00 91.88 342 THR A CA 1
ATOM 2712 C C . THR A 1 342 ? -3.348 0.891 -10.796 1.00 91.88 342 THR A C 1
ATOM 2714 O O . THR A 1 342 ? -4.019 1.883 -10.505 1.00 91.88 342 THR A O 1
ATOM 2717 N N . LEU A 1 343 ? -3.018 -0.032 -9.888 1.00 91.12 343 LEU A N 1
ATOM 2718 C CA . LEU A 1 343 ? -3.368 0.075 -8.469 1.00 91.12 343 LEU A CA 1
ATOM 2719 C C . LEU A 1 343 ? -2.721 1.297 -7.811 1.00 91.12 343 LEU A C 1
ATOM 2721 O O . LEU A 1 343 ? -3.369 1.989 -7.029 1.00 91.12 343 LEU A O 1
ATOM 2725 N N . HIS A 1 344 ? -1.470 1.602 -8.163 1.00 92.56 344 HIS A N 1
ATOM 2726 C CA . HIS A 1 344 ? -0.769 2.803 -7.716 1.00 92.56 344 HIS A CA 1
ATOM 2727 C C . HIS A 1 344 ? -1.531 4.072 -8.085 1.00 92.56 344 HIS A C 1
ATOM 2729 O O . HIS A 1 344 ? -1.756 4.914 -7.219 1.00 92.56 344 HIS A O 1
ATOM 2735 N N . ASN A 1 345 ? -1.995 4.189 -9.329 1.00 91.00 345 ASN A N 1
ATOM 2736 C CA . ASN A 1 345 ? -2.802 5.334 -9.746 1.00 91.00 345 ASN A CA 1
ATOM 2737 C C . ASN A 1 345 ? -4.094 5.461 -8.936 1.00 91.00 345 ASN A C 1
ATOM 2739 O O . ASN A 1 345 ? -4.524 6.579 -8.667 1.00 91.00 345 ASN A O 1
ATOM 2743 N N . ARG A 1 346 ? -4.685 4.339 -8.511 1.00 88.88 346 ARG A N 1
ATOM 2744 C CA . ARG A 1 346 ? -5.897 4.346 -7.688 1.00 88.88 346 ARG A CA 1
ATOM 2745 C C . ARG A 1 346 ? -5.640 4.850 -6.272 1.00 88.88 346 ARG A C 1
ATOM 2747 O O . ARG A 1 346 ? -6.457 5.608 -5.769 1.00 88.88 346 ARG A O 1
ATOM 2754 N N . ILE A 1 347 ? -4.528 4.471 -5.641 1.00 90.81 347 ILE A N 1
ATOM 2755 C CA . ILE A 1 347 ? -4.201 4.905 -4.268 1.00 90.81 347 ILE A CA 1
ATOM 2756 C C . ILE A 1 347 ? -3.634 6.327 -4.202 1.00 90.81 347 ILE A C 1
ATOM 2758 O O . ILE A 1 347 ? -3.383 6.828 -3.112 1.00 90.81 347 ILE A O 1
ATOM 2762 N N . ARG A 1 348 ? -3.390 6.996 -5.335 1.00 90.62 348 ARG A N 1
ATOM 2763 C CA . ARG A 1 348 ? -3.008 8.414 -5.330 1.00 90.62 348 ARG A CA 1
ATOM 2764 C C . ARG A 1 348 ? -4.204 9.282 -4.945 1.00 90.62 348 ARG A C 1
ATOM 2766 O O . ARG A 1 348 ? -5.336 8.975 -5.300 1.00 90.62 348 ARG A O 1
ATOM 2773 N N . VAL A 1 349 ? -3.951 10.406 -4.282 1.00 84.56 349 VAL A N 1
ATOM 2774 C CA . VAL A 1 349 ? -4.988 11.399 -3.914 1.00 84.56 349 VAL A CA 1
ATOM 2775 C C . VAL A 1 349 ? -5.809 11.880 -5.121 1.00 84.56 349 VAL A C 1
ATOM 2777 O O . VAL A 1 349 ? -7.031 12.024 -5.058 1.00 84.56 349 VAL A O 1
ATOM 2780 N N . GLU A 1 350 ? -5.129 12.110 -6.243 1.00 83.12 350 GLU A N 1
ATOM 2781 C CA . GLU A 1 350 ? -5.731 12.525 -7.520 1.00 83.12 350 GLU A CA 1
ATOM 2782 C C . GLU A 1 350 ? -6.292 11.341 -8.327 1.00 83.12 350 GLU A C 1
ATOM 2784 O O . GLU A 1 350 ? -6.735 11.511 -9.461 1.00 83.12 350 GLU A O 1
ATOM 2789 N N . GLY A 1 351 ? -6.220 10.130 -7.772 1.00 80.06 351 GLY A N 1
ATOM 2790 C CA . GLY A 1 351 ? -6.611 8.900 -8.437 1.00 80.06 351 GLY A CA 1
ATOM 2791 C C . GLY A 1 351 ? -8.116 8.807 -8.716 1.00 80.06 351 GLY A C 1
ATOM 2792 O O . GLY A 1 351 ? -8.915 9.475 -8.048 1.00 80.06 351 GLY A O 1
ATOM 2793 N N . PRO A 1 352 ? -8.517 7.946 -9.673 1.00 78.44 352 PRO A N 1
ATOM 2794 C CA . PRO A 1 352 ? -9.920 7.623 -9.924 1.00 78.44 352 PRO A CA 1
ATOM 2795 C C . PRO A 1 352 ? -10.621 7.130 -8.652 1.00 78.44 352 PRO A C 1
ATOM 2797 O O . PRO A 1 352 ? -10.018 6.446 -7.818 1.00 78.44 352 PRO A O 1
ATOM 2800 N N . ARG A 1 353 ? -11.901 7.480 -8.510 1.00 73.62 353 ARG A N 1
ATOM 2801 C CA . ARG A 1 353 ? -12.692 7.280 -7.277 1.00 73.62 353 ARG A CA 1
ATOM 2802 C C . ARG A 1 353 ? -13.866 6.329 -7.470 1.00 73.62 353 ARG A C 1
ATOM 2804 O O . ARG A 1 353 ? -14.612 6.048 -6.536 1.00 73.62 353 ARG A O 1
ATOM 2811 N N . GLU A 1 354 ? -14.046 5.841 -8.685 1.00 81.38 354 GLU A N 1
ATOM 2812 C CA . GLU A 1 354 ? -15.120 4.941 -9.046 1.00 81.38 354 GLU A CA 1
ATOM 2813 C C . GLU A 1 354 ? -14.900 3.590 -8.352 1.00 81.38 354 GLU A C 1
ATOM 2815 O O . GLU A 1 354 ? -13.789 3.047 -8.396 1.00 81.38 354 GLU A O 1
ATOM 2820 N N . PRO A 1 355 ? -15.914 3.025 -7.678 1.00 77.19 355 PRO A N 1
ATOM 2821 C CA . PRO A 1 355 ? -15.826 1.675 -7.139 1.00 77.19 355 PRO A CA 1
ATOM 2822 C C . PRO A 1 355 ? -15.527 0.676 -8.256 1.00 77.19 355 PRO A C 1
ATOM 2824 O O . PRO A 1 355 ? -16.146 0.746 -9.315 1.00 77.19 355 PRO A O 1
ATOM 2827 N N . TRP A 1 356 ? -14.608 -0.256 -8.015 1.00 82.69 356 TRP A N 1
ATOM 2828 C CA . TRP A 1 356 ? -14.389 -1.357 -8.947 1.00 82.69 356 TRP A CA 1
ATOM 2829 C C . TRP A 1 356 ? -15.470 -2.418 -8.802 1.00 82.69 356 TRP A C 1
ATOM 2831 O O . TRP A 1 356 ? -15.759 -2.901 -7.704 1.00 82.69 356 TRP A O 1
ATOM 2841 N N . MET A 1 357 ? -16.028 -2.798 -9.942 1.00 84.94 357 MET A N 1
ATOM 2842 C CA . MET A 1 357 ? -16.833 -3.993 -10.114 1.00 84.94 357 MET A CA 1
ATOM 2843 C C . MET A 1 357 ? -15.912 -5.194 -10.359 1.00 84.94 357 MET A C 1
ATOM 2845 O O . MET A 1 357 ? -14.738 -5.052 -10.701 1.00 84.94 357 MET A O 1
ATOM 2849 N N . THR A 1 358 ? -16.449 -6.406 -10.224 1.00 85.19 358 THR A N 1
ATOM 2850 C CA . THR A 1 358 ? -15.697 -7.640 -10.511 1.00 85.19 358 THR A CA 1
ATOM 2851 C C . THR A 1 358 ? -15.121 -7.652 -11.928 1.00 85.19 358 THR A C 1
ATOM 2853 O O . THR A 1 358 ? -13.971 -8.041 -12.106 1.00 85.19 358 THR A O 1
ATOM 2856 N N . ALA A 1 359 ? -15.878 -7.144 -12.905 1.00 87.06 359 ALA A N 1
ATOM 2857 C CA . ALA A 1 359 ? -15.448 -7.027 -14.297 1.00 87.06 359 ALA A CA 1
ATOM 2858 C C . ALA A 1 359 ? -14.241 -6.089 -14.481 1.00 87.06 359 ALA A C 1
ATOM 2860 O O . ALA A 1 359 ? -13.381 -6.363 -15.315 1.00 87.06 359 ALA A O 1
ATOM 2861 N N . ASP A 1 360 ? -14.138 -5.017 -13.688 1.00 89.06 360 ASP A N 1
ATOM 2862 C CA . ASP A 1 360 ? -12.994 -4.098 -13.754 1.00 89.06 360 ASP A CA 1
ATOM 2863 C C . ASP A 1 360 ? -11.715 -4.796 -13.276 1.00 89.06 360 ASP A C 1
ATOM 2865 O O . ASP A 1 360 ? -10.652 -4.661 -13.883 1.00 89.06 360 ASP A O 1
ATOM 2869 N N . VAL A 1 361 ? -11.826 -5.589 -12.205 1.00 90.19 361 VAL A N 1
ATOM 2870 C CA . VAL A 1 361 ? -10.705 -6.354 -11.641 1.00 90.19 361 VAL A CA 1
ATOM 2871 C C . VAL A 1 361 ? -10.282 -7.488 -12.575 1.00 90.19 361 VAL A C 1
ATOM 2873 O O . VAL A 1 361 ? -9.089 -7.691 -12.797 1.00 90.19 361 VAL A O 1
ATOM 2876 N N . GLU A 1 362 ? -11.242 -8.204 -13.159 1.00 89.88 362 GLU A N 1
ATOM 2877 C CA . GLU A 1 362 ? -10.984 -9.239 -14.165 1.00 89.88 362 GLU A CA 1
ATOM 2878 C C . GLU A 1 362 ? -10.298 -8.657 -15.409 1.00 89.88 362 GLU A C 1
ATOM 2880 O O . GLU A 1 362 ? -9.290 -9.197 -15.878 1.00 89.88 362 GLU A O 1
ATOM 2885 N N . GLY A 1 363 ? -10.792 -7.517 -15.902 1.00 91.12 363 GLY A N 1
ATOM 2886 C CA . GLY A 1 363 ? -10.186 -6.788 -17.012 1.00 91.12 363 GLY A CA 1
ATOM 2887 C C . GLY A 1 363 ? -8.751 -6.365 -16.702 1.00 91.12 363 GLY A C 1
ATOM 2888 O O . GLY A 1 363 ? -7.860 -6.582 -17.520 1.00 91.12 363 GLY A O 1
ATOM 2889 N N . LEU A 1 364 ? -8.499 -5.847 -15.496 1.00 92.62 364 LEU A N 1
ATOM 2890 C CA . LEU A 1 364 ? -7.158 -5.474 -15.046 1.00 92.62 364 LEU A CA 1
ATOM 2891 C C . LEU A 1 364 ? -6.197 -6.670 -14.993 1.00 92.62 364 LEU A C 1
ATOM 2893 O O . LEU A 1 364 ? -5.045 -6.552 -15.415 1.00 92.62 364 LEU A O 1
ATOM 2897 N N . LEU A 1 365 ? -6.639 -7.810 -14.457 1.00 92.06 365 LEU A N 1
ATOM 2898 C CA . LEU A 1 365 ? -5.820 -9.023 -14.389 1.00 92.06 365 LEU A CA 1
ATOM 2899 C C . LEU A 1 365 ? -5.487 -9.543 -15.789 1.00 92.06 365 LEU A C 1
ATOM 2901 O O . LEU A 1 365 ? -4.331 -9.865 -16.066 1.00 92.06 365 LEU A O 1
ATOM 2905 N N . THR A 1 366 ? -6.480 -9.564 -16.677 1.00 90.38 366 THR A N 1
ATOM 2906 C CA . THR A 1 366 ? -6.318 -9.995 -18.071 1.00 90.38 366 THR A CA 1
ATOM 2907 C C . THR A 1 366 ? -5.342 -9.082 -18.807 1.00 90.38 366 THR A C 1
ATOM 2909 O O . THR A 1 366 ? -4.333 -9.548 -19.333 1.00 90.38 366 THR A O 1
ATOM 2912 N N . GLN A 1 367 ? -5.567 -7.767 -18.750 1.00 90.56 367 GLN A N 1
ATOM 2913 C CA . GLN A 1 367 ? -4.694 -6.779 -19.379 1.00 90.56 367 GLN A CA 1
ATOM 2914 C C . GLN A 1 367 ? -3.271 -6.823 -18.804 1.00 90.56 367 GLN A C 1
ATOM 2916 O O . GLN A 1 367 ? -2.294 -6.699 -19.538 1.00 90.56 367 GLN A O 1
ATOM 2921 N N . GLY A 1 368 ? -3.139 -7.024 -17.490 1.00 89.38 368 GLY A N 1
ATOM 2922 C CA . GLY A 1 368 ? -1.847 -7.162 -16.827 1.00 89.38 368 GLY A CA 1
ATOM 2923 C C . GLY A 1 368 ? -1.043 -8.353 -17.347 1.00 89.38 368 GLY A C 1
ATOM 2924 O O . GLY A 1 368 ? 0.148 -8.201 -17.609 1.00 89.38 368 GLY A O 1
ATOM 2925 N N . ARG A 1 369 ? -1.688 -9.512 -17.542 1.00 87.94 369 ARG A N 1
ATOM 2926 C CA . ARG A 1 369 ? -1.063 -10.710 -18.131 1.00 87.94 369 ARG A CA 1
ATOM 2927 C C . ARG A 1 369 ? -0.676 -10.493 -19.588 1.00 87.94 369 ARG A C 1
ATOM 2929 O O . ARG A 1 369 ? 0.440 -10.829 -19.976 1.00 87.94 369 ARG A O 1
ATOM 2936 N N . GLU A 1 370 ? -1.564 -9.892 -20.378 1.00 86.88 370 GLU A N 1
ATOM 2937 C CA . GLU A 1 370 ? -1.275 -9.556 -21.772 1.00 86.88 370 GLU A CA 1
ATOM 2938 C C . GLU A 1 370 ? -0.027 -8.675 -21.865 1.00 86.88 370 GLU A C 1
ATOM 2940 O O . GLU A 1 370 ? 0.954 -9.074 -22.492 1.00 86.88 370 GLU A O 1
ATOM 2945 N N . GLU A 1 371 ? -0.002 -7.535 -21.170 1.00 86.94 371 GLU A N 1
ATOM 2946 C CA . GLU A 1 371 ? 1.151 -6.629 -21.177 1.00 86.94 371 GLU A CA 1
ATOM 2947 C C . GLU A 1 371 ? 2.427 -7.311 -20.668 1.00 86.94 371 GLU A C 1
ATOM 2949 O O . GLU A 1 371 ? 3.506 -7.081 -21.207 1.00 86.94 371 GLU A O 1
ATOM 2954 N N . ASP A 1 372 ? 2.336 -8.226 -19.702 1.00 83.44 372 ASP A N 1
ATOM 2955 C CA . ASP A 1 372 ? 3.466 -9.021 -19.209 1.00 83.44 372 ASP A CA 1
ATOM 2956 C C . ASP A 1 372 ? 4.142 -9.869 -20.304 1.00 83.44 372 ASP A C 1
ATOM 2958 O O . ASP A 1 372 ? 5.347 -10.121 -20.223 1.00 83.44 372 ASP A O 1
ATOM 2962 N N . THR A 1 373 ? 3.395 -10.283 -21.329 1.00 83.38 373 THR A N 1
ATOM 2963 C CA . THR A 1 373 ? 3.884 -11.128 -22.437 1.00 83.38 373 THR A CA 1
ATOM 2964 C C . THR A 1 373 ? 4.365 -10.341 -23.655 1.00 83.38 373 THR A C 1
ATOM 2966 O O . THR A 1 373 ? 5.035 -10.900 -24.530 1.00 83.38 373 THR A O 1
ATOM 2969 N N . LEU A 1 374 ? 4.043 -9.049 -23.708 1.00 83.62 374 LEU A N 1
ATOM 2970 C CA . LEU A 1 374 ? 4.365 -8.159 -24.814 1.00 83.62 374 LEU A CA 1
ATOM 2971 C C . LEU A 1 374 ? 5.701 -7.437 -24.592 1.00 83.62 374 LEU A C 1
ATOM 2973 O O . LEU A 1 374 ? 6.078 -7.138 -23.461 1.00 83.62 374 LEU A O 1
ATOM 2977 N N . ASP A 1 375 ? 6.421 -7.143 -25.673 1.00 79.56 375 ASP A N 1
ATOM 2978 C CA . ASP A 1 375 ? 7.519 -6.173 -25.681 1.00 79.56 375 ASP A CA 1
ATOM 2979 C C . ASP A 1 375 ? 6.993 -4.740 -25.844 1.00 79.56 375 ASP A C 1
ATOM 2981 O O . ASP A 1 375 ? 5.799 -4.508 -26.041 1.00 79.56 375 ASP A O 1
ATOM 2985 N N . GLY A 1 376 ? 7.879 -3.744 -25.810 1.00 73.62 376 GLY A N 1
ATOM 2986 C CA . GLY A 1 376 ? 7.452 -2.350 -25.932 1.00 73.62 376 GLY A CA 1
ATOM 2987 C C . GLY A 1 376 ? 6.928 -1.931 -27.317 1.00 73.62 376 GLY A C 1
ATOM 2988 O O . GLY A 1 376 ? 6.462 -0.804 -27.473 1.00 73.62 376 GLY A O 1
ATOM 2989 N N . LYS A 1 377 ? 6.944 -2.820 -28.326 1.00 74.94 377 LYS A N 1
ATOM 2990 C CA . LYS A 1 377 ? 6.210 -2.656 -29.598 1.00 74.94 377 LYS A CA 1
ATOM 2991 C C . LYS A 1 377 ? 4.948 -3.519 -29.677 1.00 74.94 377 LYS A C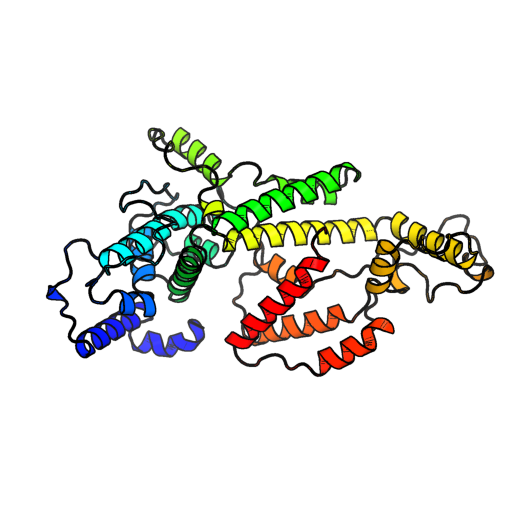 1
ATOM 2993 O O . LYS A 1 377 ? 4.338 -3.584 -30.744 1.00 74.94 377 LYS A O 1
ATOM 2998 N N . ARG A 1 378 ? 4.548 -4.156 -28.577 1.00 79.94 378 ARG A N 1
ATOM 2999 C CA . ARG A 1 378 ? 3.390 -5.052 -28.486 1.00 79.94 378 ARG A CA 1
ATOM 3000 C C . ARG A 1 378 ? 3.512 -6.307 -29.355 1.00 79.94 378 ARG A C 1
ATOM 3002 O O . ARG A 1 378 ? 2.518 -6.796 -29.887 1.00 79.94 378 ARG A O 1
ATOM 3009 N N . HIS A 1 379 ? 4.721 -6.851 -29.481 1.00 80.44 379 HIS A N 1
ATOM 3010 C CA . HIS A 1 379 ? 4.950 -8.194 -30.024 1.00 80.44 379 HIS A CA 1
ATOM 3011 C C . HIS A 1 379 ? 5.232 -9.177 -28.891 1.00 80.44 379 HIS A C 1
ATOM 3013 O O . HIS A 1 379 ? 5.749 -8.774 -27.858 1.00 80.44 379 HIS A O 1
ATOM 3019 N N . VAL A 1 380 ? 4.954 -10.469 -29.092 1.00 80.19 380 VAL A N 1
ATOM 3020 C CA . VAL A 1 380 ? 5.331 -11.529 -28.140 1.00 80.19 380 VAL A CA 1
ATOM 3021 C C . VAL A 1 380 ? 6.747 -12.029 -28.470 1.00 80.19 380 VAL A C 1
ATOM 3023 O O . VAL A 1 380 ? 6.922 -12.714 -29.493 1.00 80.19 380 VAL A O 1
ATOM 3026 N N . PRO A 1 381 ? 7.771 -11.737 -27.640 1.00 72.81 381 PRO A N 1
ATOM 3027 C CA . PRO A 1 381 ? 9.129 -12.229 -27.851 1.00 72.81 381 PRO A CA 1
ATOM 3028 C C . PRO A 1 381 ? 9.176 -13.754 -27.854 1.00 72.81 381 PRO A C 1
ATOM 3030 O O . PRO A 1 381 ? 8.435 -14.409 -27.121 1.00 72.81 381 PRO A O 1
ATOM 3033 N N . ALA A 1 382 ? 10.094 -14.344 -28.625 1.00 73.06 382 ALA A N 1
ATOM 3034 C CA . ALA A 1 382 ? 10.246 -15.800 -28.693 1.00 73.06 382 ALA A CA 1
ATOM 3035 C C . ALA A 1 382 ? 10.433 -16.443 -27.304 1.00 73.06 382 ALA A C 1
ATOM 3037 O O . ALA A 1 382 ? 9.852 -17.493 -27.040 1.00 73.06 382 ALA A O 1
ATOM 3038 N N . ALA A 1 383 ? 11.167 -15.771 -26.410 1.00 70.38 383 ALA A N 1
ATOM 3039 C CA . ALA A 1 383 ? 11.397 -16.207 -25.033 1.00 70.38 383 ALA A CA 1
ATOM 3040 C C . ALA A 1 383 ? 10.119 -16.245 -24.170 1.00 70.38 383 ALA A C 1
ATOM 3042 O O . ALA A 1 383 ? 10.034 -17.051 -23.249 1.00 70.38 383 ALA A O 1
ATOM 3043 N N . LEU A 1 384 ? 9.108 -15.424 -24.483 1.00 74.94 384 LEU A N 1
ATOM 3044 C CA . LEU A 1 384 ? 7.871 -15.304 -23.702 1.00 74.94 384 LEU A CA 1
ATOM 3045 C C . LEU A 1 384 ? 6.690 -16.079 -24.300 1.00 74.94 384 LEU A C 1
ATOM 3047 O O . LEU A 1 384 ? 5.642 -16.158 -23.670 1.00 74.94 384 LEU A O 1
ATOM 3051 N N . ARG A 1 385 ? 6.839 -16.707 -25.475 1.00 78.50 385 ARG A N 1
ATOM 3052 C CA . ARG A 1 385 ? 5.741 -17.443 -26.136 1.00 78.50 385 ARG A CA 1
ATOM 3053 C C . ARG A 1 385 ? 5.168 -18.576 -25.290 1.00 78.50 385 ARG A C 1
ATOM 3055 O O . ARG A 1 385 ? 3.961 -18.778 -25.302 1.00 78.50 385 ARG A O 1
ATOM 3062 N N . LYS A 1 386 ? 6.023 -19.306 -24.565 1.00 78.50 386 LYS A N 1
ATOM 3063 C CA . LYS A 1 386 ? 5.580 -20.389 -23.677 1.00 78.50 386 LYS A CA 1
ATOM 3064 C C . LYS A 1 386 ? 4.764 -19.835 -22.505 1.00 78.50 386 LYS A C 1
ATOM 3066 O O . LYS A 1 386 ? 3.665 -20.314 -22.266 1.00 78.50 386 LYS A O 1
ATOM 3071 N N . LYS A 1 387 ? 5.260 -18.773 -21.861 1.00 79.38 387 LYS A N 1
ATOM 3072 C CA . LYS A 1 387 ? 4.539 -18.059 -20.799 1.00 79.38 387 LYS A CA 1
ATOM 3073 C C . LYS A 1 387 ? 3.194 -17.528 -21.307 1.00 79.38 387 LYS A C 1
ATOM 3075 O O . LYS A 1 387 ? 2.180 -17.765 -20.679 1.00 79.38 387 LYS A O 1
ATOM 3080 N N . ALA A 1 388 ? 3.161 -16.916 -22.491 1.00 77.12 388 ALA A N 1
ATOM 3081 C CA . ALA A 1 388 ? 1.921 -16.427 -23.094 1.00 77.12 388 ALA A CA 1
ATOM 3082 C C . ALA A 1 388 ? 0.895 -17.544 -23.354 1.00 77.12 388 ALA A C 1
ATOM 3084 O O . ALA A 1 388 ? -0.306 -17.323 -23.243 1.00 77.12 388 ALA A O 1
ATOM 3085 N N . GLN A 1 389 ? 1.344 -18.754 -23.701 1.00 77.19 389 GLN A N 1
ATOM 3086 C CA . GLN A 1 389 ? 0.455 -19.911 -23.836 1.00 77.19 389 GLN A CA 1
ATOM 3087 C C . GLN A 1 389 ? -0.081 -20.390 -22.483 1.00 77.19 389 GLN A C 1
ATOM 3089 O O . GLN A 1 389 ? -1.256 -20.726 -22.397 1.00 77.19 389 GLN A O 1
ATOM 3094 N N . GLU A 1 390 ? 0.756 -20.411 -21.445 1.00 79.31 390 GLU A N 1
ATOM 3095 C CA . GLU A 1 390 ? 0.361 -20.781 -20.079 1.00 79.31 390 GLU A CA 1
ATOM 3096 C C . GLU A 1 390 ? -0.611 -19.753 -19.472 1.00 79.31 390 GLU A C 1
ATOM 3098 O O . GLU A 1 390 ? -1.665 -20.138 -18.969 1.00 79.31 390 GLU A O 1
ATOM 3103 N N . ASP A 1 391 ? -0.324 -18.456 -19.612 1.00 77.19 391 ASP A N 1
ATOM 3104 C CA . ASP A 1 391 ? -1.159 -17.357 -19.108 1.00 77.19 391 ASP A CA 1
ATOM 3105 C C . ASP A 1 391 ? -2.549 -17.338 -19.777 1.00 77.19 391 ASP A C 1
ATOM 3107 O O . ASP A 1 391 ? -3.546 -17.032 -19.125 1.00 77.19 391 ASP A O 1
ATOM 3111 N N . ASN A 1 392 ? -2.637 -17.725 -21.058 1.00 73.56 392 ASN A N 1
ATOM 3112 C CA . ASN A 1 392 ? -3.908 -17.875 -21.782 1.00 73.56 392 ASN A CA 1
ATOM 3113 C C . ASN A 1 392 ? -4.762 -19.058 -21.287 1.00 73.56 392 ASN A C 1
ATOM 3115 O O . ASN A 1 392 ? -5.964 -19.092 -21.545 1.00 73.56 392 ASN A O 1
ATOM 3119 N N . LEU A 1 393 ? -4.153 -20.050 -20.630 1.00 72.62 393 LEU A N 1
ATOM 3120 C CA . LEU A 1 393 ? -4.849 -21.217 -20.079 1.00 72.62 393 LEU A CA 1
ATOM 3121 C C . LEU A 1 393 ? -5.279 -21.004 -18.620 1.00 72.62 393 LEU A C 1
ATOM 3123 O O . LEU A 1 393 ? -6.170 -21.704 -18.138 1.00 72.62 393 LEU A O 1
ATOM 3127 N N . GLU A 1 394 ? -4.657 -20.063 -17.907 1.00 77.00 394 GLU A N 1
ATOM 3128 C CA . GLU A 1 394 ? -4.973 -19.773 -16.511 1.00 77.00 394 GLU A CA 1
ATOM 3129 C C . GLU A 1 394 ? -6.280 -18.971 -16.404 1.00 77.00 394 GLU A C 1
ATOM 3131 O O . GLU A 1 394 ? -6.342 -17.787 -16.734 1.00 77.00 394 GLU A O 1
ATOM 3136 N N . ALA A 1 395 ? -7.346 -19.592 -15.900 1.00 79.06 395 ALA A N 1
ATOM 3137 C CA . ALA A 1 395 ? -8.625 -18.910 -15.723 1.00 79.06 395 ALA A CA 1
ATOM 3138 C C . ALA A 1 395 ? -8.546 -17.816 -14.641 1.00 79.06 395 ALA A C 1
ATOM 3140 O O . ALA A 1 395 ? -8.006 -18.020 -13.547 1.00 79.06 395 ALA A O 1
ATOM 3141 N N . VAL A 1 396 ? -9.124 -16.649 -14.931 1.00 82.38 396 VAL A N 1
ATOM 3142 C CA . VAL A 1 396 ? -9.385 -15.628 -13.911 1.00 82.38 396 VAL A CA 1
ATOM 3143 C C . VAL A 1 396 ? -10.553 -16.105 -13.044 1.00 82.38 396 VAL A C 1
ATOM 3145 O O . VAL A 1 396 ? -11.524 -16.672 -13.548 1.00 82.38 396 VAL A O 1
ATOM 3148 N N . SER A 1 397 ? -10.441 -15.943 -11.724 1.00 83.62 397 SER A N 1
ATOM 3149 C CA . SER A 1 397 ? -11.522 -16.318 -10.808 1.00 83.62 397 SER A CA 1
ATOM 3150 C C . SER A 1 397 ? -12.776 -15.502 -11.114 1.00 83.62 397 SER A C 1
ATOM 3152 O O . SER A 1 397 ? -12.707 -14.292 -11.286 1.00 83.62 397 SER A O 1
ATOM 3154 N N . ASN A 1 398 ? -13.942 -16.142 -11.085 1.00 82.12 398 ASN A N 1
ATOM 3155 C CA . ASN A 1 398 ? -15.233 -15.462 -11.198 1.00 82.12 398 ASN A CA 1
ATOM 3156 C C . ASN A 1 398 ? -15.830 -15.065 -9.835 1.00 82.12 398 ASN A C 1
ATOM 3158 O O . ASN A 1 398 ? -16.895 -14.450 -9.776 1.00 82.12 398 ASN A O 1
ATOM 3162 N N . THR A 1 399 ? -15.169 -15.423 -8.730 1.00 85.81 399 THR A N 1
ATOM 3163 C CA . THR A 1 399 ? -15.599 -15.057 -7.374 1.00 85.81 399 THR A CA 1
ATOM 3164 C C . THR A 1 399 ? -14.835 -13.829 -6.869 1.00 85.81 399 THR A C 1
ATOM 3166 O O . THR A 1 399 ? -13.630 -13.730 -7.122 1.00 85.81 399 THR A O 1
ATOM 3169 N N . PRO A 1 400 ? -15.475 -12.919 -6.103 1.00 82.62 400 PRO A N 1
ATOM 3170 C CA . PRO A 1 400 ? -14.797 -11.753 -5.534 1.00 82.62 400 PRO A CA 1
ATOM 3171 C C . PRO A 1 400 ? -13.578 -12.103 -4.671 1.00 82.62 400 PRO A C 1
ATOM 3173 O O . PRO A 1 400 ? -12.543 -11.456 -4.790 1.00 82.62 400 PRO A O 1
ATOM 3176 N N . SER A 1 401 ? -13.667 -13.141 -3.834 1.00 84.62 401 SER A N 1
ATOM 3177 C CA . SER A 1 401 ? -12.550 -13.578 -2.988 1.00 84.62 401 SER A CA 1
ATOM 3178 C C . SER A 1 401 ? -11.375 -14.093 -3.817 1.00 84.62 401 SER A C 1
ATOM 3180 O O . SER A 1 401 ? -10.242 -13.681 -3.583 1.00 84.62 401 SER A O 1
ATOM 3182 N N . GLY A 1 402 ? -11.640 -14.927 -4.827 1.00 89.00 402 GLY A N 1
ATOM 3183 C CA . GLY A 1 402 ? -10.586 -15.418 -5.709 1.00 89.00 402 GLY A CA 1
ATOM 3184 C C . GLY A 1 402 ? -9.972 -14.310 -6.572 1.00 89.00 402 GLY A C 1
ATOM 3185 O O . GLY A 1 402 ? -8.775 -14.349 -6.832 1.00 89.00 402 GLY A O 1
ATOM 3186 N N . LEU A 1 403 ? -10.743 -13.287 -6.966 1.00 89.81 403 LEU A N 1
ATOM 3187 C CA . LEU A 1 403 ? -10.204 -12.107 -7.657 1.00 89.81 403 LEU A CA 1
ATOM 3188 C C . LEU A 1 403 ? -9.251 -11.314 -6.756 1.00 89.81 403 LEU A C 1
ATOM 3190 O O . LEU A 1 403 ? -8.156 -10.965 -7.188 1.00 89.81 403 LEU A O 1
ATOM 3194 N N . ILE A 1 404 ? -9.637 -11.063 -5.501 1.00 88.19 404 ILE A N 1
ATOM 3195 C CA . ILE A 1 404 ? -8.782 -10.377 -4.518 1.00 88.19 404 ILE A CA 1
ATOM 3196 C C . ILE A 1 404 ? -7.476 -11.152 -4.314 1.00 88.19 404 ILE A C 1
ATOM 3198 O O . ILE A 1 404 ? -6.395 -10.562 -4.342 1.00 88.19 404 ILE A O 1
ATOM 3202 N N . GLU A 1 405 ? -7.565 -12.474 -4.155 1.00 91.44 405 GLU A N 1
ATOM 3203 C CA . GLU A 1 405 ? -6.395 -13.333 -3.994 1.00 91.44 405 GLU A CA 1
ATOM 3204 C C . GLU A 1 405 ? -5.481 -13.287 -5.228 1.00 91.44 405 GLU A C 1
ATOM 3206 O O . GLU A 1 405 ? -4.272 -13.085 -5.095 1.00 91.44 405 GLU A O 1
ATOM 3211 N N . GLN A 1 406 ? -6.044 -13.400 -6.434 1.00 92.81 406 GLN A N 1
ATOM 3212 C CA . GLN A 1 406 ? -5.276 -13.328 -7.679 1.00 92.81 406 GLN A CA 1
ATOM 3213 C C . GLN A 1 406 ? -4.593 -11.967 -7.855 1.00 92.81 406 GLN A C 1
ATOM 3215 O O . GLN A 1 406 ? -3.414 -11.924 -8.210 1.00 92.81 406 GLN A O 1
ATOM 3220 N N . VAL A 1 407 ? -5.277 -10.858 -7.553 1.00 92.62 407 VAL A N 1
ATOM 3221 C CA . VAL A 1 407 ? -4.661 -9.520 -7.562 1.00 92.62 407 VAL A CA 1
ATOM 3222 C C . VAL A 1 407 ? -3.487 -9.464 -6.593 1.00 92.62 407 VAL A C 1
ATOM 3224 O O . VAL A 1 407 ? -2.401 -9.040 -6.987 1.00 92.62 407 VAL A O 1
ATOM 3227 N N . ALA A 1 408 ? -3.662 -9.931 -5.355 1.00 90.88 408 ALA A N 1
ATOM 3228 C CA . ALA A 1 408 ? -2.594 -9.933 -4.360 1.00 90.88 408 ALA A CA 1
ATOM 3229 C C . ALA A 1 408 ? -1.376 -10.750 -4.828 1.00 90.88 408 ALA A C 1
ATOM 3231 O O . ALA A 1 408 ? -0.238 -10.288 -4.724 1.00 90.88 408 ALA A O 1
ATOM 3232 N N . GLN A 1 409 ? -1.602 -11.932 -5.408 1.00 92.06 409 GLN A N 1
ATOM 3233 C CA . GLN A 1 409 ? -0.537 -12.776 -5.954 1.00 92.06 409 GLN A CA 1
ATOM 3234 C C . GLN A 1 409 ? 0.191 -12.111 -7.131 1.00 92.06 409 GLN A C 1
ATOM 3236 O O . GLN A 1 409 ? 1.423 -12.146 -7.185 1.00 92.06 409 GLN A O 1
ATOM 3241 N N . VAL A 1 410 ? -0.542 -11.497 -8.067 1.00 91.81 410 VAL A N 1
ATOM 3242 C CA . VAL A 1 410 ? 0.039 -10.794 -9.223 1.00 91.81 410 VAL A CA 1
ATOM 3243 C C . VAL A 1 410 ? 0.870 -9.600 -8.768 1.00 91.81 410 VAL A C 1
ATOM 3245 O O . VAL A 1 410 ? 2.023 -9.477 -9.179 1.00 91.81 410 VAL A O 1
ATOM 3248 N N . VAL A 1 411 ? 0.336 -8.766 -7.873 1.00 91.19 411 VAL A N 1
ATOM 3249 C CA . VAL A 1 411 ? 1.065 -7.622 -7.309 1.00 91.19 411 VAL A CA 1
ATOM 3250 C C . VAL A 1 411 ? 2.331 -8.095 -6.605 1.00 91.19 411 VAL A C 1
ATOM 3252 O O . VAL A 1 411 ? 3.406 -7.564 -6.869 1.00 91.19 411 VAL A O 1
ATOM 3255 N N . ASN A 1 412 ? 2.250 -9.143 -5.781 1.00 90.38 412 ASN A N 1
ATOM 3256 C CA . ASN A 1 412 ? 3.416 -9.683 -5.085 1.00 90.38 412 ASN A CA 1
ATOM 3257 C C . ASN A 1 412 ? 4.512 -10.165 -6.053 1.00 90.38 412 ASN A C 1
ATOM 3259 O O . ASN A 1 412 ? 5.692 -9.899 -5.835 1.00 90.38 412 ASN A O 1
ATOM 3263 N N . LYS A 1 413 ? 4.132 -10.815 -7.161 1.00 88.94 413 LYS A N 1
ATOM 3264 C CA . LYS A 1 413 ? 5.071 -11.209 -8.228 1.00 88.94 413 LYS A CA 1
ATOM 3265 C C . LYS A 1 413 ? 5.674 -9.993 -8.942 1.00 88.94 413 LYS A C 1
ATOM 3267 O O . LYS A 1 413 ? 6.844 -10.017 -9.314 1.00 88.94 413 LYS A O 1
ATOM 3272 N N . GLN A 1 414 ? 4.885 -8.940 -9.138 1.00 89.44 414 GLN A N 1
ATOM 3273 C CA . GLN A 1 414 ? 5.291 -7.730 -9.849 1.00 89.44 414 GLN A CA 1
ATOM 3274 C C . GLN A 1 414 ? 6.158 -6.783 -9.009 1.00 89.44 414 GLN A C 1
ATOM 3276 O O . GLN A 1 414 ? 6.961 -6.047 -9.578 1.00 89.44 414 GLN A O 1
ATOM 3281 N N . ILE A 1 415 ? 6.051 -6.813 -7.676 1.00 84.19 415 ILE A N 1
ATOM 3282 C CA . ILE A 1 415 ? 6.811 -5.934 -6.773 1.00 84.19 415 ILE A CA 1
ATOM 3283 C C . ILE A 1 415 ? 8.315 -5.993 -7.050 1.00 84.19 415 ILE A C 1
ATOM 3285 O O . ILE A 1 415 ? 8.958 -4.947 -7.079 1.00 84.19 415 ILE A O 1
ATOM 3289 N N . PHE A 1 416 ? 8.874 -7.183 -7.282 1.00 81.62 416 PHE A N 1
ATOM 3290 C CA . PHE A 1 416 ? 10.308 -7.340 -7.543 1.00 81.62 416 PHE A CA 1
ATOM 3291 C C . PHE A 1 416 ? 10.764 -6.648 -8.828 1.00 81.62 416 PHE A C 1
ATOM 3293 O O . PHE A 1 416 ? 11.908 -6.223 -8.906 1.00 81.62 416 PHE A O 1
ATOM 3300 N N . ARG A 1 417 ? 9.868 -6.476 -9.806 1.00 80.62 417 ARG A N 1
ATOM 3301 C CA . ARG A 1 417 ? 10.186 -5.836 -11.090 1.00 80.62 417 ARG A CA 1
ATOM 3302 C C . ARG A 1 417 ? 10.193 -4.310 -11.030 1.00 80.62 417 ARG A C 1
ATOM 3304 O O . ARG A 1 417 ? 10.752 -3.660 -11.902 1.00 80.62 417 ARG A O 1
ATOM 3311 N N . ILE A 1 418 ? 9.564 -3.742 -10.002 1.00 80.38 418 ILE A N 1
ATOM 3312 C CA . ILE A 1 418 ? 9.516 -2.292 -9.745 1.00 80.38 418 ILE A CA 1
ATOM 3313 C C . ILE A 1 418 ? 10.310 -1.895 -8.497 1.00 80.38 418 ILE A C 1
ATOM 3315 O O . ILE A 1 418 ? 10.330 -0.729 -8.101 1.00 80.38 418 ILE A O 1
ATOM 3319 N N . ALA A 1 419 ? 10.934 -2.869 -7.838 1.00 73.88 419 ALA A N 1
ATOM 3320 C CA . ALA A 1 419 ? 11.808 -2.655 -6.703 1.00 73.88 419 ALA A CA 1
ATOM 3321 C C . ALA A 1 419 ? 13.266 -2.577 -7.161 1.00 73.88 419 ALA A C 1
ATOM 3323 O O . ALA A 1 419 ? 13.666 -3.176 -8.151 1.00 73.88 419 ALA A O 1
ATOM 3324 N N . PHE A 1 420 ? 14.067 -1.854 -6.386 1.00 65.69 420 PHE A N 1
ATOM 3325 C CA . PHE A 1 420 ? 15.519 -1.914 -6.480 1.00 65.69 420 PHE A CA 1
ATOM 3326 C C . PHE A 1 420 ? 15.988 -3.107 -5.632 1.00 65.69 420 PHE A C 1
ATOM 3328 O O . PHE A 1 420 ? 15.679 -3.138 -4.434 1.00 65.69 420 PHE A O 1
ATOM 3335 N N . SER A 1 421 ? 16.653 -4.092 -6.243 1.00 51.59 421 SER A N 1
ATOM 3336 C CA . SER A 1 421 ? 17.218 -5.268 -5.555 1.00 51.59 421 SER A CA 1
ATOM 3337 C C . SER A 1 421 ? 18.433 -4.903 -4.709 1.00 51.59 421 SER A C 1
ATOM 3339 O O . SER A 1 421 ? 19.335 -4.238 -5.266 1.00 51.59 421 SER A O 1
#

Organism: NCBI:txid78861

Foldseek 3Di:
DLVVCQVVQVVQVHDVSVLVVVLVVVCVVVVPDQVCDDPPDLGNLVCLVVCLVSLVLLQSLLLVCLVPADPQQDADDQPLHAAALQCQCVDPGSVRNSSNLNRLNSRQLNLLCLCLDPQNPDQFHDPLSVQSVVVDNPSVDGRDSVNSVVSSVLSCLLSVCRVNLQVLVVVLVVQLVVLVVVLPPPDDDPLSVQLNCLSCVVVFQSSLVSNVVVCVVVVPPPPVVPQDTCNNNRSGSPVSVLSSLLSLLSNLVSVLLVCLPDCVLLVVLLVLVVCVLVCVQDPPNRPVVNVVQCVQQDPLLNDPPHRDNDPVPSDPPDDDPDPPPPNVSSQQGARADQLSNLVNQCRGPPHDDDDDDLVNLQVSLLVNQQSSQAHSVSDGDPVSVVVNVVSVVDDQDPDPVSSVVSSVVSNVVRSVVSGDD

Sequence (421 aa):
MEKDIADVMDKFGGTPAFSASYLQSLWEEKCISNDKKKQGDAFNLEAYDLAKTLFINTTSVLEDYHLNAGPIPFSYKGASGWYDEKLGGGGTTSREKWDQDRAALLEVLPGLHMLSTKPGQGEVEDELIRGIGAYPEDKSQHPPFWMSWALQIYLDILQGLGENVDRGYEDIKQASLKIQKALLQVDRTHGRTSVLSTVTRWNKDPIFMTNQDLAMMTNTSASSNKIPEFQLLHRNPLHCGNLLHHMRCILHGCSVQTAAYSDGLMCTTQLYHALRQEGHVPKGQAWEDLEEYWGYQGNACFFVGDPPKDLTNWAPNRRSIWPTENKKNARNMKYDALTSMTLHNRIRVEGPREPWMTADVEGLLTQGREEDTLDGKRHVPAALRKKAQEDNLEAVSNTPSGLIEQVAQVVNKQIFRIAFS

Secondary structure (DSSP, 8-state):
-HHHHHHHHHTTTSHHHHHHHHHHHHHHHTT--GGGPPTT-SS-GGGHHHHHHTTHHHHHHHHHHHHH--SSPPPP--BTB---TTTTT--SSHHHHHHHHHHHHHHHHHHHHHHHSTTT--SB--HHHHHHHHS-S-TTSPPPHHHHHHHHHHHHHHHHHGGGTTHHHHHHHHHHHHHHHHTTSS---HHHHHHHHHHHGGGS-HHHHHHHHHHHHTT---GGGGS-TTHHHHH-HHHHHHHHHHHHHHHHHHHHHHHHH-HHHHHHHHHHHHHHHTT-S-TT---HHHHHHHHHH-HHHHSSSSPPSSGGGSS-SS--SS----HHHHTTPPPS-HHHHHHHHHHBTTS--PPPPHHHHHHHHHHHHHHHH--TTS---GGGHHHHHHHTTSPPPSSHHHHHHHHHHHHHHHHHHHS--